Protein 3OSU (pdb70)

CATH classification: 3.40.50.720

Organism: Staphylococcus aureus (strain Mu50 / ATCC 700699) (NCBI:txid158878)

B-factor: mean 32.25, std 19.32, range [8.59, 154.88]

InterPro domains:
  IPR002347 Short-chain dehydrogenase/reductase SDR [PF13561] (11-244)
  IPR002347 Short-chain dehydrogenase/reductase SDR [PR00080] (81-92)
  IPR002347 Short-chain dehydrogenase/reductase SDR [PR00080] (134-142)
  IPR002347 Short-chain dehydrogenase/reductase SDR [PR00080] (154-173)
  IPR002347 Short-chain dehydrogenase/reductase SDR [PR00081] (6-23)
  IPR002347 Short-chain dehydrogenase/reductase SDR [PR00081] (81-92)
  IPR002347 Short-chain dehydrogenase/reductase SDR [PR00081] (128-144)
  IPR002347 Short-chain dehydrogenase/reductase SDR [PR00081] (154-173)
  IPR002347 Short-chain dehydrogenase/reductase SDR [PR00081] (175-192)
  IPR002347 Short-chain dehydrogenase/reductase SDR [PR00081] (208-228)
  IPR011284 3-oxoacyl-(acyl-carrier-protein) reductase [TIGR01830] (7-245)
  IPR020904 Short-chain dehydrogenase/reductase, conserved site [PS00061] (141-169)
  IPR036291 NAD(P)-binding domain superfamily [SSF51735] (5-246)
  IPR050259 Short-chain dehydrogenases/reductases [PTHR42879] (4-245)
  IPR057326 Ketoreductase domain [SM00822] (5-185)

Solvent-accessible surface area: 20230 Å² total

Secondary structure (DSSP, 8-state):
---EEEETT-SSHHHHHHHHHHHHTT-EEEEEESS-HHHHHHHHHHHHHTTS-EEEEE--TT-HHHHH--HHHHHHHS---EEEE------------HHHHHHHHIIIIIHHHHHHHHHS----SS-EEEEEE--HHHHH--TT-HHHHHHHHHHHHHHHHHHHHHGGGTEEEEEEEE-SBTT----S-HHHHH--TT-TT-S-B-HHHHHHHHHHHTSGGGTT--S-EEEES---/-EEEETT-SSHHHHHHHHHHHHTT-EEEEEESS-HHHHHHHHHHHHTTTS-EEEEE--TT-HHHHH--HHHHHHHS---EEEE------------HHHHHHHIIIIIIHHHHHHHHHS----SS-EEEEEE--HHHHH--TT-HHHHHHHHHHHHHHHHHHHHHGGGTEEEEEEEE-SBS----HHHHH--TT-TT-S-B-HHHHHHHHHHHTSGGGTT--S-EEEES---

Sequence (467 aa):
KTKSALVTGASRGIGRSIALQLAEEGYNVAVNYAGSKEKAEAVVEEEIKAKGVDSFAIQANVADADEVKAIKEVVSQFGSLDVLVNNAGITRDNLLRKEQEWDDVIDTNLKGVFNCIQKATPQLRQRSGAIINLSSVVGAVGNPGQANYVATKAGVIGLTKSAARELASRGITVNAVAPGFIVSDTDALSDELKEQLTQIPLARFGQDTDIANTVAFLASDKAKYITGQTIHVNGGYKSALVTGASRGIGRSIALQLAEEGYNVAVNYAGSKEKAEAVVEEIKAKGVDSFAIQANVADADEVKAIKEVVSQFGSLDVLVNNAGITRDNLLRKEQEWDDVIDTNLKGVFNCIQKATPQLRQRSGAIINLSSVVGAVGNPGQANYVATKAGVIGLTKSAARELASRGITVNAVAPGFIVSDLSDELKEQLTQIPLARFGQDTDIANTVAFLASDKAKYITGQTIHVNGGY

Radius of gyration: 23.06 Å; Cα contacts (8 Å, |Δi|>4): 1096; chains: 2; bounding box: 66×61×43 Å

Structure (mmCIF, N/CA/C/O backbone):
data_3OSU
#
_entry.id   3OSU
#
_cell.length_a   64.06
_cell.length_b   64.06
_cell.length_c   183.89
_cell.angle_alpha   90.0
_cell.angle_beta   90.0
_cell.angle_gamma   120.0
#
_symmetry.space_group_name_H-M   'P 31 2 1'
#
loop_
_entity.id
_entity.type
_entity.pdbx_description
1 polymer '3-oxoacyl-[acyl-carrier-protein] reductase'
2 non-polymer DI(HYDROXYETHYL)ETHER
3 non-polymer 'MAGNESIUM ION'
4 non-polymer 'PHOSPHATE ION'
5 water water
#
loop_
_atom_site.group_PDB
_atom_site.id
_atom_site.type_symbol
_atom_site.label_atom_id
_atom_site.label_alt_id
_atom_site.label_comp_id
_atom_site.label_asym_id
_atom_site.label_entity_id
_atom_site.label_seq_id
_atom_site.pdbx_PDB_ins_code
_atom_site.Cartn_x
_atom_site.Cartn_y
_atom_site.Cartn_z
_atom_site.occupancy
_atom_site.B_iso_or_equiv
_atom_site.auth_seq_id
_atom_site.auth_comp_id
_atom_site.auth_asym_id
_atom_site.auth_atom_id
_atom_site.pdbx_PDB_model_num
ATOM 9 N N . LYS A 1 2 ? -32.271 -27.515 24.941 1.00 62.49 2 LYS A N 1
ATOM 10 C CA . LYS A 1 2 ? -31.538 -26.439 24.287 1.00 62.58 2 LYS A CA 1
ATOM 11 C C . LYS A 1 2 ? -31.197 -25.369 25.315 1.00 56.73 2 LYS A C 1
ATOM 12 O O . LYS A 1 2 ? -32.087 -24.731 25.889 1.00 59.20 2 LYS A O 1
ATOM 26 N N . THR A 1 4 ? -29.605 -21.920 27.150 1.00 49.52 4 THR A N 1
ATOM 27 C CA . THR A 1 4 ? -29.716 -20.496 26.885 1.00 52.76 4 THR A CA 1
ATOM 28 C C . THR A 1 4 ? -28.420 -19.950 26.283 1.00 44.41 4 THR A C 1
ATOM 29 O O . THR A 1 4 ? -28.413 -18.861 25.706 1.00 45.60 4 THR A O 1
ATOM 33 N N . LYS A 1 5 ? -27.328 -20.703 26.420 1.00 38.51 5 LYS A N 1
ATOM 34 C CA . LYS A 1 5 ? -26.023 -20.247 25.916 1.00 36.14 5 LYS A CA 1
ATOM 35 C C . LYS A 1 5 ? -25.320 -21.248 24.995 1.00 30.70 5 LYS A C 1
ATOM 36 O O . LYS A 1 5 ? -25.465 -22.462 25.131 1.00 28.72 5 LYS A O 1
ATOM 42 N N . SER A 1 6 ? -24.557 -20.734 24.040 1.00 26.72 6 SER A N 1
ATOM 43 C CA . SER A 1 6 ? -24.015 -21.598 23.008 1.00 27.34 6 SER A CA 1
ATOM 44 C C . SER A 1 6 ? -22.566 -21.285 22.676 1.00 24.39 6 SER A C 1
ATOM 45 O O . SER A 1 6 ? -22.130 -20.140 22.763 1.00 21.00 6 SER A O 1
ATOM 48 N N . ALA A 1 7 ? -21.835 -22.323 22.287 1.00 20.02 7 ALA A N 1
ATOM 49 C CA . ALA A 1 7 ? -20.411 -22.214 21.992 1.00 18.21 7 ALA A CA 1
ATOM 50 C C . ALA A 1 7 ? -20.083 -22.809 20.629 1.00 22.49 7 ALA A C 1
ATOM 51 O O . ALA A 1 7 ? -20.752 -23.742 20.160 1.00 18.80 7 ALA A O 1
ATOM 53 N N . LEU A 1 8 ? -19.060 -22.248 19.995 1.00 19.39 8 LEU A N 1
ATOM 54 C CA . LEU A 1 8 ? -18.464 -22.828 18.797 1.00 17.66 8 LEU A CA 1
ATOM 55 C C . LEU A 1 8 ? -16.998 -23.148 19.118 1.00 21.90 8 LEU A C 1
ATOM 56 O O . LEU A 1 8 ? -16.281 -22.307 19.658 1.00 18.85 8 LEU A O 1
ATOM 61 N N . VAL A 1 9 ? -16.558 -24.363 18.803 1.00 18.64 9 VAL A N 1
ATOM 62 C CA . VAL A 1 9 ? -15.156 -24.727 18.979 1.00 16.64 9 VAL A CA 1
ATOM 63 C C . VAL A 1 9 ? -14.573 -25.120 17.628 1.00 18.62 9 VAL A C 1
ATOM 64 O O . VAL A 1 9 ? -15.120 -25.987 16.955 1.00 16.70 9 VAL A O 1
ATOM 68 N N . THR A 1 10 ? -13.468 -24.494 17.223 1.00 14.61 10 THR A N 1
ATOM 69 C CA . THR A 1 10 ? -12.861 -24.843 15.935 1.00 18.41 10 THR A CA 1
ATOM 70 C C . THR A 1 10 ? -11.874 -25.997 16.099 1.00 19.87 10 THR A C 1
ATOM 71 O O . THR A 1 10 ? -11.238 -26.122 17.142 1.00 19.77 10 THR A O 1
ATOM 75 N N . GLY A 1 11 ? -11.759 -26.846 15.078 1.00 22.28 11 GLY A N 1
ATOM 76 C CA . GLY A 1 11 ? -10.873 -27.999 15.148 1.00 22.65 11 GLY A CA 1
ATOM 77 C C . GLY A 1 11 ? -11.205 -28.932 16.304 1.00 19.79 11 GLY A C 1
ATOM 78 O O . GLY A 1 11 ? -10.319 -29.383 17.036 1.00 22.71 11 GLY A O 1
ATOM 79 N N . ALA A 1 12 ? -12.487 -29.252 16.448 1.00 22.71 12 ALA A N 1
ATOM 80 C CA . ALA A 1 12 ? -12.965 -29.949 17.640 1.00 25.97 12 ALA A CA 1
ATOM 81 C C . ALA A 1 12 ? -13.224 -31.442 17.444 1.00 23.94 12 ALA A C 1
ATOM 82 O O . ALA A 1 12 ? -13.911 -32.065 18.260 1.00 25.78 12 ALA A O 1
ATOM 84 N N . SER A 1 13 ? -12.684 -32.030 16.379 1.00 25.57 13 SER A N 1
ATOM 85 C CA . SER A 1 13 ? -12.985 -33.438 16.102 1.00 23.88 13 SER A CA 1
ATOM 86 C C . SER A 1 13 ? -12.129 -34.376 16.940 1.00 25.79 13 SER A C 1
ATOM 87 O O . SER A 1 13 ? -12.439 -35.557 17.064 1.00 25.30 13 SER A O 1
ATOM 90 N N . ARG A 1 14 ? -11.053 -33.860 17.524 1.00 22.90 14 ARG A N 1
ATOM 91 C CA . ARG A 1 14 ? -10.224 -34.703 18.377 1.00 25.98 14 ARG A CA 1
ATOM 92 C C . ARG A 1 14 ? -9.336 -33.925 19.338 1.00 26.87 14 ARG A C 1
ATOM 93 O O . ARG A 1 14 ? -9.295 -32.696 19.309 1.00 23.40 14 ARG A O 1
ATOM 101 N N . GLY A 1 15 ? -8.633 -34.671 20.185 1.00 29.84 15 GLY A N 1
ATOM 102 C CA . GLY A 1 15 ? -7.660 -34.118 21.105 1.00 27.72 15 GLY A CA 1
ATOM 103 C C . GLY A 1 15 ? -8.209 -32.992 21.953 1.00 28.52 15 GLY A C 1
ATOM 104 O O . GLY A 1 15 ? -9.304 -33.083 22.514 1.00 24.11 15 GLY A O 1
ATOM 105 N N . ILE A 1 16 ? -7.440 -31.917 22.037 1.00 24.11 16 ILE A N 1
ATOM 106 C CA . ILE A 1 16 ? -7.784 -30.802 22.906 1.00 24.92 16 ILE A CA 1
ATOM 107 C C . ILE A 1 16 ? -9.119 -30.161 22.522 1.00 20.84 16 ILE A C 1
ATOM 108 O O . ILE A 1 16 ? -9.940 -29.875 23.387 1.00 18.34 16 ILE A O 1
ATOM 113 N N . GLY A 1 17 ? -9.345 -29.964 21.225 1.00 17.76 17 GLY A N 1
ATOM 114 C CA . GLY A 1 17 ? -10.576 -29.344 20.764 1.00 19.18 17 GLY A CA 1
ATOM 115 C C . GLY A 1 17 ? -11.792 -30.157 21.180 1.00 18.15 17 GLY A C 1
ATOM 116 O O . GLY A 1 17 ? -12.808 -29.619 21.601 1.00 17.14 17 GLY A O 1
ATOM 117 N N . ARG A 1 18 ? -11.689 -31.470 21.050 1.00 17.93 18 ARG A N 1
ATOM 118 C CA . ARG A 1 18 ? -12.784 -32.342 21.458 1.00 19.47 18 ARG A CA 1
ATOM 119 C C . ARG A 1 18 ? -13.056 -32.267 22.967 1.00 19.30 18 ARG A C 1
ATOM 120 O O . ARG A 1 18 ? -14.210 -32.231 23.393 1.00 19.12 18 ARG A O 1
ATOM 128 N N . SER A 1 19 ? -12.004 -32.276 23.781 1.00 19.08 19 SER A N 1
ATOM 129 C CA . SER A 1 19 ? -12.205 -32.238 25.228 1.00 20.28 19 SER A CA 1
ATOM 130 C C . SER A 1 19 ? -12.819 -30.912 25.646 1.00 15.18 19 SER A C 1
ATOM 131 O O . SER A 1 19 ? -13.662 -30.867 26.537 1.00 19.30 19 SER A O 1
ATOM 134 N N . ILE A 1 20 ? -12.398 -29.830 24.996 1.00 17.99 20 ILE A N 1
ATOM 135 C CA . ILE A 1 20 ? -12.972 -28.510 25.265 1.00 17.72 20 ILE A CA 1
ATOM 136 C C . ILE A 1 20 ? -14.467 -28.490 24.962 1.00 24.49 20 ILE A C 1
ATOM 137 O O . ILE A 1 20 ? -15.268 -27.986 25.751 1.00 19.80 20 ILE A O 1
ATOM 142 N N . ALA A 1 21 ? -14.839 -29.022 23.803 1.00 19.14 21 ALA A N 1
ATOM 143 C CA . ALA A 1 21 ? -16.245 -29.092 23.432 1.00 18.10 21 ALA A CA 1
ATOM 144 C C . ALA A 1 21 ? -17.025 -29.886 24.481 1.00 17.02 21 ALA A C 1
ATOM 145 O O . ALA A 1 21 ? -18.095 -29.468 24.923 1.00 20.87 21 ALA A O 1
ATOM 147 N N . LEU A 1 22 ? -16.493 -31.038 24.874 1.00 18.58 22 LEU A N 1
ATOM 148 C CA . LEU A 1 22 ? -17.177 -31.878 25.859 1.00 20.58 22 LEU A CA 1
ATOM 149 C C . LEU A 1 22 ? -17.289 -31.184 27.215 1.00 28.66 22 LEU A C 1
ATOM 150 O O . LEU A 1 22 ? -18.301 -31.315 27.903 1.00 26.41 22 LEU A O 1
ATOM 155 N N . GLN A 1 23 ? -16.257 -30.435 27.594 1.00 22.46 23 GLN A N 1
ATOM 156 C CA . GLN A 1 23 ? -16.286 -29.724 28.866 1.00 22.59 23 GLN A CA 1
ATOM 157 C C . GLN A 1 23 ? -17.286 -28.560 28.849 1.00 20.83 23 GLN A C 1
ATOM 158 O O . GLN A 1 23 ? -17.978 -28.316 29.828 1.00 23.84 23 GLN A O 1
ATOM 164 N N . LEU A 1 24 ? -17.366 -27.847 27.738 1.00 19.61 24 LEU A N 1
ATOM 165 C CA . LEU A 1 24 ? -18.356 -26.784 27.610 1.00 20.40 24 LEU A CA 1
ATOM 166 C C . LEU A 1 24 ? -19.772 -27.349 27.666 1.00 23.57 24 LEU A C 1
ATOM 167 O O . LEU A 1 24 ? -20.674 -26.743 28.251 1.00 24.48 24 LEU A O 1
ATOM 172 N N . ALA A 1 25 ? -19.963 -28.513 27.050 1.00 21.33 25 ALA A N 1
ATOM 173 C CA . ALA A 1 25 ? -21.249 -29.198 27.110 1.00 22.99 25 ALA A CA 1
ATOM 174 C C . ALA A 1 25 ? -21.611 -29.510 28.563 1.00 26.81 25 ALA A C 1
ATOM 175 O O . ALA A 1 25 ? -22.740 -29.291 28.999 1.00 27.22 25 ALA A O 1
ATOM 177 N N . GLU A 1 26 ? -20.646 -30.027 29.311 1.00 24.02 26 GLU A N 1
ATOM 178 C CA . GLU A 1 26 ? -20.880 -30.338 30.716 1.00 28.61 26 GLU A CA 1
ATOM 179 C C . GLU A 1 26 ? -21.241 -29.091 31.522 1.00 31.09 26 GLU A C 1
ATOM 180 O O . GLU A 1 26 ? -22.016 -29.173 32.476 1.00 32.75 26 GLU A O 1
ATOM 186 N N . GLU A 1 27 ? -20.686 -27.944 31.130 1.00 28.09 27 GLU A N 1
ATOM 187 C CA . GLU A 1 27 ? -21.004 -26.663 31.770 1.00 30.15 27 GLU A CA 1
ATOM 188 C C . GLU A 1 27 ? -22.347 -26.084 31.316 1.00 38.49 27 GLU A C 1
ATOM 189 O O . GLU A 1 27 ? -22.754 -25.020 31.779 1.00 40.55 27 GLU A O 1
ATOM 195 N N . GLY A 1 28 ? -23.020 -26.769 30.395 1.00 35.34 28 GLY A N 1
ATOM 196 C CA . GLY A 1 28 ? -24.337 -26.346 29.948 1.00 35.94 28 GLY A CA 1
ATOM 197 C C . GLY A 1 28 ? -24.401 -25.485 28.694 1.00 33.98 28 GLY A C 1
ATOM 198 O O . GLY A 1 28 ? -25.374 -24.767 28.486 1.00 37.74 28 GLY A O 1
ATOM 199 N N . TYR A 1 29 ? -23.366 -25.566 27.845 1.00 21.47 29 TYR A N 1
ATOM 200 C CA . TYR A 1 29 ? -23.420 -24.880 26.566 1.00 22.01 29 TYR A CA 1
ATOM 201 C C . TYR A 1 29 ? -23.820 -25.793 25.423 1.00 26.15 29 TYR A C 1
ATOM 202 O O . TYR A 1 29 ? -23.292 -26.898 25.302 1.00 24.55 29 TYR A O 1
ATOM 211 N N . ASN A 1 30 ? -24.760 -25.393 24.603 1.00 22.90 30 ASN A N 1
ATOM 212 C CA . ASN A 1 30 ? -24.881 -26.002 23.296 1.00 23.80 30 ASN A CA 1
ATOM 213 C C . ASN A 1 30 ? -23.533 -25.810 22.615 1.00 25.08 30 ASN A C 1
ATOM 214 O O . ASN A 1 30 ? -22.923 -24.748 22.748 1.00 23.91 30 ASN A O 1
ATOM 219 N N . VAL A 1 31 ? -23.055 -26.826 21.914 1.00 24.83 31 VAL A N 1
ATOM 220 C CA . VAL A 1 31 ? -21.746 -26.730 21.273 1.00 19.56 31 VAL A CA 1
ATOM 221 C C . VAL A 1 31 ? -21.747 -27.108 19.794 1.00 21.56 31 VAL A C 1
ATOM 222 O O . VAL A 1 31 ? -22.139 -28.219 19.434 1.00 22.49 31 VAL A O 1
ATOM 226 N N . ALA A 1 32 ? -21.310 -26.179 18.943 1.00 19.50 32 ALA A N 1
ATOM 227 C CA . ALA A 1 32 ? -21.074 -26.476 17.533 1.00 20.32 32 ALA A CA 1
ATOM 228 C C . ALA A 1 32 ? -19.642 -26.968 17.358 1.00 22.58 32 ALA A C 1
ATOM 229 O O . ALA A 1 32 ? -18.698 -26.352 17.858 1.00 21.18 32 ALA A O 1
ATOM 231 N N . VAL A 1 33 ? -19.492 -28.075 16.643 1.00 20.92 33 VAL A N 1
ATOM 232 C CA . VAL A 1 33 ? -18.198 -28.733 16.452 1.00 19.97 33 VAL A CA 1
ATOM 233 C C . VAL A 1 33 ? -17.699 -28.464 15.036 1.00 18.53 33 VAL A C 1
ATOM 234 O O . VAL A 1 33 ? -18.231 -29.020 14.075 1.00 19.69 33 VAL A O 1
ATOM 238 N N . ASN A 1 34 ? -16.687 -27.614 14.899 1.00 18.60 34 ASN A N 1
ATOM 239 C CA . ASN A 1 34 ? -16.112 -27.350 13.582 1.00 20.31 34 ASN A CA 1
ATOM 240 C C . ASN A 1 34 ? -15.004 -28.339 13.250 1.00 23.34 34 ASN A C 1
ATOM 241 O O . ASN A 1 34 ? -14.235 -28.737 14.128 1.00 23.19 34 ASN A O 1
ATOM 246 N N . TYR A 1 35 ? -14.926 -28.722 11.980 1.00 21.20 35 TYR A N 1
ATOM 247 C CA . TYR A 1 35 ? -13.883 -29.620 11.497 1.00 27.28 35 TYR A CA 1
ATOM 248 C C . TYR A 1 35 ? -13.520 -29.220 10.069 1.00 30.49 35 TYR A C 1
ATOM 249 O O . TYR A 1 35 ? -14.272 -28.505 9.407 1.00 25.39 35 TYR A O 1
ATOM 258 N N . ALA A 1 36 ? -12.365 -29.669 9.598 1.00 31.72 36 ALA A N 1
ATOM 259 C CA . ALA A 1 36 ? -11.935 -29.330 8.246 1.00 38.03 36 ALA A CA 1
ATOM 260 C C . ALA A 1 36 ? -12.074 -30.539 7.327 1.00 45.22 36 ALA A C 1
ATOM 261 O O . ALA A 1 36 ? -12.684 -30.453 6.266 1.00 53.36 36 ALA A O 1
ATOM 263 N N . GLY A 1 37 ? -11.519 -31.668 7.754 1.00 46.84 37 GLY A N 1
ATOM 264 C CA . GLY A 1 37 ? -11.556 -32.880 6.962 1.00 52.25 37 GLY A CA 1
ATOM 265 C C . GLY A 1 37 ? -12.496 -33.946 7.498 1.00 59.90 37 GLY A C 1
ATOM 266 O O . GLY A 1 37 ? -13.576 -34.156 6.948 1.00 62.34 37 GLY A O 1
ATOM 267 N N . SER A 1 38 ? -12.096 -34.613 8.577 1.00 59.30 38 SER A N 1
ATOM 268 C CA . SER A 1 38 ? -12.805 -35.811 9.025 1.00 59.77 38 SER A CA 1
ATOM 269 C C . SER A 1 38 ? -14.189 -35.534 9.607 1.00 51.23 38 SER A C 1
ATOM 270 O O . SER A 1 38 ? -14.333 -35.171 10.779 1.00 50.60 38 SER A O 1
ATOM 273 N N . LYS A 1 39 ? -15.204 -35.730 8.775 1.00 47.13 39 LYS A N 1
ATOM 274 C CA . LYS A 1 39 ? -16.590 -35.523 9.173 1.00 43.58 39 LYS A CA 1
ATOM 275 C C . LYS A 1 39 ? -17.066 -36.594 10.139 1.00 43.74 39 LYS A C 1
ATOM 276 O O . LYS A 1 39 ? -17.848 -36.313 11.047 1.00 39.13 39 LYS A O 1
ATOM 282 N N . GLU A 1 40 ? -16.597 -37.822 9.935 1.00 45.96 40 GLU A N 1
ATOM 283 C CA . GLU A 1 40 ? -17.000 -38.947 10.774 1.00 44.68 40 GLU A CA 1
ATOM 284 C C . GLU A 1 40 ? -16.602 -38.732 12.229 1.00 36.50 40 GLU A C 1
ATOM 285 O O . GLU A 1 40 ? -17.395 -38.981 13.134 1.00 36.67 40 GLU A O 1
ATOM 291 N N . LYS A 1 41 ? -15.377 -38.262 12.452 1.00 30.68 41 LYS A N 1
ATOM 292 C CA . LYS A 1 41 ? -14.916 -37.965 13.807 1.00 35.05 41 LYS A CA 1
ATOM 293 C C . LYS A 1 41 ? -15.706 -36.808 14.421 1.00 33.21 41 LYS A C 1
ATOM 294 O O . LYS A 1 41 ? -16.052 -36.835 15.598 1.00 30.29 41 LYS A O 1
ATOM 300 N N . ALA A 1 42 ? -15.999 -35.790 13.623 1.00 36.07 42 ALA A N 1
ATOM 301 C CA . ALA A 1 42 ? -16.751 -34.654 14.139 1.00 34.15 42 ALA A CA 1
ATOM 302 C C . ALA A 1 42 ? -18.159 -35.074 14.553 1.00 25.53 42 ALA A C 1
ATOM 303 O O . ALA A 1 42 ? -18.680 -34.628 15.572 1.00 25.94 42 ALA A O 1
ATOM 305 N N . GLU A 1 43 ? -18.782 -35.923 13.749 1.00 25.12 43 GLU A N 1
ATOM 306 C CA . GLU A 1 43 ? -20.145 -36.352 14.038 1.00 33.96 43 GLU A CA 1
ATOM 307 C C . GLU A 1 43 ? -20.233 -37.267 15.259 1.00 31.03 43 GLU A C 1
ATOM 308 O O . GLU A 1 43 ? -21.249 -37.282 15.943 1.00 30.41 43 GLU A O 1
ATOM 314 N N . ALA A 1 44 ? -19.172 -38.027 15.528 1.00 28.10 44 ALA A N 1
ATOM 315 C CA . ALA A 1 44 ? -19.115 -38.854 16.732 1.00 30.32 44 ALA A CA 1
ATOM 316 C C . ALA A 1 44 ? -19.005 -37.969 17.977 1.00 26.55 44 ALA A C 1
ATOM 317 O O . ALA A 1 44 ? -19.616 -38.251 19.006 1.00 26.04 44 ALA A O 1
ATOM 319 N N . VAL A 1 45 ? -18.231 -36.891 17.879 1.00 25.02 45 VAL A N 1
ATOM 320 C CA . VAL A 1 45 ? -18.119 -35.952 18.987 1.00 24.81 45 VAL A CA 1
ATOM 321 C C . VAL A 1 45 ? -19.472 -35.278 19.253 1.00 21.00 45 VAL A C 1
ATOM 322 O O . VAL A 1 45 ? -19.870 -35.077 20.400 1.00 20.48 45 VAL A O 1
ATOM 326 N N . VAL A 1 46 ? -20.178 -34.931 18.180 1.00 23.33 46 VAL A N 1
ATOM 327 C CA . VAL A 1 46 ? -21.523 -34.377 18.306 1.00 19.81 46 VAL A CA 1
ATOM 328 C C . VAL A 1 46 ? -22.431 -35.296 19.115 1.00 23.48 46 VAL A C 1
ATOM 329 O O . VAL A 1 46 ? -23.209 -34.835 19.942 1.00 20.65 46 VAL A O 1
ATOM 333 N N . GLU A 1 47 ? -22.348 -36.598 18.869 1.00 22.30 47 GLU A N 1
ATOM 334 C CA . GLU A 1 47 ? -23.182 -37.525 19.618 1.00 23.98 47 GLU A CA 1
ATOM 335 C C . GLU A 1 47 ? -22.749 -37.600 21.092 1.00 26.41 47 GLU A C 1
ATOM 336 O O . GLU A 1 47 ? -23.595 -37.739 21.981 1.00 22.62 47 GLU A O 1
ATOM 342 N N . GLU A 1 48 ? -21.443 -37.513 21.357 1.00 22.47 48 GLU A N 1
ATOM 343 C CA A GLU A 1 48 ? -20.948 -37.479 22.734 0.50 26.71 48 GLU A CA 1
ATOM 344 C CA B GLU A 1 48 ? -20.962 -37.494 22.737 0.50 26.66 48 GLU A CA 1
ATOM 345 C C . GLU A 1 48 ? -21.502 -36.259 23.455 1.00 25.32 48 GLU A C 1
ATOM 346 O O . GLU A 1 48 ? -21.896 -36.330 24.615 1.00 26.92 48 GLU A O 1
ATOM 357 N N . ILE A 1 49 ? -21.517 -35.132 22.756 1.00 20.10 49 ILE A N 1
ATOM 358 C CA . ILE A 1 49 ? -22.021 -33.880 23.316 1.00 20.99 49 ILE A CA 1
ATOM 359 C C . ILE A 1 49 ? -23.526 -33.944 23.613 1.00 21.37 49 ILE A C 1
ATOM 360 O O . ILE A 1 49 ? -23.970 -33.562 24.695 1.00 25.32 49 ILE A O 1
ATOM 365 N N . LYS A 1 50 ? -24.316 -34.436 22.665 1.00 21.02 50 LYS A N 1
ATOM 366 C CA . LYS A 1 50 ? -25.749 -34.561 22.922 1.00 20.48 50 LYS A CA 1
ATOM 367 C C . LYS A 1 50 ? -26.036 -35.494 24.105 1.00 23.65 50 LYS A C 1
ATOM 368 O O . LYS A 1 50 ? -27.056 -35.350 24.794 1.00 26.96 50 LYS A O 1
ATOM 374 N N . ALA A 1 51 ? -25.162 -36.474 24.325 1.00 23.51 51 ALA A N 1
ATOM 375 C CA . ALA A 1 51 ? -25.332 -37.364 25.469 1.00 26.23 51 ALA A CA 1
ATOM 376 C C . ALA A 1 51 ? -25.237 -36.588 26.794 1.00 29.96 51 ALA A C 1
ATOM 377 O O . ALA A 1 51 ? -25.764 -37.029 27.816 1.00 29.11 51 ALA A O 1
ATOM 379 N N . LYS A 1 52 ? -24.566 -35.438 26.772 1.00 29.98 52 LYS A N 1
ATOM 380 C CA . LYS A 1 52 ? -24.493 -34.561 27.947 1.00 34.08 52 LYS A CA 1
ATOM 381 C C . LYS A 1 52 ? -25.808 -33.804 28.183 1.00 29.51 52 LYS A C 1
ATOM 382 O O . LYS A 1 52 ? -25.988 -33.173 29.221 1.00 35.61 52 LYS A O 1
ATOM 388 N N . GLY A 1 53 ? -26.716 -33.858 27.217 1.00 29.29 53 GLY A N 1
ATOM 389 C CA . GLY A 1 53 ? -28.026 -33.250 27.376 1.00 29.41 53 GLY A CA 1
ATOM 390 C C . GLY A 1 53 ? -28.190 -31.882 26.734 1.00 29.28 53 GLY A C 1
ATOM 391 O O . GLY A 1 53 ? -29.190 -31.201 26.963 1.00 31.37 53 GLY A O 1
ATOM 392 N N . VAL A 1 54 ? -27.223 -31.474 25.921 1.00 21.50 54 VAL A N 1
ATOM 393 C CA . VAL A 1 54 ? -27.321 -30.188 25.231 1.00 22.12 54 VAL A CA 1
ATOM 394 C C . VAL A 1 54 ? -27.450 -30.408 23.724 1.00 28.58 54 VAL A C 1
ATOM 395 O O . VAL A 1 54 ? -27.342 -31.529 23.249 1.00 29.96 54 VAL A O 1
ATOM 399 N N . ASP A 1 55 ? -27.679 -29.341 22.968 1.00 26.29 55 ASP A N 1
ATOM 400 C CA . ASP A 1 55 ? -27.721 -29.485 21.517 1.00 23.85 55 ASP A CA 1
ATOM 401 C C . ASP A 1 55 ? -26.322 -29.337 20.925 1.00 25.49 55 ASP A C 1
ATOM 402 O O . ASP A 1 55 ? -25.436 -28.742 21.539 1.00 24.46 55 ASP A O 1
ATOM 407 N N . SER A 1 56 ? -26.131 -29.906 19.743 1.00 21.17 56 SER A N 1
ATOM 408 C CA . SER A 1 56 ? -24.836 -29.894 19.082 1.00 20.28 56 SER A CA 1
ATOM 409 C C . SER A 1 56 ? -25.044 -30.222 17.618 1.00 25.86 56 SER A C 1
ATOM 410 O O . SER A 1 56 ? -26.026 -30.867 17.257 1.00 26.43 56 SER A O 1
ATOM 413 N N . PHE A 1 57 ? -24.132 -29.756 16.773 1.00 21.18 57 PHE A N 1
ATOM 414 C CA . PHE A 1 57 ? -24.080 -30.200 15.385 1.00 20.46 57 PHE A CA 1
ATOM 415 C C . PHE A 1 57 ? -22.662 -29.935 14.875 1.00 23.45 57 PHE A C 1
ATOM 416 O O . PHE A 1 57 ? -21.897 -29.197 15.501 1.00 19.27 57 PHE A O 1
ATOM 424 N N . ALA A 1 58 ? -22.304 -30.569 13.765 1.00 23.60 58 ALA A N 1
ATOM 425 C CA . ALA A 1 58 ? -20.973 -30.424 13.196 1.00 21.25 58 ALA A CA 1
ATOM 426 C C . ALA A 1 58 ? -21.018 -29.509 11.968 1.00 25.84 58 ALA A C 1
ATOM 427 O O . ALA A 1 58 ? -21.963 -29.546 11.176 1.00 22.58 58 ALA A O 1
ATOM 429 N N . ILE A 1 59 ? -20.022 -28.643 11.849 1.00 26.31 59 ILE A N 1
ATOM 430 C CA . ILE A 1 59 ? -19.956 -27.740 10.715 1.00 26.31 59 ILE A CA 1
ATOM 431 C C . ILE A 1 59 ? -18.584 -27.813 10.070 1.00 25.80 59 ILE A C 1
ATOM 432 O O . ILE A 1 59 ? -17.566 -27.689 10.750 1.00 24.41 59 ILE A O 1
ATOM 437 N N . GLN A 1 60 ? -18.550 -28.004 8.757 1.00 24.88 60 GLN A N 1
ATOM 438 C CA . GLN A 1 60 ? -17.276 -28.048 8.063 1.00 26.56 60 GLN A CA 1
ATOM 439 C C . GLN A 1 60 ? -16.912 -26.643 7.618 1.00 29.58 60 GLN A C 1
ATOM 440 O O . GLN A 1 60 ? -17.726 -25.936 7.011 1.00 32.21 60 GLN A O 1
ATOM 446 N N . ALA A 1 61 ? -15.692 -26.232 7.938 1.00 24.60 61 ALA A N 1
ATOM 447 C CA . ALA A 1 61 ? -15.161 -24.977 7.426 1.00 24.05 61 ALA A CA 1
ATOM 448 C C . ALA A 1 61 ? -13.654 -24.933 7.579 1.00 27.64 61 ALA A C 1
ATOM 449 O O . ALA A 1 61 ? -13.112 -25.357 8.594 1.00 26.22 61 ALA A O 1
ATOM 451 N N . ASN A 1 62 ? -12.985 -24.425 6.549 1.00 22.18 62 ASN A N 1
ATOM 452 C CA . ASN A 1 62 ? -11.570 -24.104 6.628 1.00 18.58 62 ASN A CA 1
ATOM 453 C C . ASN A 1 62 ? -11.458 -22.722 7.271 1.00 18.49 62 ASN A C 1
ATOM 454 O O . ASN A 1 62 ? -11.935 -21.734 6.708 1.00 23.30 62 ASN A O 1
ATOM 459 N N . VAL A 1 63 ? -10.852 -22.639 8.455 1.00 17.46 63 VAL A N 1
ATOM 460 C CA . VAL A 1 63 ? -10.831 -21.370 9.184 1.00 17.57 63 VAL A CA 1
ATOM 461 C C . VAL A 1 63 ? -10.007 -20.282 8.481 1.00 19.13 63 VAL A C 1
ATOM 462 O O . VAL A 1 63 ? -10.198 -19.094 8.735 1.00 21.46 63 VAL A O 1
ATOM 466 N N . ALA A 1 64 ? -9.104 -20.690 7.591 1.00 20.90 64 ALA A N 1
ATOM 467 C CA . ALA A 1 64 ? -8.315 -19.732 6.821 1.00 21.39 64 ALA A CA 1
ATOM 468 C C . ALA A 1 64 ? -9.177 -19.002 5.791 1.00 21.18 64 ALA A C 1
ATOM 469 O O . ALA A 1 64 ? -8.790 -17.957 5.282 1.00 24.52 64 ALA A O 1
ATOM 471 N N . ASP A 1 65 ? -10.340 -19.564 5.481 1.00 24.71 65 ASP A N 1
ATOM 472 C CA . ASP A 1 65 ? -11.215 -19.024 4.445 1.00 27.11 65 ASP A CA 1
ATOM 473 C C . ASP A 1 65 ? -12.288 -18.110 5.057 1.00 25.01 65 ASP A C 1
ATOM 474 O O . ASP A 1 65 ? -13.236 -18.582 5.679 1.00 21.91 65 ASP A O 1
ATOM 479 N N . ALA A 1 66 ? -12.126 -16.801 4.885 1.00 25.27 66 ALA A N 1
ATOM 480 C CA . ALA A 1 66 ? -13.036 -15.817 5.474 1.00 23.09 66 ALA A CA 1
ATOM 481 C C . ALA A 1 66 ? -14.515 -16.092 5.156 1.00 28.61 66 ALA A C 1
ATOM 482 O O . ALA A 1 66 ? -15.383 -15.944 6.020 1.00 23.73 66 ALA A O 1
ATOM 484 N N . ASP A 1 67 ? -14.799 -16.494 3.918 1.00 25.91 67 ASP A N 1
ATOM 485 C CA . ASP A 1 67 ? -16.178 -16.771 3.501 1.00 24.28 67 ASP A CA 1
ATOM 486 C C . ASP A 1 67 ? -16.782 -18.029 4.139 1.00 23.80 67 ASP A C 1
ATOM 487 O O . ASP A 1 67 ? -17.964 -18.053 4.487 1.00 22.12 67 ASP A O 1
ATOM 492 N N . GLU A 1 68 ? -15.981 -19.076 4.290 1.00 22.79 68 GLU A N 1
ATOM 493 C CA . GLU A 1 68 ? -16.467 -20.265 4.983 1.00 24.25 68 GLU A CA 1
ATOM 494 C C . GLU A 1 68 ? -16.705 -19.950 6.457 1.00 20.90 68 GLU A C 1
ATOM 495 O O . GLU A 1 68 ? -17.660 -20.438 7.065 1.00 23.85 68 GLU A O 1
ATOM 501 N N . VAL A 1 69 ? -15.828 -19.137 7.035 1.00 18.65 69 VAL A N 1
ATOM 502 C CA . VAL A 1 69 ? -15.986 -18.776 8.440 1.00 19.30 69 VAL A CA 1
ATOM 503 C C . VAL A 1 69 ? -17.249 -17.951 8.632 1.00 23.23 69 VAL A C 1
ATOM 504 O O . VAL A 1 69 ? -17.988 -18.139 9.602 1.00 22.34 69 VAL A O 1
ATOM 508 N N . LYS A 1 70 ? -17.511 -17.039 7.704 1.00 20.04 70 LYS A N 1
ATOM 509 C CA . LYS A 1 70 ? -18.707 -16.227 7.831 1.00 18.96 70 LYS A CA 1
ATOM 510 C C . LYS A 1 70 ? -19.949 -17.100 7.777 1.00 20.84 70 LYS A C 1
ATOM 511 O O . LYS A 1 70 ? -20.877 -16.910 8.558 1.00 21.65 70 LYS A O 1
ATOM 517 N N . ALA A 1 71 ? -19.965 -18.056 6.854 1.00 20.75 71 ALA A N 1
ATOM 518 C CA . ALA A 1 71 ? -21.103 -18.966 6.723 1.00 23.00 71 ALA A CA 1
ATOM 519 C C . ALA A 1 71 ? -21.243 -19.839 7.966 1.00 26.00 71 ALA A C 1
ATOM 520 O O . ALA A 1 71 ? -22.350 -20.169 8.396 1.00 22.86 71 ALA A O 1
ATOM 530 N N . ILE A 1 73 ? -20.336 -19.060 11.137 1.00 17.76 73 ILE A N 1
ATOM 531 C CA . ILE A 1 73 ? -20.886 -18.253 12.224 1.00 20.01 73 ILE A CA 1
ATOM 532 C C . ILE A 1 73 ? -22.391 -18.026 12.030 1.00 22.89 73 ILE A C 1
ATOM 533 O O . ILE A 1 73 ? -23.176 -18.109 12.979 1.00 23.79 73 ILE A O 1
ATOM 538 N N . LYS A 1 74 ? -22.792 -17.733 10.797 1.00 20.37 74 LYS A N 1
ATOM 539 C CA . LYS A 1 74 ? -24.202 -17.504 10.514 1.00 23.37 74 LYS A CA 1
ATOM 540 C C . LYS A 1 74 ? -25.013 -18.745 10.843 1.00 25.74 74 LYS A C 1
ATOM 541 O O . LYS A 1 74 ? -26.121 -18.655 11.372 1.00 23.46 74 LYS A O 1
ATOM 547 N N . GLU A 1 75 ? -24.456 -19.910 10.533 1.00 26.12 75 GLU A N 1
ATOM 548 C CA . GLU A 1 75 ? -25.162 -21.161 10.787 1.00 28.95 75 GLU A CA 1
ATOM 549 C C . GLU A 1 75 ? -25.269 -21.460 12.288 1.00 23.61 75 GLU A C 1
ATOM 550 O O . GLU A 1 75 ? -26.292 -21.954 12.761 1.00 23.15 75 GLU A O 1
ATOM 556 N N . VAL A 1 76 ? -24.218 -21.157 13.042 1.00 19.92 76 VAL A N 1
ATOM 557 C CA . VAL A 1 76 ? -24.273 -21.338 14.488 1.00 21.52 76 VAL A CA 1
ATOM 558 C C . VAL A 1 76 ? -25.314 -20.426 15.135 1.00 22.09 76 VAL A C 1
ATOM 559 O O . VAL A 1 76 ? -26.132 -20.872 15.940 1.00 20.38 76 VAL A O 1
ATOM 563 N N . VAL A 1 77 ? -25.276 -19.145 14.789 1.00 23.62 77 VAL A N 1
ATOM 564 C CA . VAL A 1 77 ? -26.237 -18.194 15.331 1.00 23.43 77 VAL A CA 1
ATOM 565 C C . VAL A 1 77 ? -27.650 -18.583 14.914 1.00 24.17 77 VAL A C 1
ATOM 566 O O . VAL A 1 77 ? -28.602 -18.462 15.688 1.00 27.98 77 VAL A O 1
ATOM 570 N N . SER A 1 78 ? -27.793 -19.071 13.688 1.00 20.25 78 SER A N 1
ATOM 571 C CA . SER A 1 78 ? -29.105 -19.495 13.225 1.00 23.18 78 SER A CA 1
ATOM 572 C C . SER A 1 78 ? -29.636 -20.678 14.040 1.00 26.42 78 SER A C 1
ATOM 573 O O . SER A 1 78 ? -30.771 -20.649 14.533 1.00 25.61 78 SER A O 1
ATOM 576 N N . GLN A 1 79 ? -28.812 -21.710 14.195 1.00 26.42 79 GLN A N 1
ATOM 577 C CA . GLN A 1 79 ? -29.238 -22.939 14.875 1.00 29.42 79 GLN A CA 1
ATOM 578 C C . GLN A 1 79 ? -29.477 -22.755 16.368 1.00 25.25 79 GLN A C 1
ATOM 579 O O . GLN A 1 79 ? -30.432 -23.300 16.928 1.00 26.82 79 GLN A O 1
ATOM 585 N N . PHE A 1 80 ? -28.599 -21.994 17.011 1.00 20.38 80 PHE A N 1
ATOM 586 C CA . PHE A 1 80 ? -28.606 -21.844 18.459 1.00 21.88 80 PHE A CA 1
ATOM 587 C C . PHE A 1 80 ? -29.247 -20.534 18.922 1.00 29.16 80 PHE A C 1
ATOM 588 O O . PHE A 1 80 ? -29.662 -20.415 20.070 1.00 31.19 80 PHE A O 1
ATOM 596 N N . GLY A 1 81 ? -29.291 -19.538 18.045 1.00 30.05 81 GLY A N 1
ATOM 597 C CA . GLY A 1 81 ? -29.875 -18.257 18.397 1.00 26.87 81 GLY A CA 1
ATOM 598 C C . GLY A 1 81 ? -28.886 -17.256 18.974 1.00 32.87 81 GLY A C 1
ATOM 599 O O . GLY A 1 81 ? -29.220 -16.088 19.179 1.00 32.37 81 GLY A O 1
ATOM 600 N N . SER A 1 82 ? -27.667 -17.706 19.247 1.00 27.95 82 SER A N 1
ATOM 601 C CA . SER A 1 82 ? -26.631 -16.808 19.747 1.00 25.14 82 SER A CA 1
ATOM 602 C C . SER A 1 82 ? -25.245 -17.433 19.611 1.00 21.12 82 SER A C 1
ATOM 603 O O . SER A 1 82 ? -25.110 -18.593 19.231 1.00 22.77 82 SER A O 1
ATOM 606 N N . LEU A 1 83 ? -24.215 -16.647 19.904 1.00 20.72 83 LEU A N 1
ATOM 607 C CA . LEU A 1 83 ? -22.849 -17.165 19.969 1.00 20.30 83 LEU A CA 1
ATOM 608 C C . LEU A 1 83 ? -22.170 -16.535 21.170 1.00 19.14 83 LEU A C 1
ATOM 609 O O . LEU A 1 83 ? -21.718 -15.396 21.128 1.00 19.42 83 LEU A O 1
ATOM 614 N N . ASP A 1 84 ? -22.132 -17.279 22.259 1.00 17.54 84 ASP A N 1
ATOM 615 C CA . ASP A 1 84 ? -21.719 -16.712 23.537 1.00 19.76 84 ASP A CA 1
ATOM 616 C C . ASP A 1 84 ? -20.258 -16.995 23.825 1.00 15.92 84 ASP A C 1
ATOM 617 O O . ASP A 1 84 ? -19.578 -16.218 24.503 1.00 20.53 84 ASP A O 1
ATOM 622 N N . VAL A 1 85 ? -19.778 -18.114 23.298 1.00 19.44 85 VAL A N 1
ATOM 623 C CA . VAL A 1 85 ? -18.392 -18.521 23.498 1.00 16.02 85 VAL A CA 1
ATOM 624 C C . VAL A 1 85 ? -17.800 -18.965 22.160 1.00 19.26 85 VAL A C 1
ATOM 625 O O . VAL A 1 85 ? -18.403 -19.745 21.436 1.00 20.25 85 VAL A O 1
ATOM 629 N N . LEU A 1 86 ? -16.626 -18.444 21.832 1.00 17.12 86 LEU A N 1
ATOM 630 C CA . LEU A 1 86 ? -15.913 -18.851 20.631 1.00 13.77 86 LEU A CA 1
ATOM 631 C C . LEU A 1 86 ? -14.555 -19.354 21.076 1.00 14.83 86 LEU A C 1
ATOM 632 O O . LEU A 1 86 ? -13.793 -18.609 21.686 1.00 15.37 86 LEU A O 1
ATOM 637 N N . VAL A 1 87 ? -14.257 -20.613 20.780 1.00 16.63 87 VAL A N 1
ATOM 638 C CA . VAL A 1 87 ? -12.949 -21.173 21.112 1.00 17.96 87 VAL A CA 1
ATOM 639 C C . VAL A 1 87 ? -12.180 -21.436 19.824 1.00 21.85 87 VAL A C 1
ATOM 640 O O . VAL A 1 87 ? -12.554 -22.295 19.021 1.00 15.66 87 VAL A O 1
ATOM 644 N N . ASN A 1 88 ? -11.117 -20.669 19.623 1.00 15.69 88 ASN A N 1
ATOM 645 C CA . ASN A 1 88 ? -10.298 -20.805 18.427 1.00 19.33 88 ASN A CA 1
ATOM 646 C C . ASN A 1 88 ? -9.183 -21.802 18.708 1.00 21.60 88 ASN A C 1
ATOM 647 O O . ASN A 1 88 ? -8.106 -21.429 19.143 1.00 18.50 88 ASN A O 1
ATOM 652 N N . ASN A 1 89 ? -9.465 -23.072 18.456 1.00 18.71 89 ASN A N 1
ATOM 653 C CA . ASN A 1 89 ? -8.530 -24.149 18.742 1.00 18.11 89 ASN A CA 1
ATOM 654 C C . ASN A 1 89 ? -7.830 -24.720 17.514 1.00 19.45 89 ASN A C 1
ATOM 655 O O . ASN A 1 89 ? -6.735 -25.301 17.620 1.00 21.19 89 ASN A O 1
ATOM 660 N N . ALA A 1 90 ? -8.450 -24.570 16.346 1.00 18.15 90 ALA A N 1
ATOM 661 C CA . ALA A 1 90 ? -7.903 -25.194 15.141 1.00 19.03 90 ALA A CA 1
ATOM 662 C C . ALA A 1 90 ? -6.486 -24.703 14.879 1.00 24.05 90 ALA A C 1
ATOM 663 O O . ALA A 1 90 ? -6.190 -23.518 15.030 1.00 23.61 90 ALA A O 1
ATOM 665 N N . GLY A 1 91 ? -5.606 -25.617 14.495 1.00 24.84 91 GLY A N 1
ATOM 666 C CA . GLY A 1 91 ? -4.238 -25.250 14.188 1.00 28.11 91 GLY A CA 1
ATOM 667 C C . GLY A 1 91 ? -3.480 -26.426 13.620 1.00 31.78 91 GLY A C 1
ATOM 668 O O . GLY A 1 91 ? -3.812 -27.573 13.909 1.00 28.50 91 GLY A O 1
ATOM 669 N N . ILE A 1 92 ? -2.454 -26.150 12.822 1.00 23.55 92 ILE A N 1
ATOM 670 C CA . ILE A 1 92 ? -1.656 -27.220 12.239 1.00 19.19 92 ILE A CA 1
ATOM 671 C C . ILE A 1 92 ? -0.182 -26.940 12.469 1.00 23.29 92 ILE A C 1
ATOM 672 O O . ILE A 1 92 ? 0.194 -25.823 12.843 1.00 18.64 92 ILE A O 1
ATOM 677 N N . THR A 1 93 ? 0.650 -27.952 12.255 1.00 22.32 93 THR A N 1
ATOM 678 C CA . THR A 1 93 ? 2.096 -27.762 12.245 1.00 18.58 93 THR A CA 1
ATOM 679 C C . THR A 1 93 ? 2.639 -28.234 10.907 1.00 19.30 93 THR A C 1
ATOM 680 O O . THR A 1 93 ? 2.078 -29.125 10.288 1.00 25.72 93 THR A O 1
ATOM 684 N N . ARG A 1 94 ? 3.719 -27.602 10.464 1.00 18.98 94 ARG A N 1
ATOM 685 C CA . ARG A 1 94 ? 4.491 -28.042 9.316 1.00 21.50 94 ARG A CA 1
ATOM 686 C C . ARG A 1 94 ? 5.942 -27.799 9.708 1.00 30.59 94 ARG A C 1
ATOM 687 O O . ARG A 1 94 ? 6.550 -26.801 9.310 1.00 21.84 94 ARG A O 1
ATOM 695 N N . ASP A 1 95 ? 6.470 -28.700 10.529 1.00 29.50 95 ASP A N 1
ATOM 696 C CA . ASP A 1 95 ? 7.788 -28.526 11.133 1.00 25.33 95 ASP A CA 1
ATOM 697 C C . ASP A 1 95 ? 8.918 -28.661 10.123 1.00 29.21 95 ASP A C 1
ATOM 698 O O . ASP A 1 95 ? 8.865 -29.487 9.206 1.00 26.36 95 ASP A O 1
ATOM 703 N N . ASN A 1 96 ? 9.951 -27.850 10.306 1.00 27.53 96 ASN A N 1
ATOM 704 C CA . ASN A 1 96 ? 11.147 -27.943 9.482 1.00 30.06 96 ASN A CA 1
ATOM 705 C C . ASN A 1 96 ? 12.213 -27.025 10.060 1.00 31.15 96 ASN A C 1
ATOM 706 O O . ASN A 1 96 ? 11.887 -26.019 10.680 1.00 26.24 96 ASN A O 1
ATOM 711 N N . LEU A 1 97 ? 13.476 -27.377 9.856 1.00 35.63 97 LEU A N 1
ATOM 712 C CA . LEU A 1 97 ? 14.580 -26.479 10.157 1.00 36.50 97 LEU A CA 1
ATOM 713 C C . LEU A 1 97 ? 14.413 -25.199 9.362 1.00 37.41 97 LEU A C 1
ATOM 714 O O . LEU A 1 97 ? 13.942 -25.216 8.219 1.00 30.73 97 LEU A O 1
ATOM 719 N N . LEU A 1 98 ? 14.825 -24.095 9.973 1.00 29.63 98 LEU A N 1
ATOM 720 C CA . LEU A 1 98 ? 14.734 -22.769 9.380 1.00 34.15 98 LEU A CA 1
ATOM 721 C C . LEU A 1 98 ? 15.250 -22.695 7.938 1.00 34.99 98 LEU A C 1
ATOM 722 O O . LEU A 1 98 ? 14.587 -22.148 7.067 1.00 41.60 98 LEU A O 1
ATOM 735 N N . ARG A 1 100 ? 15.514 -24.896 5.737 1.00 41.06 100 ARG A N 1
ATOM 736 C CA . ARG A 1 100 ? 14.874 -25.831 4.807 1.00 42.90 100 ARG A CA 1
ATOM 737 C C . ARG A 1 100 ? 13.365 -25.606 4.629 1.00 34.39 100 ARG A C 1
ATOM 738 O O . ARG A 1 100 ? 12.776 -26.039 3.643 1.00 43.91 100 ARG A O 1
ATOM 754 N N . LYS A 1 102 ? 9.808 -24.862 3.662 1.00 26.90 102 LYS A N 1
ATOM 755 C CA . LYS A 1 102 ? 9.268 -24.479 2.360 1.00 29.29 102 LYS A CA 1
ATOM 756 C C . LYS A 1 102 ? 8.325 -23.294 2.499 1.00 30.98 102 LYS A C 1
ATOM 757 O O . LYS A 1 102 ? 7.686 -23.116 3.537 1.00 29.45 102 LYS A O 1
ATOM 763 N N . GLU A 1 103 ? 8.223 -22.486 1.449 1.00 29.14 103 GLU A N 1
ATOM 764 C CA . GLU A 1 103 ? 7.302 -21.360 1.499 1.00 28.08 103 GLU A CA 1
ATOM 765 C C . GLU A 1 103 ? 5.882 -21.817 1.834 1.00 30.64 103 GLU A C 1
ATOM 766 O O . GLU A 1 103 ? 5.181 -21.152 2.592 1.00 30.17 103 GLU A O 1
ATOM 772 N N . GLN A 1 104 ? 5.462 -22.950 1.273 1.00 25.74 104 GLN A N 1
ATOM 773 C CA . GLN A 1 104 ? 4.115 -23.458 1.539 1.00 27.99 104 GLN A CA 1
ATOM 774 C C . GLN A 1 104 ? 3.949 -23.919 2.991 1.00 26.26 104 GLN A C 1
ATOM 775 O O . GLN A 1 104 ? 2.854 -23.866 3.545 1.00 23.67 104 GLN A O 1
ATOM 781 N N . GLU A 1 105 ? 5.040 -24.363 3.611 1.00 21.49 105 GLU A N 1
ATOM 782 C CA . GLU A 1 105 ? 4.988 -24.764 5.010 1.00 20.68 105 GLU A CA 1
ATOM 783 C C . GLU A 1 105 ? 4.796 -23.531 5.897 1.00 25.67 105 GLU A C 1
ATOM 784 O O . GLU A 1 105 ? 4.016 -23.537 6.857 1.00 22.13 105 GLU A O 1
ATOM 790 N N . TRP A 1 106 ? 5.488 -22.456 5.557 1.00 19.76 106 TRP A N 1
ATOM 791 C CA . TRP A 1 106 ? 5.232 -21.204 6.245 1.00 19.57 106 TRP A CA 1
ATOM 792 C C . TRP A 1 106 ? 3.783 -20.734 6.018 1.00 18.06 106 TRP A C 1
ATOM 793 O O . TRP A 1 106 ? 3.036 -20.537 6.976 1.00 20.99 106 TRP A O 1
ATOM 804 N N . ASP A 1 107 ? 3.389 -20.564 4.755 1.00 24.98 107 ASP A N 1
ATOM 805 C CA . ASP A 1 107 ? 2.070 -20.006 4.420 1.00 20.00 107 ASP A CA 1
ATOM 806 C C . ASP A 1 107 ? 0.881 -20.741 5.035 1.00 21.82 107 ASP A C 1
ATOM 807 O O . ASP A 1 107 ? -0.036 -20.112 5.575 1.00 22.89 107 ASP A O 1
ATOM 812 N N . ASP A 1 108 ? 0.864 -22.063 4.903 1.00 21.32 108 ASP A N 1
ATOM 813 C CA . ASP A 1 108 ? -0.253 -22.859 5.403 1.00 22.04 108 ASP A CA 1
ATOM 814 C C . ASP A 1 108 ? -0.428 -22.725 6.911 1.00 20.65 108 ASP A C 1
ATOM 815 O O . ASP A 1 108 ? -1.542 -22.610 7.405 1.00 19.21 108 ASP A O 1
ATOM 820 N N . VAL A 1 109 ? 0.677 -22.751 7.643 1.00 20.22 109 VAL A N 1
ATOM 821 C CA . VAL A 1 109 ? 0.615 -22.610 9.089 1.00 15.43 109 VAL A CA 1
ATOM 822 C C . VAL A 1 109 ? 0.157 -21.204 9.474 1.00 20.43 109 VAL A C 1
ATOM 823 O O . VAL A 1 109 ? -0.716 -21.049 10.321 1.00 16.05 109 VAL A O 1
ATOM 827 N N . ILE A 1 110 ? 0.710 -20.176 8.831 1.00 14.66 110 ILE A N 1
ATOM 828 C CA . ILE A 1 110 ? 0.270 -18.810 9.137 1.00 17.22 110 ILE A CA 1
ATOM 829 C C . ILE A 1 110 ? -1.223 -18.606 8.795 1.00 21.89 110 ILE A C 1
ATOM 830 O O . ILE A 1 110 ? -1.982 -18.024 9.572 1.00 17.53 110 ILE A O 1
ATOM 835 N N . ASP A 1 111 ? -1.658 -19.096 7.638 1.00 21.61 111 ASP A N 1
ATOM 836 C CA . ASP A 1 111 ? -3.059 -18.892 7.254 1.00 20.89 111 ASP A CA 1
ATOM 837 C C . ASP A 1 111 ? -4.059 -19.630 8.149 1.00 20.20 111 ASP A C 1
ATOM 838 O O . ASP A 1 111 ? -5.099 -19.080 8.510 1.00 19.21 111 ASP A O 1
ATOM 843 N N . THR A 1 112 ? -3.763 -20.876 8.494 1.00 17.66 112 THR A N 1
ATOM 844 C CA . THR A 1 112 ? -4.672 -21.631 9.356 1.00 15.63 112 THR A CA 1
ATOM 845 C C . THR A 1 112 ? -4.635 -21.129 10.805 1.00 19.76 112 THR A C 1
ATOM 846 O O . THR A 1 112 ? -5.681 -20.891 11.414 1.00 16.99 112 THR A O 1
ATOM 850 N N . ASN A 1 113 ? -3.427 -20.960 11.341 1.00 17.35 113 ASN A N 1
ATOM 851 C CA . ASN A 1 113 ? -3.245 -20.694 12.771 1.00 15.72 113 ASN A CA 1
ATOM 852 C C . ASN A 1 113 ? -3.455 -19.236 13.166 1.00 20.84 113 ASN A C 1
ATOM 853 O O . ASN A 1 113 ? -3.937 -18.948 14.259 1.00 21.78 113 ASN A O 1
ATOM 858 N N . LEU A 1 114 ? -3.028 -18.316 12.310 1.00 17.37 114 LEU A N 1
ATOM 859 C CA . LEU A 1 114 ? -3.035 -16.908 12.687 1.00 20.46 114 LEU A CA 1
ATOM 860 C C . LEU A 1 114 ? -4.177 -16.194 11.984 1.00 15.06 114 LEU A C 1
ATOM 861 O O . LEU A 1 114 ? -5.011 -15.571 12.636 1.00 16.53 114 LEU A O 1
ATOM 866 N N . LYS A 1 115 ? -4.241 -16.324 10.663 1.00 15.43 115 LYS A N 1
ATOM 867 C CA . LYS A 1 115 ? -5.342 -15.729 9.902 1.00 14.84 115 LYS A CA 1
ATOM 868 C C . LYS A 1 115 ? -6.675 -16.403 10.268 1.00 17.33 115 LYS A C 1
ATOM 869 O O . LYS A 1 115 ? -7.724 -15.762 10.293 1.00 15.37 115 LYS A O 1
ATOM 875 N N . GLY A 1 116 ? -6.627 -17.696 10.573 1.00 18.38 116 GLY A N 1
ATOM 876 C CA . GLY A 1 116 ? -7.825 -18.413 10.967 1.00 17.79 116 GLY A CA 1
ATOM 877 C C . GLY A 1 116 ? -8.420 -17.815 12.230 1.00 18.40 116 GLY A C 1
ATOM 878 O O . GLY A 1 116 ? -9.636 -17.644 12.347 1.00 17.92 116 GLY A O 1
ATOM 879 N N . VAL A 1 117 ? -7.559 -17.495 13.189 1.00 12.53 117 VAL A N 1
ATOM 880 C CA . VAL A 1 117 ? -8.028 -16.933 14.448 1.00 14.65 117 VAL A CA 1
ATOM 881 C C . VAL A 1 117 ? -8.597 -15.549 14.198 1.00 13.15 117 VAL A C 1
ATOM 882 O O . VAL A 1 117 ? -9.671 -15.219 14.694 1.00 16.03 117 VAL A O 1
ATOM 886 N N . PHE A 1 118 ? -7.878 -14.731 13.425 1.00 12.04 118 PHE A N 1
ATOM 887 C CA . PHE A 1 118 ? -8.428 -13.428 13.005 1.00 15.22 118 PHE A CA 1
ATOM 888 C C . PHE A 1 118 ? -9.803 -13.511 12.312 1.00 17.90 118 PHE A C 1
ATOM 889 O O . PHE A 1 118 ? -10.716 -12.732 12.619 1.00 14.75 118 PHE A O 1
ATOM 897 N N . ASN A 1 119 ? -9.947 -14.432 11.363 1.00 16.08 119 ASN A N 1
ATOM 898 C CA . ASN A 1 119 ? -11.214 -14.586 10.639 1.00 17.00 119 ASN A CA 1
ATOM 899 C C . ASN A 1 119 ? -12.362 -14.903 11.607 1.00 14.80 119 ASN A C 1
ATOM 900 O O . ASN A 1 119 ? -13.447 -14.327 11.521 1.00 16.31 119 ASN A O 1
ATOM 905 N N . CYS A 1 120 ? -12.127 -15.854 12.507 1.00 15.15 120 CYS A N 1
ATOM 906 C CA . CYS A 1 120 ? -13.184 -16.267 13.426 1.00 15.30 120 CYS A CA 1
ATOM 907 C C . CYS A 1 120 ? -13.576 -15.127 14.365 1.00 17.80 120 CYS A C 1
ATOM 908 O O . CYS A 1 120 ? -14.755 -14.882 14.587 1.00 17.53 120 CYS A O 1
ATOM 911 N N . ILE A 1 121 ? -12.584 -14.427 14.904 1.00 16.46 121 ILE A N 1
ATOM 912 C CA . ILE A 1 121 ? -12.859 -13.269 15.757 1.00 15.33 121 ILE A CA 1
ATOM 913 C C . ILE A 1 121 ? -13.612 -12.184 14.984 1.00 18.87 121 ILE A C 1
ATOM 914 O O . ILE A 1 121 ? -14.627 -11.644 15.449 1.00 17.04 121 ILE A O 1
ATOM 919 N N . GLN A 1 122 ? -13.130 -11.865 13.790 1.00 14.66 122 GLN A N 1
ATOM 920 C CA . GLN A 1 122 ? -13.774 -10.823 13.010 1.00 17.35 122 GLN A CA 1
ATOM 921 C C . GLN A 1 122 ? -15.227 -11.160 12.716 1.00 19.77 122 GLN A C 1
ATOM 922 O O . GLN A 1 122 ? -16.097 -10.292 12.820 1.00 16.34 122 GLN A O 1
ATOM 928 N N . LYS A 1 123 ? -15.499 -12.405 12.325 1.00 16.89 123 LYS A N 1
ATOM 929 C CA . LYS A 1 123 ? -16.858 -12.758 11.916 1.00 16.29 123 LYS A CA 1
ATOM 930 C C . LYS A 1 123 ? -17.792 -12.944 13.110 1.00 19.46 123 LYS A C 1
ATOM 931 O O . LYS A 1 123 ? -19.007 -12.823 12.970 1.00 21.19 123 LYS A O 1
ATOM 937 N N . ALA A 1 124 ? -17.228 -13.264 14.272 1.00 14.70 124 ALA A N 1
ATOM 938 C CA . ALA A 1 124 ? -18.033 -13.417 15.490 1.00 18.62 124 ALA A CA 1
ATOM 939 C C . ALA A 1 124 ? -18.357 -12.062 16.121 1.00 20.43 124 ALA A C 1
ATOM 940 O O . ALA A 1 124 ? -19.360 -11.913 16.814 1.00 19.21 124 ALA A O 1
ATOM 942 N N . THR A 1 125 ? -17.505 -11.078 15.869 1.00 17.43 125 THR A N 1
ATOM 943 C CA . THR A 1 125 ? -17.624 -9.764 16.506 1.00 23.82 125 THR A CA 1
ATOM 944 C C . THR A 1 125 ? -19.006 -9.091 16.406 1.00 21.83 125 THR A C 1
ATOM 945 O O . THR A 1 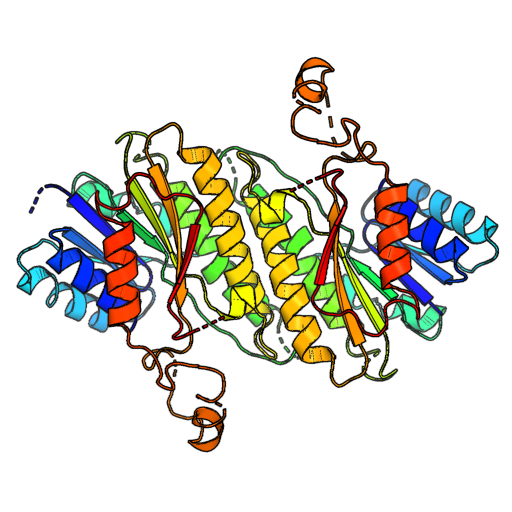125 ? -19.551 -8.640 17.418 1.00 21.38 125 THR A O 1
ATOM 949 N N . PRO A 1 126 ? -19.576 -9.019 15.200 1.00 20.53 126 PRO A N 1
ATOM 950 C CA . PRO A 1 126 ? -20.899 -8.378 15.082 1.00 22.31 126 PRO A CA 1
ATOM 951 C C . PRO A 1 126 ? -21.967 -8.999 15.993 1.00 23.31 126 PRO A C 1
ATOM 952 O O . PRO A 1 126 ? -22.743 -8.262 16.607 1.00 23.19 126 PRO A O 1
ATOM 956 N N . GLN A 1 127 ? -22.019 -10.327 16.070 1.00 20.64 127 GLN A N 1
ATOM 957 C CA . GLN A 1 127 ? -22.996 -10.999 16.926 1.00 19.09 127 GLN A CA 1
ATOM 958 C C . GLN A 1 127 ? -22.744 -10.694 18.406 1.00 19.31 127 GLN A C 1
ATOM 959 O O . GLN A 1 127 ? -23.675 -10.430 19.175 1.00 19.80 127 GLN A O 1
ATOM 973 N N . LEU A 1 129 ? -21.170 -8.100 19.725 1.00 22.31 129 LEU A N 1
ATOM 974 C CA . LEU A 1 129 ? -21.470 -6.688 19.998 1.00 24.32 129 LEU A CA 1
ATOM 975 C C . LEU A 1 129 ? -22.971 -6.527 20.160 1.00 26.12 129 LEU A C 1
ATOM 976 O O . LEU A 1 129 ? -23.458 -5.773 21.008 1.00 26.46 129 LEU A O 1
ATOM 981 N N . ARG A 1 130 ? -23.708 -7.249 19.328 1.00 24.81 130 ARG A N 1
ATOM 982 C CA . ARG A 1 130 ? -25.157 -7.246 19.409 1.00 27.33 130 ARG A CA 1
ATOM 983 C C . ARG A 1 130 ? -25.636 -7.779 20.767 1.00 26.38 130 ARG A C 1
ATOM 984 O O . ARG A 1 130 ? -26.602 -7.267 21.347 1.00 28.27 130 ARG A O 1
ATOM 992 N N . GLN A 1 131 ? -24.944 -8.797 21.276 1.00 20.20 131 GLN A N 1
ATOM 993 C CA . GLN A 1 131 ? -25.271 -9.407 22.571 1.00 25.04 131 GLN A CA 1
ATOM 994 C C . GLN A 1 131 ? -24.790 -8.567 23.753 1.00 24.08 131 GLN A C 1
ATOM 995 O O . GLN A 1 131 ? -25.315 -8.681 24.863 1.00 26.38 131 GLN A O 1
ATOM 1001 N N . ARG A 1 132 ? -23.787 -7.728 23.500 1.00 22.22 132 ARG A N 1
ATOM 1002 C CA . ARG A 1 132 ? -23.113 -6.972 24.546 1.00 27.00 132 ARG A CA 1
ATOM 1003 C C . ARG A 1 132 ? -22.556 -7.952 25.561 1.00 26.91 132 ARG A C 1
ATOM 1004 O O . ARG A 1 132 ? -22.573 -7.708 26.763 1.00 26.52 132 ARG A O 1
ATOM 1012 N N . SER A 1 133 ? -22.081 -9.084 25.057 1.00 27.20 133 SER A N 1
ATOM 1013 C CA . SER A 1 133 ? -21.427 -10.078 25.894 1.00 23.15 133 SER A CA 1
ATOM 1014 C C . SER A 1 133 ? -20.867 -11.212 25.056 1.00 25.56 133 SER A C 1
ATOM 1015 O O . SER A 1 133 ? -21.325 -11.473 23.941 1.00 26.64 133 SER A O 1
ATOM 1018 N N . GLY A 1 134 ? -19.882 -11.901 25.611 1.00 20.91 134 GLY A N 1
ATOM 1019 C CA . GLY A 1 134 ? -19.291 -13.032 24.932 1.00 19.06 134 GLY A CA 1
ATOM 1020 C C . GLY A 1 134 ? -17.900 -13.268 25.458 1.00 17.90 134 GLY A C 1
ATOM 1021 O O . GLY A 1 134 ? -17.295 -12.378 26.072 1.00 19.42 134 GLY A O 1
ATOM 1022 N N . ALA A 1 135 ? -17.399 -14.471 25.221 1.00 19.35 135 ALA A N 1
ATOM 1023 C CA . ALA A 1 135 ? -16.041 -14.826 25.593 1.00 16.13 135 ALA A CA 1
ATOM 1024 C C . ALA A 1 135 ? -15.369 -15.498 24.408 1.00 17.93 135 ALA A C 1
ATOM 1025 O O . ALA A 1 135 ? -15.880 -16.478 23.843 1.00 19.20 135 ALA A O 1
ATOM 1027 N N . ILE A 1 136 ? -14.221 -14.956 24.032 1.00 13.38 136 ILE A N 1
ATOM 1028 C CA . ILE A 1 136 ? -13.402 -15.560 22.994 1.00 15.56 136 ILE A CA 1
ATOM 1029 C C . ILE A 1 136 ? -12.170 -16.120 23.689 1.00 16.42 136 ILE A C 1
ATOM 1030 O O . ILE A 1 136 ? -11.516 -15.416 24.449 1.00 18.55 136 ILE A O 1
ATOM 1035 N N . ILE A 1 137 ? -11.892 -17.400 23.471 1.00 15.26 137 ILE A N 1
ATOM 1036 C CA . ILE A 1 137 ? -10.694 -18.019 24.023 1.00 13.63 137 ILE A CA 1
ATOM 1037 C C . ILE A 1 137 ? -9.860 -18.588 22.880 1.00 17.66 137 ILE A C 1
ATOM 1038 O O . ILE A 1 137 ? -10.316 -19.449 22.117 1.00 15.11 137 ILE A O 1
ATOM 1043 N N . ASN A 1 138 ? -8.632 -18.110 22.773 1.00 14.02 138 ASN A N 1
ATOM 1044 C CA . ASN A 1 138 ? -7.739 -18.528 21.700 1.00 14.40 138 ASN A CA 1
ATOM 1045 C C . ASN A 1 138 ? -6.705 -19.510 22.228 1.00 18.81 138 ASN A C 1
ATOM 1046 O O . ASN A 1 138 ? -6.179 -19.319 23.319 1.00 19.69 138 ASN A O 1
ATOM 1051 N N . LEU A 1 139 ? -6.418 -20.562 21.467 1.00 13.98 139 LEU A N 1
ATOM 1052 C CA . LEU A 1 139 ? -5.373 -21.493 21.865 1.00 17.47 139 LEU A CA 1
ATOM 1053 C C . LEU A 1 139 ? -4.004 -21.031 21.367 1.00 19.24 139 LEU A C 1
ATOM 1054 O O . LEU A 1 139 ? -3.774 -20.879 20.169 1.00 17.52 139 LEU A O 1
ATOM 1059 N N . SER A 1 140 ? -3.088 -20.825 22.299 1.00 19.38 140 SER A N 1
ATOM 1060 C CA . SER A 1 140 ? -1.700 -20.553 21.944 1.00 14.83 140 SER A CA 1
ATOM 1061 C C . SER A 1 140 ? -0.892 -21.817 22.275 1.00 16.43 140 SER A C 1
ATOM 1062 O O . SER A 1 140 ? -1.387 -22.927 22.110 1.00 17.99 140 SER A O 1
ATOM 1065 N N . SER A 1 141 ? 0.337 -21.658 22.747 1.00 16.70 141 SER A N 1
ATOM 1066 C CA . SER A 1 141 ? 1.166 -22.803 23.120 1.00 18.16 141 SER A CA 1
ATOM 1067 C C . SER A 1 141 ? 2.358 -22.299 23.893 1.00 16.56 141 SER A C 1
ATOM 1068 O O . SER A 1 141 ? 2.790 -21.165 23.691 1.00 16.02 141 SER A O 1
ATOM 1071 N N . VAL A 1 142 ? 2.908 -23.141 24.763 1.00 19.69 142 VAL A N 1
ATOM 1072 C CA . VAL A 1 142 ? 4.119 -22.770 25.475 1.00 16.44 142 VAL A CA 1
ATOM 1073 C C . VAL A 1 142 ? 5.203 -22.318 24.493 1.00 18.52 142 VAL A C 1
ATOM 1074 O O . VAL A 1 142 ? 5.947 -21.390 24.781 1.00 18.44 142 VAL A O 1
ATOM 1078 N N . VAL A 1 143 ? 5.272 -22.942 23.317 1.00 17.23 143 VAL A N 1
ATOM 1079 C CA . VAL A 1 143 ? 6.354 -22.604 22.393 1.00 13.11 143 VAL A CA 1
ATOM 1080 C C . VAL A 1 143 ? 6.163 -21.203 21.795 1.00 15.77 143 VAL A C 1
ATOM 1081 O O . VAL A 1 143 ? 7.113 -20.592 21.313 1.00 17.53 143 VAL A O 1
ATOM 1085 N N . GLY A 1 144 ? 4.940 -20.697 21.851 1.00 16.70 144 GLY A N 1
ATOM 1086 C CA . GLY A 1 144 ? 4.683 -19.312 21.506 1.00 17.69 144 GLY A CA 1
ATOM 1087 C C . GLY A 1 144 ? 5.405 -18.331 22.419 1.00 22.59 144 GLY A C 1
ATOM 1088 O O . GLY A 1 144 ? 5.761 -17.225 22.000 1.00 24.24 144 GLY A O 1
ATOM 1089 N N . ALA A 1 145 ? 5.623 -18.738 23.670 1.00 17.83 145 ALA A N 1
ATOM 1090 C CA . ALA A 1 145 ? 6.299 -17.900 24.661 1.00 19.64 145 ALA A CA 1
ATOM 1091 C C . ALA A 1 145 ? 7.803 -18.150 24.772 1.00 23.59 145 ALA A C 1
ATOM 1092 O O . ALA A 1 145 ? 8.542 -17.255 25.179 1.00 21.44 145 ALA A O 1
ATOM 1094 N N . VAL A 1 146 ? 8.255 -19.359 24.445 1.00 15.79 146 VAL A N 1
ATOM 1095 C CA . VAL A 1 146 ? 9.677 -19.686 24.611 1.00 21.27 146 VAL A CA 1
ATOM 1096 C C . VAL A 1 146 ? 10.446 -20.038 23.326 1.00 18.60 146 VAL A C 1
ATOM 1097 O O . VAL A 1 146 ? 11.662 -20.183 23.365 1.00 22.70 146 VAL A O 1
ATOM 1101 N N . GLY A 1 147 ? 9.745 -20.188 22.205 1.00 20.13 147 GLY A N 1
ATOM 1102 C CA . GLY A 1 147 ? 10.392 -20.581 20.963 1.00 15.75 147 GLY A CA 1
ATOM 1103 C C . GLY A 1 147 ? 10.683 -22.070 20.939 1.00 24.38 147 GLY A C 1
ATOM 1104 O O . GLY A 1 147 ? 10.667 -22.729 21.977 1.00 22.37 147 GLY A O 1
ATOM 1105 N N . ASN A 1 148 ? 10.962 -22.607 19.756 1.00 21.05 148 ASN A N 1
ATOM 1106 C CA . ASN A 1 148 ? 11.300 -24.017 19.635 1.00 19.53 148 ASN A CA 1
ATOM 1107 C C . ASN A 1 148 ? 11.969 -24.227 18.288 1.00 24.24 148 ASN A C 1
ATOM 1108 O O . ASN A 1 148 ? 11.368 -23.926 17.265 1.00 24.07 148 ASN A O 1
ATOM 1113 N N . PRO A 1 149 ? 13.203 -24.765 18.283 1.00 21.48 149 PRO A N 1
ATOM 1114 C CA . PRO A 1 149 ? 13.864 -25.066 17.001 1.00 21.60 149 PRO A CA 1
ATOM 1115 C C . PRO A 1 149 ? 12.986 -25.985 16.156 1.00 28.55 149 PRO A C 1
ATOM 1116 O O . PRO A 1 149 ? 12.366 -26.899 16.702 1.00 28.42 149 PRO A O 1
ATOM 1120 N N . GLY A 1 150 ? 12.940 -25.753 14.847 1.00 23.95 150 GLY A N 1
ATOM 1121 C CA . GLY A 1 150 ? 12.173 -26.604 13.950 1.00 23.75 150 GLY A CA 1
ATOM 1122 C C . GLY A 1 150 ? 10.705 -26.223 13.824 1.00 27.51 150 GLY A C 1
ATOM 1123 O O . GLY A 1 150 ? 9.962 -26.841 13.060 1.00 26.60 150 GLY A O 1
ATOM 1124 N N . GLN A 1 151 ? 10.281 -25.201 14.566 1.00 22.19 151 GLN A N 1
ATOM 1125 C CA . GLN A 1 151 ? 8.884 -24.765 14.530 1.00 24.53 151 GLN A CA 1
ATOM 1126 C C . GLN A 1 151 ? 8.747 -23.259 14.381 1.00 20.26 151 GLN A C 1
ATOM 1127 O O . GLN A 1 151 ? 7.816 -22.674 14.915 1.00 22.16 151 GLN A O 1
ATOM 1133 N N . ALA A 1 152 ? 9.662 -22.625 13.659 1.00 19.82 152 ALA A N 1
ATOM 1134 C CA . ALA A 1 152 ? 9.613 -21.169 13.538 1.00 18.96 152 ALA A CA 1
ATOM 1135 C C . ALA A 1 152 ? 8.247 -20.668 13.036 1.00 19.32 152 ALA A C 1
ATOM 1136 O O . ALA A 1 152 ? 7.745 -19.646 13.522 1.00 18.77 152 ALA A O 1
ATOM 1138 N N . ASN A 1 153 ? 7.646 -21.380 12.079 1.00 19.67 153 ASN A N 1
ATOM 1139 C CA . ASN A 1 153 ? 6.298 -21.014 11.616 1.00 18.77 153 ASN A CA 1
ATOM 1140 C C . ASN A 1 153 ? 5.240 -21.133 12.718 1.00 18.69 153 ASN A C 1
ATOM 1141 O O . ASN A 1 153 ? 4.496 -20.199 12.978 1.00 15.47 153 ASN A O 1
ATOM 1146 N N . TYR A 1 154 ? 5.195 -22.278 13.384 1.00 17.66 154 TYR A N 1
ATOM 1147 C CA . TYR A 1 154 ? 4.189 -22.502 14.419 1.00 15.21 154 TYR A CA 1
ATOM 1148 C C . TYR A 1 154 ? 4.372 -21.519 15.569 1.00 16.25 154 TYR A C 1
ATOM 1149 O O . TYR A 1 154 ? 3.400 -20.980 16.114 1.00 14.01 154 TYR A O 1
ATOM 1158 N N . VAL A 1 155 ? 5.624 -21.284 15.940 1.00 15.93 155 VAL A N 1
ATOM 1159 C CA . VAL A 1 155 ? 5.923 -20.345 17.024 1.00 18.15 155 VAL A CA 1
ATOM 1160 C C . VAL A 1 155 ? 5.457 -18.926 16.680 1.00 18.24 155 VAL A C 1
ATOM 1161 O O . VAL A 1 155 ? 4.855 -18.241 17.507 1.00 18.86 155 VAL A O 1
ATOM 1165 N N . ALA A 1 156 ? 5.745 -18.489 15.455 1.00 16.98 156 ALA A N 1
ATOM 1166 C CA . ALA A 1 156 ? 5.309 -17.180 15.004 1.00 17.38 156 ALA A CA 1
ATOM 1167 C C . ALA A 1 156 ? 3.801 -17.047 15.132 1.00 18.19 156 ALA A C 1
ATOM 1168 O O . ALA A 1 156 ? 3.302 -16.000 15.548 1.00 16.89 156 ALA A O 1
ATOM 1170 N N . THR A 1 157 ? 3.062 -18.096 14.781 1.00 15.43 157 THR A N 1
ATOM 1171 C CA . THR A 1 157 ? 1.597 -17.994 14.857 1.00 14.03 157 THR A CA 1
ATOM 1172 C C . THR A 1 157 ? 1.083 -17.987 16.288 1.00 17.40 157 THR A C 1
ATOM 1173 O O . THR A 1 157 ? 0.146 -17.256 16.614 1.00 16.95 157 THR A O 1
ATOM 1177 N N . LYS A 1 158 ? 1.683 -18.802 17.149 1.00 15.00 158 LYS A N 1
ATOM 1178 C CA . LYS A 1 158 ? 1.209 -18.851 18.528 1.00 19.14 158 LYS A CA 1
ATOM 1179 C C . LYS A 1 158 ? 1.557 -17.598 19.341 1.00 19.19 158 LYS A C 1
ATOM 1180 O O . LYS A 1 158 ? 0.782 -17.201 20.196 1.00 15.45 158 LYS A O 1
ATOM 1186 N N . ALA A 1 159 ? 2.703 -16.975 19.064 1.00 13.27 159 ALA A N 1
ATOM 1187 C CA . ALA A 1 159 ? 3.007 -15.647 19.611 1.00 17.86 159 ALA A CA 1
ATOM 1188 C C . ALA A 1 159 ? 2.079 -14.596 18.999 1.00 16.20 159 ALA A C 1
ATOM 1189 O O . ALA A 1 159 ? 1.613 -13.682 19.689 1.00 14.46 159 ALA A O 1
ATOM 1191 N N . GLY A 1 160 ? 1.844 -14.704 17.694 1.00 13.88 160 GLY A N 1
ATOM 1192 C CA . GLY A 1 160 ? 0.958 -13.765 17.015 1.00 16.16 160 GLY A CA 1
ATOM 1193 C C . GLY A 1 160 ? -0.453 -13.826 17.593 1.00 17.46 160 GLY A C 1
ATOM 1194 O O . GLY A 1 160 ? -1.147 -12.815 17.679 1.00 14.10 160 GLY A O 1
ATOM 1195 N N . VAL A 1 161 ? -0.881 -15.030 17.968 1.00 14.23 161 VAL A N 1
ATOM 1196 C CA . VAL A 1 161 ? -2.212 -15.228 18.545 1.00 14.83 161 VAL A CA 1
ATOM 1197 C C . VAL A 1 161 ? -2.338 -14.520 19.902 1.00 12.87 161 VAL A C 1
ATOM 1198 O O . VAL A 1 161 ? -3.397 -13.983 20.253 1.00 15.06 161 VAL A O 1
ATOM 1202 N N . ILE A 1 162 ? -1.257 -14.519 20.677 1.00 14.77 162 ILE A N 1
ATOM 1203 C CA . ILE A 1 162 ? -1.270 -13.792 21.945 1.00 11.67 162 ILE A CA 1
ATOM 1204 C C . ILE A 1 162 ? -1.406 -12.295 21.674 1.00 16.98 162 ILE A C 1
ATOM 1205 O O . ILE A 1 162 ? -2.161 -11.604 22.356 1.00 17.42 162 ILE A O 1
ATOM 1210 N N . GLY A 1 163 ? -0.687 -11.791 20.671 1.00 15.19 163 GLY A N 1
ATOM 1211 C CA . GLY A 1 163 ? -0.838 -10.390 20.305 1.00 17.75 163 GLY A CA 1
ATOM 1212 C C . GLY A 1 163 ? -2.269 -10.075 19.884 1.00 18.78 163 GLY A C 1
ATOM 1213 O O . GLY A 1 163 ? -2.877 -9.090 20.314 1.00 14.12 163 GLY A O 1
ATOM 1214 N N . LEU A 1 164 ? -2.816 -10.921 19.027 1.00 11.87 164 LEU A N 1
ATOM 1215 C CA . LEU A 1 164 ? -4.166 -10.726 18.524 1.00 17.23 164 LEU A CA 1
ATOM 1216 C C . LEU A 1 164 ? -5.183 -10.740 19.673 1.00 15.36 164 LEU A C 1
ATOM 1217 O O . LEU A 1 164 ? -6.136 -9.966 19.680 1.00 15.61 164 LEU A O 1
ATOM 1222 N N . THR A 1 165 ? -4.970 -11.647 20.622 1.00 12.19 165 THR A N 1
ATOM 1223 C CA . THR A 1 165 ? -5.749 -11.725 21.858 1.00 14.15 165 THR A CA 1
ATOM 1224 C C . THR A 1 165 ? -5.789 -10.382 22.597 1.00 18.52 165 THR A C 1
ATOM 1225 O O . THR A 1 165 ? -6.849 -9.909 22.999 1.00 14.83 165 THR A O 1
ATOM 1229 N N . LYS A 1 166 ? -4.632 -9.759 22.766 1.00 16.07 166 LYS A N 1
ATOM 1230 C CA . LYS A 1 166 ? -4.568 -8.497 23.511 1.00 16.75 166 LYS A CA 1
ATOM 1231 C C . LYS A 1 166 ? -5.231 -7.373 22.727 1.00 15.68 166 LYS A C 1
ATOM 1232 O O . LYS A 1 166 ? -5.934 -6.517 23.290 1.00 14.40 166 LYS A O 1
ATOM 1238 N N . SER A 1 167 ? -5.029 -7.376 21.417 1.00 14.88 167 SER A N 1
ATOM 1239 C CA . SER A 1 167 ? -5.613 -6.324 20.591 1.00 10.20 167 SER A CA 1
ATOM 1240 C C . SER A 1 167 ? -7.138 -6.424 20.520 1.00 12.99 167 SER A C 1
ATOM 1241 O O . SER A 1 167 ? -7.834 -5.419 20.629 1.00 16.68 167 SER A O 1
ATOM 1244 N N . ALA A 1 168 ? -7.656 -7.633 20.333 1.00 14.12 168 ALA A N 1
ATOM 1245 C CA .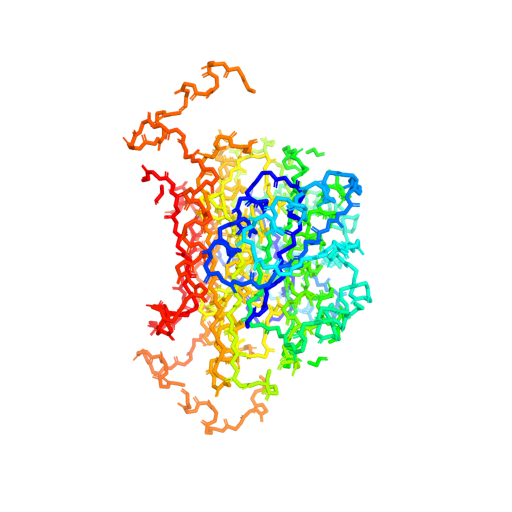 ALA A 1 168 ? -9.098 -7.831 20.286 1.00 16.94 168 ALA A CA 1
ATOM 1246 C C . ALA A 1 168 ? -9.686 -7.540 21.661 1.00 16.06 168 ALA A C 1
ATOM 1247 O O . ALA A 1 168 ? -10.790 -7.000 21.766 1.00 15.26 168 ALA A O 1
ATOM 1249 N N . ALA A 1 169 ? -8.949 -7.903 22.714 1.00 13.85 169 ALA A N 1
ATOM 1250 C CA . ALA A 1 169 ? -9.418 -7.649 24.075 1.00 14.21 169 ALA A CA 1
ATOM 1251 C C . ALA A 1 169 ? -9.630 -6.168 24.302 1.00 15.02 169 ALA A C 1
ATOM 1252 O O . ALA A 1 169 ? -10.652 -5.756 24.838 1.00 15.43 169 ALA A O 1
ATOM 1254 N N . ARG A 1 170 ? -8.659 -5.359 23.893 1.00 15.54 170 ARG A N 1
ATOM 1255 C CA . ARG A 1 170 ? -8.769 -3.915 24.075 1.00 19.49 170 ARG A CA 1
ATOM 1256 C C . ARG A 1 170 ? -9.873 -3.310 23.223 1.00 19.22 170 ARG A C 1
ATOM 1257 O O . ARG A 1 170 ? -10.515 -2.333 23.614 1.00 17.44 170 ARG A O 1
ATOM 1265 N N . GLU A 1 171 ? -10.108 -3.891 22.055 1.00 13.86 171 GLU A N 1
ATOM 1266 C CA . GLU A 1 171 ? -11.070 -3.307 21.130 1.00 16.31 171 GLU A CA 1
ATOM 1267 C C . GLU A 1 171 ? -12.501 -3.643 21.538 1.00 19.71 171 GLU A C 1
ATOM 1268 O O . GLU A 1 171 ? -13.398 -2.820 21.381 1.00 20.45 171 GLU A O 1
ATOM 1274 N N . LEU A 1 172 ? -12.703 -4.840 22.084 1.00 14.14 172 LEU A N 1
ATOM 1275 C CA . LEU A 1 172 ? -14.042 -5.333 22.396 1.00 14.47 172 LEU A CA 1
ATOM 1276 C C . LEU A 1 172 ? -14.462 -5.180 23.859 1.00 17.31 172 LEU A C 1
ATOM 1277 O O . LEU A 1 172 ? -15.631 -5.353 24.180 1.00 17.29 172 LEU A O 1
ATOM 1282 N N . ALA A 1 173 ? -13.512 -4.854 24.735 1.00 15.76 173 ALA A N 1
ATOM 1283 C CA . ALA A 1 173 ? -13.793 -4.759 26.179 1.00 20.24 173 ALA A CA 1
ATOM 1284 C C . ALA A 1 173 ? -14.987 -3.870 26.535 1.00 21.64 173 ALA A C 1
ATOM 1285 O O . ALA A 1 173 ? -15.804 -4.219 27.380 1.00 23.29 173 ALA A O 1
ATOM 1287 N N . SER A 1 174 ? -15.071 -2.709 25.907 1.00 26.11 174 SER A N 1
ATOM 1288 C CA . SER A 1 174 ? -16.044 -1.705 26.315 1.00 31.80 174 SER A CA 1
ATOM 1289 C C . SER A 1 174 ? -17.470 -2.158 26.017 1.00 34.90 174 SER A C 1
ATOM 1290 O O . SER A 1 174 ? -18.431 -1.568 26.506 1.00 38.54 174 SER A O 1
ATOM 1293 N N . ARG A 1 175 ? -17.604 -3.213 25.223 1.00 25.69 175 ARG A N 1
ATOM 1294 C CA . ARG A 1 175 ? -18.924 -3.703 24.865 1.00 25.30 175 ARG A CA 1
ATOM 1295 C C . ARG A 1 175 ? -19.225 -5.083 25.465 1.00 31.42 175 ARG A C 1
ATOM 1296 O O . ARG A 1 175 ? -20.104 -5.804 24.995 1.00 39.78 175 ARG A O 1
ATOM 1304 N N . GLY A 1 176 ? -18.483 -5.433 26.515 1.00 27.18 176 GLY A N 1
ATOM 1305 C CA . GLY A 1 176 ? -18.814 -6.570 27.354 1.00 31.83 176 GLY A CA 1
ATOM 1306 C C . GLY A 1 176 ? -18.240 -7.919 26.950 1.00 29.29 176 GLY A C 1
ATOM 1307 O O . GLY A 1 176 ? -18.713 -8.961 27.398 1.00 38.14 176 GLY A O 1
ATOM 1308 N N . ILE A 1 177 ? -17.213 -7.906 26.110 1.00 19.46 177 ILE A N 1
ATOM 1309 C CA . ILE A 1 177 ? -16.665 -9.143 25.588 1.00 14.81 177 ILE A CA 1
ATOM 1310 C C . ILE A 1 177 ? -15.261 -9.336 26.122 1.00 17.93 177 ILE A C 1
ATOM 1311 O O . ILE A 1 177 ? -14.460 -8.404 26.093 1.00 19.94 177 ILE A O 1
ATOM 1316 N N . THR A 1 178 ? -14.958 -10.536 26.607 1.00 18.21 178 THR A N 1
ATOM 1317 C CA . THR A 1 178 ? -13.591 -10.833 27.038 1.00 17.91 178 THR A CA 1
ATOM 1318 C C . THR A 1 178 ? -12.875 -11.661 25.983 1.00 14.09 178 THR A C 1
ATOM 1319 O O . THR A 1 178 ? -13.499 -12.441 25.263 1.00 15.92 178 THR A O 1
ATOM 1323 N N . VAL A 1 179 ? -11.564 -11.467 25.882 1.00 14.13 179 VAL A N 1
ATOM 1324 C CA . VAL A 1 179 ? -10.763 -12.222 24.935 1.00 11.75 179 VAL A CA 1
ATOM 1325 C C . VAL A 1 179 ? -9.489 -12.657 25.638 1.00 12.78 179 VAL A C 1
ATOM 1326 O O . VAL A 1 179 ? -8.721 -11.823 26.108 1.00 15.26 179 VAL A O 1
ATOM 1330 N N . ASN A 1 180 ? -9.275 -13.964 25.719 1.00 12.97 180 ASN A N 1
ATOM 1331 C CA . ASN A 1 180 ? -8.135 -14.495 26.449 1.00 11.24 180 ASN A CA 1
ATOM 1332 C C . ASN A 1 180 ? -7.527 -15.639 25.651 1.00 13.22 180 ASN A C 1
ATOM 1333 O O . ASN A 1 180 ? -8.127 -16.117 24.691 1.00 14.59 180 ASN A O 1
ATOM 1338 N N . ALA A 1 181 ? -6.341 -16.080 26.056 1.00 15.73 181 ALA A N 1
ATOM 1339 C CA . ALA A 1 181 ? -5.713 -17.229 25.426 1.00 15.84 181 ALA A CA 1
ATOM 1340 C C . ALA A 1 181 ? -5.320 -18.254 26.480 1.00 18.27 181 ALA A C 1
ATOM 1341 O O . ALA A 1 181 ? -5.122 -17.912 27.651 1.00 17.48 181 ALA A O 1
ATOM 1343 N N . VAL A 1 182 ? -5.223 -19.511 26.058 1.00 14.52 182 VAL A N 1
ATOM 1344 C CA . VAL A 1 182 ? -4.675 -20.581 26.897 1.00 16.11 182 VAL A CA 1
ATOM 1345 C C . VAL A 1 182 ? -3.474 -21.172 26.155 1.00 18.66 182 VAL A C 1
ATOM 1346 O O . VAL A 1 182 ? -3.548 -21.441 24.945 1.00 16.51 182 VAL A O 1
ATOM 1350 N N . ALA A 1 183 ? -2.369 -21.342 26.870 1.00 15.58 183 ALA A N 1
ATOM 1351 C CA . ALA A 1 183 ? -1.142 -21.868 26.281 1.00 17.34 183 ALA A CA 1
ATOM 1352 C C . ALA A 1 183 ? -0.780 -23.221 26.901 1.00 13.49 183 ALA A C 1
ATOM 1353 O O . ALA A 1 183 ? -0.212 -23.295 27.990 1.00 15.75 183 ALA A O 1
ATOM 1355 N N . PRO A 1 184 ? -1.148 -24.314 26.224 1.00 16.85 184 PRO A N 1
ATOM 1356 C CA . PRO A 1 184 ? -0.779 -25.624 26.766 1.00 16.14 184 PRO A CA 1
ATOM 1357 C C . PRO A 1 184 ? 0.733 -25.861 26.695 1.00 19.55 184 PRO A C 1
ATOM 1358 O O . PRO A 1 184 ? 1.413 -25.313 25.816 1.00 17.21 184 PRO A O 1
ATOM 1362 N N . GLY A 1 185 ? 1.244 -26.657 27.626 1.00 15.25 185 GLY A N 1
ATOM 1363 C CA . GLY A 1 185 ? 2.611 -27.137 27.566 1.00 18.79 185 GLY A CA 1
ATOM 1364 C C . GLY A 1 185 ? 2.628 -28.408 26.734 1.00 21.89 185 GLY A C 1
ATOM 1365 O O . GLY A 1 185 ? 1.987 -28.481 25.684 1.00 24.22 185 GLY A O 1
ATOM 1366 N N . PHE A 1 186 ? 3.325 -29.423 27.223 1.00 23.60 186 PHE A N 1
ATOM 1367 C CA . PHE A 1 186 ? 3.369 -30.707 26.540 1.00 23.07 186 PHE A CA 1
ATOM 1368 C C . PHE A 1 186 ? 2.192 -31.573 26.989 1.00 25.66 186 PHE A C 1
ATOM 1369 O O . PHE A 1 186 ? 2.146 -32.015 28.132 1.00 25.06 186 PHE A O 1
ATOM 1377 N N . ILE A 1 187 ? 1.249 -31.805 26.080 1.00 22.36 187 ILE A N 1
ATOM 1378 C CA . ILE A 1 187 ? 0.030 -32.551 26.375 1.00 27.92 187 ILE A CA 1
ATOM 1379 C C . ILE A 1 187 ? 0.034 -33.874 25.604 1.00 30.14 187 ILE A C 1
ATOM 1380 O O . ILE A 1 187 ? 0.329 -33.903 24.413 1.00 34.97 187 ILE A O 1
ATOM 1385 N N . VAL A 1 188 ? -0.287 -34.962 26.293 1.00 35.13 188 VAL A N 1
ATOM 1386 C CA . VAL A 1 188 ? -0.192 -36.300 25.709 1.00 42.67 188 VAL A CA 1
ATOM 1387 C C . VAL A 1 188 ? -0.870 -36.423 24.337 1.00 46.05 188 VAL A C 1
ATOM 1388 O O . VAL A 1 188 ? -0.335 -37.070 23.437 1.00 50.52 188 VAL A O 1
ATOM 1392 N N . SER A 1 189 ? -2.028 -35.790 24.164 1.00 39.81 189 SER A N 1
ATOM 1393 C CA . SER A 1 189 ? -2.771 -35.926 22.907 1.00 54.50 189 SER A CA 1
ATOM 1394 C C . SER A 1 189 ? -2.135 -35.197 21.716 1.00 59.94 189 SER A C 1
ATOM 1395 O O . SER A 1 189 ? -2.522 -35.429 20.569 1.00 58.77 189 SER A O 1
ATOM 1398 N N . ASP A 1 190 ? -1.176 -34.312 21.985 1.00 60.24 190 ASP A N 1
ATOM 1399 C CA . ASP A 1 190 ? -0.471 -33.591 20.923 1.00 59.55 190 ASP A CA 1
ATOM 1400 C C . ASP A 1 190 ? 0.774 -34.342 20.455 1.00 66.46 190 ASP A C 1
ATOM 1401 O O . ASP A 1 190 ? 1.561 -33.818 19.665 1.00 67.56 190 ASP A O 1
ATOM 1414 N N . THR A 1 192 ? 2.577 -37.789 18.744 1.00 111.71 192 THR A N 1
ATOM 1415 C CA . THR A 1 192 ? 2.404 -38.950 17.884 1.00 126.99 192 THR A CA 1
ATOM 1416 C C . THR A 1 192 ? 2.856 -40.221 18.590 1.00 139.51 192 THR A C 1
ATOM 1417 O O . THR A 1 192 ? 2.447 -41.323 18.224 1.00 143.39 192 THR A O 1
ATOM 1421 N N . ASP A 1 193 ? 3.703 -40.055 19.602 1.00 146.33 193 ASP A N 1
ATOM 1422 C CA . ASP A 1 193 ? 4.297 -41.181 20.318 1.00 151.50 193 ASP A CA 1
ATOM 1423 C C . ASP A 1 193 ? 5.291 -41.924 19.431 1.00 151.41 193 ASP A C 1
ATOM 1424 O O . ASP A 1 193 ? 5.892 -42.913 19.851 1.00 154.06 193 ASP A O 1
ATOM 1426 N N . ALA A 1 194 ? 5.458 -41.442 18.203 1.00 146.42 194 ALA A N 1
ATOM 1427 C CA . ALA A 1 194 ? 6.450 -41.996 17.291 1.00 140.16 194 ALA A CA 1
ATOM 1428 C C . ALA A 1 194 ? 7.826 -41.663 17.845 1.00 130.13 194 ALA A C 1
ATOM 1429 O O . ALA A 1 194 ? 8.804 -42.362 17.582 1.00 133.95 194 ALA A O 1
ATOM 1431 N N . LEU A 1 195 ? 7.883 -40.585 18.621 1.00 114.64 195 LEU A N 1
ATOM 1432 C CA . LEU A 1 195 ? 9.118 -40.145 19.257 1.00 99.00 195 LEU A CA 1
ATOM 1433 C C . LEU A 1 195 ? 9.560 -41.109 20.357 1.00 91.58 195 LEU A C 1
ATOM 1434 O O . LEU A 1 195 ? 8.731 -41.688 21.062 1.00 83.97 195 LEU A O 1
ATOM 1439 N N . SER A 1 196 ? 10.871 -41.276 20.495 1.00 93.46 196 SER A N 1
ATOM 1440 C CA . SER A 1 196 ? 11.434 -42.250 21.425 1.00 96.61 196 SER A CA 1
ATOM 1441 C C . SER A 1 196 ? 11.206 -41.864 22.880 1.00 95.63 196 SER A C 1
ATOM 1442 O O . SER A 1 196 ? 10.919 -40.708 23.190 1.00 94.76 196 SER A O 1
ATOM 1445 N N . ASP A 1 197 ? 11.342 -42.841 23.771 1.00 93.92 197 ASP A N 1
ATOM 1446 C CA . ASP A 1 197 ? 11.204 -42.590 25.199 1.00 94.89 197 ASP A CA 1
ATOM 1447 C C . ASP A 1 197 ? 12.283 -41.630 25.686 1.00 91.12 197 ASP A C 1
ATOM 1448 O O . ASP A 1 197 ? 12.069 -40.875 26.632 1.00 91.06 197 ASP A O 1
ATOM 1453 N N . GLU A 1 198 ? 13.442 -41.661 25.036 1.00 84.81 198 GLU A N 1
ATOM 1454 C CA . GLU A 1 198 ? 14.535 -40.773 25.410 1.00 81.04 198 GLU A CA 1
ATOM 1455 C C . GLU A 1 198 ? 14.185 -39.324 25.086 1.00 69.43 198 GLU A C 1
ATOM 1456 O O . GLU A 1 198 ? 14.581 -38.404 25.802 1.00 60.54 198 GLU A O 1
ATOM 1462 N N . LEU A 1 199 ? 13.442 -39.123 24.003 1.00 65.80 199 LEU A N 1
ATOM 1463 C CA . LEU A 1 199 ? 12.959 -37.791 23.669 1.00 62.46 199 LEU A CA 1
ATOM 1464 C C . LEU A 1 199 ? 11.891 -37.367 24.668 1.00 54.03 199 LEU A C 1
ATOM 1465 O O . LEU A 1 199 ? 11.837 -36.207 25.076 1.00 48.72 199 LEU A O 1
ATOM 1470 N N . LYS A 1 200 ? 11.044 -38.315 25.060 1.00 53.17 200 LYS A N 1
ATOM 1471 C CA . LYS A 1 200 ? 10.059 -38.070 26.106 1.00 52.02 200 LYS A CA 1
ATOM 1472 C C . LYS A 1 200 ? 10.766 -37.729 27.411 1.00 45.45 200 LYS A C 1
ATOM 1473 O O . LYS A 1 200 ? 10.387 -36.791 28.105 1.00 38.65 200 LYS A O 1
ATOM 1479 N N . GLU A 1 201 ? 11.793 -38.506 27.739 1.00 47.72 201 GLU A N 1
ATOM 1480 C CA . GLU A 1 201 ? 12.555 -38.297 28.963 1.00 50.60 201 GLU A CA 1
ATOM 1481 C C . GLU A 1 201 ? 13.095 -36.876 29.017 1.00 45.60 201 GLU A C 1
ATOM 1482 O O . GLU A 1 201 ? 12.995 -36.207 30.042 1.00 47.20 201 GLU A O 1
ATOM 1488 N N . GLN A 1 202 ? 13.656 -36.419 27.903 1.00 41.44 202 GLN A N 1
ATOM 1489 C CA . GLN A 1 202 ? 14.230 -35.082 27.828 1.00 44.70 202 GLN A CA 1
ATOM 1490 C C . GLN A 1 202 ? 13.173 -34.001 28.032 1.00 38.68 202 GLN A C 1
ATOM 1491 O O . GLN A 1 202 ? 13.404 -33.028 28.747 1.00 37.07 202 GLN A O 1
ATOM 1505 N N . LEU A 1 204 ? 10.357 -34.348 29.631 1.00 34.59 204 LEU A N 1
ATOM 1506 C CA . LEU A 1 204 ? 9.898 -34.431 31.018 1.00 37.15 204 LEU A CA 1
ATOM 1507 C C . LEU A 1 204 ? 10.791 -33.644 31.965 1.00 33.84 204 LEU A C 1
ATOM 1508 O O . LEU A 1 204 ? 10.330 -33.132 32.982 1.00 28.64 204 LEU A O 1
ATOM 1513 N N . THR A 1 205 ? 12.073 -33.551 31.633 1.00 32.91 205 THR A N 1
ATOM 1514 C CA . THR A 1 205 ? 13.014 -32.838 32.485 1.00 31.05 205 THR A CA 1
ATOM 1515 C C . THR A 1 205 ? 12.751 -31.335 32.484 1.00 28.83 205 THR A C 1
ATOM 1516 O O . THR A 1 205 ? 13.223 -30.614 33.361 1.00 31.21 205 THR A O 1
ATOM 1520 N N . GLN A 1 206 ? 11.976 -30.862 31.514 1.00 25.38 206 GLN A N 1
ATOM 1521 C CA . GLN A 1 206 ? 11.645 -29.445 31.457 1.00 24.81 206 GLN A CA 1
ATOM 1522 C C . GLN A 1 206 ? 10.453 -29.102 32.350 1.00 26.85 206 GLN A C 1
ATOM 1523 O O . GLN A 1 206 ? 10.143 -27.931 32.540 1.00 26.24 206 GLN A O 1
ATOM 1529 N N . ILE A 1 207 ? 9.795 -30.123 32.901 1.00 22.00 207 ILE A N 1
ATOM 1530 C CA . ILE A 1 207 ? 8.515 -29.929 33.588 1.00 17.88 207 ILE A CA 1
ATOM 1531 C C . ILE A 1 207 ? 8.618 -30.220 35.084 1.00 20.43 207 ILE A C 1
ATOM 1532 O O . ILE A 1 207 ? 8.833 -31.365 35.486 1.00 22.62 207 ILE A O 1
ATOM 1537 N N . PRO A 1 208 ? 8.460 -29.186 35.916 1.00 20.81 208 PRO A N 1
ATOM 1538 C CA . PRO A 1 208 ? 8.558 -29.407 37.367 1.00 25.17 208 PRO A CA 1
ATOM 1539 C C . PRO A 1 208 ? 7.591 -30.482 37.889 1.00 19.73 208 PRO A C 1
ATOM 1540 O O . PRO A 1 208 ? 7.999 -31.308 38.707 1.00 23.33 208 PRO A O 1
ATOM 1544 N N . LEU A 1 209 ? 6.341 -30.486 37.432 1.00 18.23 209 LEU A N 1
ATOM 1545 C CA . LEU A 1 209 ? 5.405 -31.523 37.883 1.00 26.56 209 LEU A CA 1
ATOM 1546 C C . LEU A 1 209 ? 5.772 -32.925 37.357 1.00 31.38 209 LEU A C 1
ATOM 1547 O O . LEU A 1 209 ? 5.159 -33.919 37.745 1.00 25.53 209 LEU A O 1
ATOM 1552 N N . ALA A 1 210 ? 6.768 -32.984 36.474 1.00 27.60 210 ALA A N 1
ATOM 1553 C CA . ALA A 1 210 ? 7.359 -34.246 35.998 1.00 24.39 210 ALA A CA 1
ATOM 1554 C C . ALA A 1 210 ? 6.354 -35.214 35.368 1.00 28.32 210 ALA A C 1
ATOM 1555 O O . ALA A 1 210 ? 6.515 -36.437 35.436 1.00 33.60 210 ALA A O 1
ATOM 1557 N N . ARG A 1 211 ? 5.328 -34.657 34.744 1.00 27.45 211 ARG A N 1
ATOM 1558 C CA . ARG A 1 211 ? 4.395 -35.450 33.958 1.00 32.28 211 ARG A CA 1
ATOM 1559 C C . ARG A 1 211 ? 3.899 -34.580 32.827 1.00 28.60 211 ARG A C 1
ATOM 1560 O O . ARG A 1 211 ? 3.913 -33.350 32.926 1.00 21.94 211 ARG A O 1
ATOM 1568 N N . PHE A 1 212 ? 3.479 -35.217 31.741 1.00 23.32 212 PHE A N 1
ATOM 1569 C CA . PHE A 1 212 ? 2.789 -34.506 30.679 1.00 25.07 212 PHE A CA 1
ATOM 1570 C C . PHE A 1 212 ? 1.366 -34.217 31.133 1.00 28.29 212 PHE A C 1
ATOM 1571 O O . PHE A 1 212 ? 0.840 -34.900 32.012 1.00 31.96 212 PHE A O 1
ATOM 1579 N N . GLY A 1 213 ? 0.759 -33.199 30.540 1.00 27.63 213 GLY A N 1
ATOM 1580 C CA . GLY A 1 213 ? -0.595 -32.818 30.892 1.00 30.25 213 GLY A CA 1
ATOM 1581 C C . GLY A 1 213 ? -1.588 -33.588 30.047 1.00 29.47 213 GLY A C 1
ATOM 1582 O O . GLY A 1 213 ? -1.200 -34.320 29.133 1.00 28.09 213 GLY A O 1
ATOM 1583 N N . GLN A 1 214 ? -2.869 -33.422 30.357 1.00 26.67 214 GLN A N 1
ATOM 1584 C CA . GLN A 1 214 ? -3.934 -34.112 29.635 1.00 29.21 214 GLN A CA 1
ATOM 1585 C C . GLN A 1 214 ? -4.836 -33.097 28.952 1.00 26.19 214 GLN A C 1
ATOM 1586 O O . GLN A 1 214 ? -4.864 -31.921 29.331 1.00 20.37 214 GLN A O 1
ATOM 1592 N N . ASP A 1 215 ? -5.574 -33.552 27.944 1.00 25.33 215 ASP A N 1
ATOM 1593 C CA . ASP A 1 215 ? -6.546 -32.693 27.268 1.00 27.62 215 ASP A CA 1
ATOM 1594 C C . ASP A 1 215 ? -7.473 -32.008 28.261 1.00 21.82 215 ASP A C 1
ATOM 1595 O O . ASP A 1 215 ? -7.804 -30.838 28.101 1.00 21.45 215 ASP A O 1
ATOM 1600 N N . THR A 1 216 ? -7.895 -32.745 29.287 1.00 21.04 216 THR A N 1
ATOM 1601 C CA . THR A 1 216 ? -8.833 -32.206 30.271 1.00 24.43 216 THR A CA 1
ATOM 1602 C C . THR A 1 216 ? -8.279 -31.007 31.034 1.00 19.56 216 THR A C 1
ATOM 1603 O O . THR A 1 216 ? -9.041 -30.133 31.445 1.00 21.55 216 THR A O 1
ATOM 1607 N N . ASP A 1 217 ? -6.959 -30.962 31.227 1.00 21.29 217 ASP A N 1
ATOM 1608 C CA . ASP A 1 217 ? -6.331 -29.828 31.913 1.00 18.57 217 ASP A CA 1
ATOM 1609 C C . ASP A 1 217 ? -6.567 -28.551 31.101 1.00 18.47 217 ASP A C 1
ATOM 1610 O O . ASP A 1 217 ? -6.792 -27.470 31.636 1.00 16.79 217 ASP A O 1
ATOM 1615 N N . ILE A 1 218 ? -6.490 -28.684 29.790 1.00 16.98 218 ILE A N 1
ATOM 1616 C CA . ILE A 1 218 ? -6.684 -27.538 28.920 1.00 16.57 218 ILE A CA 1
ATOM 1617 C C . ILE A 1 218 ? -8.162 -27.189 28.878 1.00 16.47 218 ILE A C 1
ATOM 1618 O O . ILE A 1 218 ? -8.535 -26.034 29.018 1.00 20.34 218 ILE A O 1
ATOM 1623 N N . ALA A 1 219 ? -8.998 -28.211 28.688 1.00 19.68 219 ALA A N 1
ATOM 1624 C CA . ALA A 1 219 ? -10.446 -28.037 28.642 1.00 18.51 219 ALA A CA 1
ATOM 1625 C C . ALA A 1 219 ? -10.984 -27.339 29.889 1.00 21.51 219 ALA A C 1
ATOM 1626 O O . ALA A 1 219 ? -11.848 -26.477 29.805 1.00 18.47 219 ALA A O 1
ATOM 1628 N N . ASN A 1 220 ? -10.494 -27.734 31.056 1.00 20.24 220 ASN A N 1
ATOM 1629 C CA . ASN A 1 220 ? -10.982 -27.139 32.299 1.00 19.23 220 ASN A CA 1
ATOM 1630 C C . ASN A 1 220 ? -10.651 -25.653 32.393 1.00 19.93 220 ASN A C 1
ATOM 1631 O O . ASN A 1 220 ? -11.441 -24.850 32.887 1.00 16.09 220 ASN A O 1
ATOM 1636 N N . THR A 1 221 ? -9.477 -25.277 31.906 1.00 15.56 221 THR A N 1
ATOM 1637 C CA . THR A 1 221 ? -9.090 -23.876 31.942 1.00 17.85 221 THR A CA 1
ATOM 1638 C C . THR A 1 221 ? -9.918 -23.061 30.945 1.00 17.83 221 THR A C 1
ATOM 1639 O O . THR A 1 221 ? -10.365 -21.964 31.263 1.00 18.76 221 THR A O 1
ATOM 1643 N N . VAL A 1 222 ? -10.122 -23.600 29.743 1.00 17.28 222 VAL A N 1
ATOM 1644 C CA . VAL A 1 222 ? -10.995 -22.949 28.768 1.00 14.13 222 VAL A CA 1
ATOM 1645 C C . VAL A 1 222 ? -12.396 -22.762 29.362 1.00 16.67 222 VAL A C 1
ATOM 1646 O O . VAL A 1 222 ? -12.974 -21.680 29.282 1.00 19.91 222 VAL A O 1
ATOM 1650 N N . ALA A 1 223 ? -12.940 -23.811 29.973 1.00 19.83 223 ALA A N 1
ATOM 1651 C CA . ALA A 1 223 ? -14.276 -23.714 30.552 1.00 18.22 223 ALA A CA 1
ATOM 1652 C C . ALA A 1 223 ? -14.337 -22.645 31.646 1.00 24.51 223 ALA A C 1
ATOM 1653 O O . ALA A 1 223 ? -15.335 -21.932 31.779 1.00 19.04 223 ALA A O 1
ATOM 1655 N N . PHE A 1 224 ? -13.273 -22.539 32.436 1.00 20.40 224 PHE A N 1
ATOM 1656 C CA . PHE A 1 224 ? -13.194 -21.486 33.440 1.00 17.01 224 PHE A CA 1
ATOM 1657 C C . PHE A 1 224 ? -13.268 -20.101 32.787 1.00 21.45 224 PHE A C 1
ATOM 1658 O O . PHE A 1 224 ? -14.083 -19.274 33.186 1.00 18.65 224 PHE A O 1
ATOM 1666 N N . LEU A 1 225 ? -12.442 -19.858 31.769 1.00 15.74 225 LEU A N 1
ATOM 1667 C CA . LEU A 1 225 ? -12.461 -18.566 31.083 1.00 20.58 225 LEU A CA 1
ATOM 1668 C C . LEU A 1 225 ? -13.807 -18.262 30.420 1.00 21.44 225 LEU A C 1
ATOM 1669 O O . LEU A 1 225 ? -14.206 -17.103 30.304 1.00 22.61 225 LEU A O 1
ATOM 1674 N N . ALA A 1 226 ? -14.499 -19.306 29.985 1.00 18.87 226 ALA A N 1
ATOM 1675 C CA . ALA A 1 226 ? -15.792 -19.146 29.328 1.00 19.68 226 ALA A CA 1
ATOM 1676 C C . ALA A 1 226 ? -16.953 -18.932 30.308 1.00 30.94 226 ALA A C 1
ATOM 1677 O O . ALA A 1 226 ? -18.087 -18.732 29.888 1.00 33.74 226 ALA A O 1
ATOM 1679 N N . SER A 1 227 ? -16.671 -18.969 31.607 1.00 19.95 227 SER A N 1
ATOM 1680 C CA . SER A 1 227 ? -17.729 -18.900 32.616 1.00 21.39 227 SER A CA 1
ATOM 1681 C C . SER A 1 227 ? -17.882 -17.485 33.192 1.00 28.82 227 SER A C 1
ATOM 1682 O O . SER A 1 227 ? -17.045 -16.619 32.957 1.00 21.42 227 SER A O 1
ATOM 1685 N N . ASP A 1 228 ? -18.943 -17.255 33.959 1.00 30.92 228 ASP A N 1
ATOM 1686 C CA . ASP A 1 228 ? -19.127 -15.962 34.620 1.00 38.72 228 ASP A CA 1
ATOM 1687 C C . ASP A 1 228 ? -18.104 -15.750 35.728 1.00 34.55 228 ASP A C 1
ATOM 1688 O O . ASP A 1 228 ? -17.916 -14.634 36.218 1.00 44.39 228 ASP A O 1
ATOM 1693 N N . LYS A 1 229 ? -17.437 -16.827 36.118 1.00 27.35 229 LYS A N 1
ATOM 1694 C CA . LYS A 1 229 ? -16.362 -16.749 37.098 1.00 26.07 229 LYS A CA 1
ATOM 1695 C C . LYS A 1 229 ? -15.178 -15.922 36.598 1.00 26.90 229 LYS A C 1
ATOM 1696 O O . LYS A 1 229 ? -14.339 -15.502 37.393 1.00 24.42 229 LYS A O 1
ATOM 1702 N N . ALA A 1 230 ? -15.101 -15.700 35.285 1.00 20.03 230 ALA A N 1
ATOM 1703 C CA . ALA A 1 230 ? -13.924 -15.062 34.690 1.00 19.90 230 ALA A CA 1
ATOM 1704 C C . ALA A 1 230 ? -14.272 -13.774 33.947 1.00 21.30 230 ALA A C 1
ATOM 1705 O O . ALA A 1 230 ? -13.539 -13.342 33.070 1.00 20.14 230 ALA A O 1
ATOM 1707 N N . LYS A 1 231 ? -15.384 -13.156 34.315 1.00 17.41 231 LYS A N 1
ATOM 1708 C CA . LYS A 1 231 ? -15.865 -11.984 33.601 1.00 20.82 231 LYS A CA 1
ATOM 1709 C C . LYS A 1 231 ? -14.963 -10.742 33.695 1.00 21.67 231 LYS A C 1
ATOM 1710 O O . LYS A 1 231 ? -15.101 -9.815 32.883 1.00 21.41 231 LYS A O 1
ATOM 1716 N N . TYR A 1 232 ? -14.046 -10.720 34.665 1.00 14.44 232 TYR A N 1
ATOM 1717 C CA . TYR A 1 232 ? -13.134 -9.587 34.817 1.00 15.66 232 TYR A CA 1
ATOM 1718 C C . TYR A 1 232 ? -11.722 -9.924 34.320 1.00 20.13 232 TYR A C 1
ATOM 1719 O O . TYR A 1 232 ? -10.779 -9.164 34.520 1.00 18.47 232 TYR A O 1
ATOM 1728 N N . ILE A 1 233 ? -11.578 -11.080 33.692 1.00 14.80 233 ILE A N 1
ATOM 1729 C CA . ILE A 1 233 ? -10.302 -11.469 33.124 1.00 15.49 233 ILE A CA 1
ATOM 1730 C C . ILE A 1 233 ? -10.357 -11.212 31.631 1.00 16.65 233 ILE A C 1
ATOM 1731 O O . ILE A 1 233 ? -11.181 -11.783 30.934 1.00 12.97 233 ILE A O 1
ATOM 1736 N N . THR A 1 234 ? -9.483 -10.350 31.130 1.00 13.33 234 THR A N 1
ATOM 1737 C CA . THR A 1 234 ? -9.400 -10.193 29.686 1.00 14.24 234 THR A CA 1
ATOM 1738 C C . THR A 1 234 ? -7.997 -9.801 29.248 1.00 17.94 234 THR A C 1
ATOM 1739 O O . THR A 1 234 ? -7.253 -9.157 29.993 1.00 15.26 234 THR A O 1
ATOM 1743 N N . GLY A 1 235 ? -7.641 -10.233 28.043 1.00 13.32 235 GLY A N 1
ATOM 1744 C CA . GLY A 1 235 ? -6.332 -9.952 27.470 1.00 12.08 235 GLY A CA 1
ATOM 1745 C C . GLY A 1 235 ? -5.223 -10.841 28.013 1.00 15.72 235 GLY A C 1
ATOM 1746 O O . GLY A 1 235 ? -4.049 -10.594 27.743 1.00 15.43 235 GLY A O 1
ATOM 1747 N N . GLN A 1 236 ? -5.591 -11.875 28.766 1.00 15.87 236 GLN A N 1
ATOM 1748 C CA . GLN A 1 236 ? -4.610 -12.705 29.478 1.00 14.79 236 GLN A CA 1
ATOM 1749 C C . GLN A 1 236 ? -4.245 -13.977 28.711 1.00 20.30 236 GLN A C 1
ATOM 1750 O O . GLN A 1 236 ? -5.044 -14.478 27.933 1.00 16.81 236 GLN A O 1
ATOM 1756 N N . THR A 1 237 ? -3.037 -14.493 28.940 1.00 15.55 237 THR A N 1
ATOM 1757 C CA . THR A 1 237 ? -2.686 -15.831 28.470 1.00 18.10 237 THR A CA 1
ATOM 1758 C C . THR A 1 237 ? -2.440 -16.717 29.682 1.00 17.29 237 THR A C 1
ATOM 1759 O O . THR A 1 237 ? -1.564 -16.425 30.492 1.00 17.10 237 THR A O 1
ATOM 1763 N N . ILE A 1 238 ? -3.241 -17.772 29.825 1.00 14.99 238 ILE A N 1
ATOM 1764 C CA . ILE A 1 238 ? -3.110 -18.691 30.946 1.00 14.47 238 ILE A CA 1
ATOM 1765 C C . ILE A 1 238 ? -2.274 -19.884 30.484 1.00 16.74 238 ILE A C 1
ATOM 1766 O O . ILE A 1 238 ? -2.664 -20.611 29.574 1.00 16.24 238 ILE A O 1
ATOM 1771 N N . HIS A 1 239 ? -1.120 -20.058 31.109 1.00 12.79 239 HIS A N 1
ATOM 1772 C CA . HIS A 1 239 ? -0.230 -21.154 30.798 1.00 17.79 239 HIS A CA 1
ATOM 1773 C C . HIS A 1 239 ? -0.558 -22.380 31.655 1.00 14.85 239 HIS A C 1
ATOM 1774 O O . HIS A 1 239 ? -0.580 -22.302 32.879 1.00 15.57 239 HIS A O 1
ATOM 1781 N N . VAL A 1 240 ? -0.820 -23.499 30.991 1.00 17.41 240 VAL A N 1
ATOM 1782 C CA . VAL A 1 240 ? -1.214 -24.739 31.647 1.00 13.77 240 VAL A CA 1
ATOM 1783 C C . VAL A 1 240 ? -0.168 -25.763 31.223 1.00 14.34 240 VAL A C 1
ATOM 1784 O O . VAL A 1 240 ? -0.320 -26.439 30.197 1.00 18.61 240 VAL A O 1
ATOM 1788 N N . ASN A 1 241 ? 0.917 -25.854 31.989 1.00 14.44 241 ASN A N 1
ATOM 1789 C CA . ASN A 1 241 ? 2.118 -26.503 31.467 1.00 16.06 241 ASN A CA 1
ATOM 1790 C C . ASN A 1 241 ? 2.978 -27.196 32.519 1.00 16.82 241 ASN A C 1
ATOM 1791 O O . ASN A 1 241 ? 4.128 -27.559 32.256 1.00 20.22 241 ASN A O 1
ATOM 1796 N N . GLY A 1 242 ? 2.428 -27.375 33.716 1.00 17.56 242 GLY A N 1
ATOM 1797 C CA . GLY A 1 242 ? 3.129 -28.130 34.740 1.00 16.01 242 GLY A CA 1
ATOM 1798 C C . GLY A 1 242 ? 4.349 -27.405 35.279 1.00 18.97 242 GLY A C 1
ATOM 1799 O O . GLY A 1 242 ? 5.187 -27.999 35.960 1.00 19.26 242 GLY A O 1
ATOM 1800 N N . GLY A 1 243 ? 4.442 -26.113 34.983 1.00 16.63 243 GLY A N 1
ATOM 1801 C CA . GLY A 1 243 ? 5.525 -25.285 35.479 1.00 17.05 243 GLY A CA 1
ATOM 1802 C C . GLY A 1 243 ? 6.692 -25.131 34.517 1.00 22.88 243 GLY A C 1
ATOM 1803 O O . GLY A 1 243 ? 7.701 -24.518 34.851 1.00 19.27 243 GLY A O 1
ATOM 1812 N N . TYR A 1 245 ? 7.047 -23.334 32.036 1.00 18.16 245 TYR A N 1
ATOM 1813 C CA . TYR A 1 245 ? 7.268 -21.915 31.772 1.00 21.56 245 TYR A CA 1
ATOM 1814 C C . TYR A 1 245 ? 6.442 -21.072 32.727 1.00 22.28 245 TYR A C 1
ATOM 1815 O O . TYR A 1 245 ? 5.218 -21.221 32.821 1.00 18.87 245 TYR A O 1
ATOM 1833 N N . LYS B 1 5 ? 33.373 -6.078 8.270 1.00 62.31 5 LYS B N 1
ATOM 1834 C CA . LYS B 1 5 ? 32.033 -6.361 8.778 1.00 60.18 5 LYS B CA 1
ATOM 1835 C C . LYS B 1 5 ? 30.954 -5.660 7.954 1.00 50.32 5 LYS B C 1
ATOM 1836 O O . LYS B 1 5 ? 31.060 -4.472 7.645 1.00 43.37 5 LYS B O 1
ATOM 1842 N N . SER B 1 6 ? 29.914 -6.410 7.605 1.00 38.00 6 SER B N 1
ATOM 1843 C CA . SER B 1 6 ? 28.887 -5.916 6.700 1.00 30.87 6 SER B CA 1
ATOM 1844 C C . SER B 1 6 ? 27.497 -6.071 7.296 1.00 25.56 6 SER B C 1
ATOM 1845 O O . SER B 1 6 ? 27.201 -7.067 7.961 1.00 28.43 6 SER B O 1
ATOM 1848 N N . ALA B 1 7 ? 26.653 -5.079 7.052 1.00 27.60 7 ALA B N 1
ATOM 1849 C CA . ALA B 1 7 ? 25.298 -5.072 7.584 1.00 26.34 7 ALA B CA 1
ATOM 1850 C C . ALA B 1 7 ? 24.296 -4.818 6.464 1.00 30.05 7 ALA B C 1
ATOM 1851 O O . ALA B 1 7 ? 24.617 -4.172 5.473 1.00 26.26 7 ALA B O 1
ATOM 1853 N N . LEU B 1 8 ? 23.088 -5.343 6.634 1.00 23.51 8 LEU B N 1
ATOM 1854 C CA . LEU B 1 8 ? 21.980 -5.060 5.741 1.00 22.71 8 LEU B CA 1
ATOM 1855 C C . LEU B 1 8 ? 20.831 -4.576 6.608 1.00 23.68 8 LEU B C 1
ATOM 1856 O O . LEU B 1 8 ? 20.516 -5.196 7.628 1.00 22.99 8 LEU B O 1
ATOM 1861 N N . VAL B 1 9 ? 20.230 -3.453 6.221 1.00 17.78 9 VAL B N 1
ATOM 1862 C CA . VAL B 1 9 ? 19.061 -2.920 6.930 1.00 19.98 9 VAL B CA 1
ATOM 1863 C C . VAL B 1 9 ? 17.871 -2.832 5.971 1.00 28.37 9 VAL B C 1
ATOM 1864 O O . VAL B 1 9 ? 17.964 -2.184 4.929 1.00 22.96 9 VAL B O 1
ATOM 1868 N N . THR B 1 10 ? 16.759 -3.485 6.305 1.00 22.67 10 THR B N 1
ATOM 1869 C CA . THR B 1 10 ? 15.589 -3.427 5.427 1.00 27.33 10 THR B CA 1
ATOM 1870 C C . THR B 1 10 ? 14.740 -2.188 5.716 1.00 25.43 10 THR B C 1
ATOM 1871 O O . THR B 1 10 ? 14.682 -1.723 6.851 1.00 24.09 10 THR B O 1
ATOM 1875 N N . GLY B 1 11 ? 14.096 -1.654 4.682 1.00 25.30 11 GLY B N 1
ATOM 1876 C CA . GLY B 1 11 ? 13.310 -0.435 4.810 1.00 26.36 11 GLY B CA 1
ATOM 1877 C C . GLY B 1 11 ? 14.133 0.701 5.395 1.00 28.99 11 GLY B C 1
ATOM 1878 O O . GLY B 1 11 ? 13.712 1.367 6.343 1.00 26.86 11 GLY B O 1
ATOM 1879 N N . ALA B 1 12 ? 15.308 0.936 4.823 1.00 23.34 12 ALA B N 1
ATOM 1880 C CA . ALA B 1 12 ? 16.249 1.878 5.414 1.00 22.19 12 ALA B CA 1
ATOM 1881 C C . ALA B 1 12 ? 16.287 3.244 4.730 1.00 31.03 12 ALA B C 1
ATOM 1882 O O . ALA B 1 12 ? 17.225 4.011 4.944 1.00 28.32 12 ALA B O 1
ATOM 1884 N N . SER B 1 13 ? 15.283 3.560 3.917 1.00 31.63 13 SER B N 1
ATOM 1885 C CA . SER B 1 13 ? 15.339 4.805 3.141 1.00 37.73 13 SER B CA 1
ATOM 1886 C C . SER B 1 13 ? 14.965 6.017 3.993 1.00 34.63 13 SER B C 1
ATOM 1887 O O . SER B 1 13 ? 15.310 7.148 3.659 1.00 36.36 13 SER B O 1
ATOM 1890 N N . ARG B 1 14 ? 14.258 5.782 5.091 1.00 29.74 14 ARG B N 1
ATOM 1891 C CA . ARG B 1 14 ? 13.887 6.880 5.977 1.00 33.37 14 ARG B CA 1
ATOM 1892 C C . ARG B 1 14 ? 13.594 6.421 7.397 1.00 30.11 14 ARG B C 1
ATOM 1893 O O . ARG B 1 14 ? 13.660 5.229 7.706 1.00 29.74 14 ARG B O 1
ATOM 1901 N N . GLY B 1 15 ? 13.275 7.384 8.259 1.00 27.75 15 GLY B N 1
ATOM 1902 C CA . GLY B 1 15 ? 12.848 7.101 9.619 1.00 27.35 15 GLY B CA 1
ATOM 1903 C C . GLY B 1 15 ? 13.817 6.230 10.397 1.00 29.42 15 GLY B C 1
ATOM 1904 O O . GLY B 1 15 ? 15.035 6.383 10.306 1.00 26.98 15 GLY B O 1
ATOM 1905 N N . ILE B 1 16 ? 13.272 5.309 11.176 1.00 22.28 16 ILE B N 1
ATOM 1906 C CA . ILE B 1 16 ? 14.102 4.475 12.044 1.00 22.29 16 ILE B CA 1
ATOM 1907 C C . ILE B 1 16 ? 15.134 3.679 11.238 1.00 19.46 16 ILE B C 1
ATOM 1908 O O . ILE B 1 16 ? 16.288 3.568 11.642 1.00 21.47 16 ILE B O 1
ATOM 1913 N N . GLY B 1 17 ? 14.731 3.149 10.084 1.00 18.57 17 GLY B N 1
ATOM 1914 C CA . GLY B 1 17 ? 15.649 2.356 9.265 1.00 17.71 17 GLY B CA 1
ATOM 1915 C C . GLY B 1 17 ? 16.893 3.121 8.846 1.00 22.87 17 GLY B C 1
ATOM 1916 O O . GLY B 1 17 ? 18.021 2.627 8.921 1.00 23.83 17 GLY B O 1
ATOM 1917 N N . ARG B 1 18 ? 16.683 4.346 8.394 1.00 21.66 18 ARG B N 1
ATOM 1918 C CA . ARG B 1 18 ? 17.780 5.201 7.985 1.00 23.14 18 ARG B CA 1
ATOM 1919 C C . ARG B 1 18 ? 18.697 5.486 9.167 1.00 25.19 18 ARG B C 1
ATOM 1920 O O . ARG B 1 18 ? 19.929 5.400 9.064 1.00 25.69 18 ARG B O 1
ATOM 1928 N N . SER B 1 19 ? 18.098 5.820 10.304 1.00 24.45 19 SER B N 1
ATOM 1929 C CA . SER B 1 19 ? 18.891 6.162 11.485 1.00 25.68 19 SER B CA 1
ATOM 1930 C C . SER B 1 19 ? 19.728 4.965 11.925 1.00 21.26 19 SER B C 1
ATOM 1931 O O . SER B 1 19 ? 20.891 5.111 12.297 1.00 25.30 19 SER B O 1
ATOM 1934 N N . ILE B 1 20 ? 19.132 3.778 11.860 1.00 24.28 20 ILE B N 1
ATOM 1935 C CA . ILE B 1 20 ? 19.852 2.541 12.141 1.00 24.31 20 ILE B CA 1
ATOM 1936 C C . ILE B 1 20 ? 21.059 2.366 11.206 1.00 23.67 20 ILE B C 1
ATOM 1937 O O . ILE B 1 20 ? 22.172 2.127 11.662 1.00 24.06 20 ILE B O 1
ATOM 1942 N N . ALA B 1 21 ? 20.834 2.490 9.901 1.00 21.55 21 ALA B N 1
ATOM 1943 C CA . ALA B 1 21 ? 21.922 2.381 8.928 1.00 22.85 21 ALA B CA 1
ATOM 1944 C C . ALA B 1 21 ? 23.053 3.365 9.230 1.00 30.03 21 ALA B C 1
ATOM 1945 O O . ALA B 1 21 ? 24.231 3.011 9.179 1.00 31.15 21 ALA B O 1
ATOM 1947 N N . LEU B 1 22 ? 22.689 4.609 9.518 1.00 30.63 22 LEU B N 1
ATOM 1948 C CA . LEU B 1 22 ? 23.677 5.647 9.774 1.00 32.66 22 LEU B CA 1
ATOM 1949 C C . LEU B 1 22 ? 24.504 5.340 11.016 1.00 36.34 22 LEU B C 1
ATOM 1950 O O . LEU B 1 22 ? 25.703 5.613 11.051 1.00 37.07 22 LEU B O 1
ATOM 1955 N N . GLN B 1 23 ? 23.860 4.764 12.027 1.00 30.23 23 GLN B N 1
ATOM 1956 C CA . GLN B 1 23 ? 24.538 4.435 13.271 1.00 31.50 23 GLN B CA 1
ATOM 1957 C C . GLN B 1 23 ? 25.495 3.271 13.063 1.00 31.44 23 GLN B C 1
ATOM 1958 O O . GLN B 1 23 ? 26.627 3.300 13.538 1.00 38.74 23 GLN B O 1
ATOM 1964 N N . LEU B 1 24 ? 25.038 2.250 12.344 1.00 33.53 24 LEU B N 1
ATOM 1965 C CA . LEU B 1 24 ? 25.885 1.104 12.034 1.00 30.33 24 LEU B CA 1
ATOM 1966 C C . LEU B 1 24 ? 27.117 1.564 11.266 1.00 33.60 24 LEU B C 1
ATOM 1967 O O . LEU B 1 24 ? 28.235 1.111 11.529 1.00 34.28 24 LEU B O 1
ATOM 1972 N N . ALA B 1 25 ? 26.912 2.482 10.327 1.00 31.02 25 ALA B N 1
ATOM 1973 C CA . ALA B 1 25 ? 28.027 3.045 9.562 1.00 35.59 25 ALA B CA 1
ATOM 1974 C C . ALA B 1 25 ? 29.004 3.773 10.479 1.00 39.20 25 ALA B C 1
ATOM 1975 O O . ALA B 1 25 ? 30.221 3.749 10.264 1.00 44.19 25 ALA B O 1
ATOM 1977 N N . GLU B 1 26 ? 28.463 4.424 11.500 1.00 44.62 26 GLU B N 1
ATOM 1978 C CA . GLU B 1 26 ? 29.271 5.146 12.473 1.00 52.71 26 GLU B CA 1
ATOM 1979 C C . GLU B 1 26 ? 30.137 4.172 13.266 1.00 50.36 26 GLU B C 1
ATOM 1980 O O . GLU B 1 26 ? 31.168 4.552 13.819 1.00 50.59 26 GLU B O 1
ATOM 1986 N N . GLU B 1 27 ? 29.705 2.915 13.326 1.00 48.32 27 GLU B N 1
ATOM 1987 C CA . GLU B 1 27 ? 30.401 1.902 14.110 1.00 51.71 27 GLU B CA 1
ATOM 1988 C C . GLU B 1 27 ? 31.469 1.178 13.294 1.00 50.80 27 GLU B C 1
ATOM 1989 O O . GLU B 1 27 ? 32.206 0.350 13.830 1.00 52.64 27 GLU B O 1
ATOM 1995 N N . GLY B 1 28 ? 31.538 1.477 11.999 1.00 45.65 28 GLY B N 1
ATOM 1996 C CA . GLY B 1 28 ? 32.537 0.884 11.126 1.00 43.87 28 GLY B CA 1
ATOM 1997 C C . GLY B 1 28 ? 32.001 -0.176 10.177 1.00 47.93 28 GLY B C 1
ATOM 1998 O O . GLY B 1 28 ? 32.771 -0.823 9.462 1.00 51.98 28 GLY B O 1
ATOM 1999 N N . TYR B 1 29 ? 30.682 -0.354 10.161 1.00 34.01 29 TYR B N 1
ATOM 2000 C CA . TYR B 1 29 ? 30.048 -1.338 9.290 1.00 37.45 29 TYR B CA 1
ATOM 2001 C C . TYR B 1 29 ? 29.911 -0.798 7.878 1.00 37.39 29 TYR B C 1
ATOM 2002 O O . TYR B 1 29 ? 29.573 0.371 7.689 1.00 41.45 29 TYR B O 1
ATOM 2011 N N . ASN B 1 30 ? 30.151 -1.679 6.892 1.00 35.06 30 ASN B N 1
ATOM 2012 C CA . ASN B 1 30 ? 29.665 -1.418 5.546 1.00 31.75 30 ASN B CA 1
ATOM 2013 C C . ASN B 1 30 ? 28.171 -1.694 5.615 1.00 31.76 30 ASN B C 1
ATOM 2014 O O . ASN B 1 30 ? 27.738 -2.640 6.281 1.00 31.67 30 ASN B O 1
ATOM 2019 N N . VAL B 1 31 ? 27.374 -0.870 4.953 1.00 32.61 31 VAL B N 1
ATOM 2020 C CA . VAL B 1 31 ? 25.927 -0.999 5.092 1.00 32.86 31 VAL B CA 1
ATOM 2021 C C . VAL B 1 31 ? 25.188 -0.982 3.764 1.00 33.88 31 VAL B C 1
ATOM 2022 O O . VAL B 1 31 ? 25.281 -0.022 3.008 1.00 33.93 31 VAL B O 1
ATOM 2026 N N . ALA B 1 32 ? 24.439 -2.048 3.499 1.00 30.47 32 ALA B N 1
ATOM 2027 C CA . ALA B 1 32 ? 23.539 -2.099 2.360 1.00 29.77 32 ALA B CA 1
ATOM 2028 C C . ALA B 1 32 ? 22.160 -1.570 2.769 1.00 32.92 32 ALA B C 1
ATOM 2029 O O . ALA B 1 32 ? 21.613 -1.956 3.804 1.00 30.01 32 ALA B O 1
ATOM 2031 N N . VAL B 1 33 ? 21.608 -0.692 1.941 1.00 30.73 33 VAL B N 1
ATOM 2032 C CA . VAL B 1 33 ? 20.355 -0.013 2.221 1.00 27.35 33 VAL B CA 1
ATOM 2033 C C . VAL B 1 33 ? 19.252 -0.617 1.368 1.00 28.58 33 VAL B C 1
ATOM 2034 O O . VAL B 1 33 ? 19.192 -0.367 0.167 1.00 29.73 33 VAL B O 1
ATOM 2038 N N . ASN B 1 34 ? 18.398 -1.429 1.975 1.00 27.75 34 ASN B N 1
ATOM 2039 C CA . ASN B 1 34 ? 17.254 -1.979 1.259 1.00 30.69 34 ASN B CA 1
ATOM 2040 C C . ASN B 1 34 ? 16.076 -1.021 1.286 1.00 29.78 34 ASN B C 1
ATOM 2041 O O . ASN B 1 34 ? 15.798 -0.386 2.308 1.00 27.54 34 ASN B O 1
ATOM 2046 N N . TYR B 1 35 ? 15.374 -0.933 0.162 1.00 30.57 35 TYR B N 1
ATOM 2047 C CA . TYR B 1 35 ? 14.230 -0.047 0.057 1.00 34.59 35 TYR B CA 1
ATOM 2048 C C . TYR B 1 35 ? 13.177 -0.673 -0.842 1.00 37.39 35 TYR B C 1
ATOM 2049 O O . TYR B 1 35 ? 13.473 -1.578 -1.621 1.00 40.70 35 TYR B O 1
ATOM 2058 N N . ALA B 1 36 ? 11.949 -0.189 -0.723 1.00 37.29 36 ALA B N 1
ATOM 2059 C CA . ALA B 1 36 ? 10.857 -0.667 -1.559 1.00 49.08 36 ALA B CA 1
ATOM 2060 C C . ALA B 1 36 ? 10.366 0.449 -2.471 1.00 55.98 36 ALA B C 1
ATOM 2061 O O . ALA B 1 36 ? 10.007 0.210 -3.623 1.00 65.62 36 ALA B O 1
ATOM 2063 N N . GLY B 1 37 ? 10.363 1.671 -1.947 1.00 59.30 37 GLY B N 1
ATOM 2064 C CA . GLY B 1 37 ? 9.787 2.803 -2.650 1.00 63.40 37 GLY B CA 1
ATOM 2065 C C . GLY B 1 37 ? 10.764 3.650 -3.443 1.00 65.75 37 GLY B C 1
ATOM 2066 O O . GLY B 1 37 ? 11.243 3.240 -4.501 1.00 68.21 37 GLY B O 1
ATOM 2067 N N . SER B 1 38 ? 11.055 4.842 -2.930 1.00 62.34 38 SER B N 1
ATOM 2068 C CA . SER B 1 38 ? 11.837 5.823 -3.676 1.00 64.04 38 SER B CA 1
ATOM 2069 C C . SER B 1 38 ? 13.326 5.488 -3.737 1.00 59.02 38 SER B C 1
ATOM 2070 O O . SER B 1 38 ? 13.993 5.348 -2.711 1.00 53.16 38 SER B O 1
ATOM 2073 N N . LYS B 1 39 ? 13.836 5.365 -4.955 1.00 56.63 39 LYS B N 1
ATOM 2074 C CA . LYS B 1 39 ? 15.248 5.105 -5.173 1.00 58.30 39 LYS B CA 1
ATOM 2075 C C . LYS B 1 39 ? 16.104 6.290 -4.734 1.00 59.05 39 LYS B C 1
ATOM 2076 O O . LYS B 1 39 ? 17.141 6.116 -4.094 1.00 52.04 39 LYS B O 1
ATOM 2082 N N . GLU B 1 40 ? 15.670 7.496 -5.080 1.00 60.00 40 GLU B N 1
ATOM 2083 C CA . GLU B 1 40 ? 16.472 8.678 -4.797 1.00 66.41 40 GLU B CA 1
ATOM 2084 C C . GLU B 1 40 ? 16.632 8.933 -3.297 1.00 52.78 40 GLU B C 1
ATOM 2085 O O . GLU B 1 40 ? 17.673 9.413 -2.850 1.00 51.75 40 GLU B O 1
ATOM 2091 N N . LYS B 1 41 ? 15.614 8.595 -2.515 1.00 44.53 41 LYS B N 1
ATOM 2092 C CA . LYS B 1 41 ? 15.722 8.725 -1.070 1.00 46.64 41 LYS B CA 1
ATOM 2093 C C . LYS B 1 41 ? 16.743 7.718 -0.536 1.00 47.80 41 LYS B C 1
ATOM 2094 O O . LYS B 1 41 ? 17.580 8.050 0.307 1.00 48.26 41 LYS B O 1
ATOM 2100 N N . ALA B 1 42 ? 16.686 6.490 -1.044 1.00 41.19 42 ALA B N 1
ATOM 2101 C CA . ALA B 1 42 ? 17.650 5.471 -0.644 1.00 44.72 42 ALA B CA 1
ATOM 2102 C C . ALA B 1 42 ? 19.077 5.866 -1.045 1.00 42.65 42 ALA B C 1
ATOM 2103 O O . ALA B 1 42 ? 20.015 5.726 -0.256 1.00 41.86 42 ALA B O 1
ATOM 2105 N N . GLU B 1 43 ? 19.236 6.373 -2.263 1.00 37.02 43 GLU B N 1
ATOM 2106 C CA . GLU B 1 43 ? 20.551 6.785 -2.757 1.00 44.56 43 GLU B CA 1
ATOM 2107 C C . GLU B 1 43 ? 21.165 7.905 -1.915 1.00 44.40 43 GLU B C 1
ATOM 2108 O O . GLU B 1 43 ? 22.379 7.946 -1.712 1.00 43.44 43 GLU B O 1
ATOM 2114 N N . ALA B 1 44 ? 20.317 8.809 -1.431 1.00 49.01 44 ALA B N 1
ATOM 2115 C CA . ALA B 1 44 ? 20.740 9.863 -0.511 1.00 47.53 44 ALA B CA 1
ATOM 2116 C C . ALA B 1 44 ? 21.262 9.279 0.806 1.00 39.27 44 ALA B C 1
ATOM 2117 O O . ALA B 1 44 ? 22.244 9.763 1.361 1.00 42.86 44 ALA B O 1
ATOM 2119 N N . VAL B 1 45 ? 20.598 8.245 1.307 1.00 33.53 45 VAL B N 1
ATOM 2120 C CA . VAL B 1 45 ? 21.044 7.589 2.534 1.00 33.48 45 VAL B CA 1
ATOM 2121 C C . VAL B 1 45 ? 22.398 6.919 2.286 1.00 36.10 45 VAL B C 1
ATOM 2122 O O . VAL B 1 45 ? 23.308 7.022 3.107 1.00 38.47 45 VAL B O 1
ATOM 2126 N N . VAL B 1 46 ? 22.531 6.253 1.143 1.00 35.98 46 VAL B N 1
ATOM 2127 C CA . VAL B 1 46 ? 23.805 5.646 0.751 1.00 38.27 46 VAL B CA 1
ATOM 2128 C C . VAL B 1 46 ? 24.951 6.664 0.719 1.00 38.11 46 VAL B C 1
ATOM 2129 O O . VAL B 1 46 ? 26.074 6.351 1.097 1.00 42.00 46 VAL B O 1
ATOM 2133 N N . GLU B 1 47 ? 24.665 7.881 0.269 1.00 34.52 47 GLU B N 1
ATOM 2134 C CA . GLU B 1 47 ? 25.682 8.926 0.238 1.00 43.83 47 GLU B CA 1
ATOM 2135 C C . GLU B 1 47 ? 26.033 9.404 1.648 1.00 43.37 47 GLU B C 1
ATOM 2136 O O . GLU B 1 47 ? 27.197 9.665 1.955 1.00 42.78 47 GLU B O 1
ATOM 2142 N N . GLU B 1 48 ? 25.020 9.522 2.501 1.00 41.91 48 GLU B N 1
ATOM 2143 C CA . GLU B 1 48 ? 25.234 9.891 3.895 1.00 45.09 48 GLU B CA 1
ATOM 2144 C C . GLU B 1 48 ? 26.102 8.847 4.592 1.00 45.21 48 GLU B C 1
ATOM 2145 O O . GLU B 1 48 ? 26.966 9.188 5.401 1.00 46.52 48 GLU B O 1
ATOM 2151 N N . ILE B 1 49 ? 25.858 7.577 4.279 1.00 37.89 49 ILE B N 1
ATOM 2152 C CA . ILE B 1 49 ? 26.640 6.481 4.844 1.00 36.48 49 ILE B CA 1
ATOM 2153 C C . ILE B 1 49 ? 28.089 6.513 4.352 1.00 40.86 49 ILE B C 1
ATOM 2154 O O . ILE B 1 49 ? 29.023 6.305 5.131 1.00 41.00 49 ILE B O 1
ATOM 2159 N N . LYS B 1 50 ? 28.280 6.785 3.064 1.00 39.59 50 LYS B N 1
ATOM 2160 C CA . LYS B 1 50 ? 29.628 6.861 2.505 1.00 41.06 50 LYS B CA 1
ATOM 2161 C C . LYS B 1 50 ? 30.436 7.990 3.146 1.00 48.35 50 LYS B C 1
ATOM 2162 O O . LYS B 1 50 ? 31.668 7.921 3.239 1.00 48.33 50 LYS B O 1
ATOM 2168 N N . ALA B 1 51 ? 29.736 9.032 3.583 1.00 48.42 51 ALA B N 1
ATOM 2169 C CA . ALA B 1 51 ? 30.379 10.172 4.223 1.00 54.20 51 ALA B CA 1
ATOM 2170 C C . ALA B 1 51 ? 30.987 9.784 5.564 1.00 54.42 51 ALA B C 1
ATOM 2171 O O . ALA B 1 51 ? 31.805 10.518 6.116 1.00 59.07 51 ALA B O 1
ATOM 2173 N N . LYS B 1 52 ? 30.579 8.632 6.086 1.00 50.79 52 LYS B N 1
ATOM 2174 C CA . LYS B 1 52 ? 31.111 8.130 7.344 1.00 53.71 52 LYS B CA 1
ATOM 2175 C C . LYS B 1 52 ? 32.407 7.361 7.104 1.00 53.91 52 LYS B C 1
ATOM 2176 O O . LYS B 1 52 ? 33.074 6.945 8.051 1.00 57.17 52 LYS B O 1
ATOM 2182 N N . GLY B 1 53 ? 32.750 7.166 5.835 1.00 51.81 53 GLY B N 1
ATOM 2183 C CA . GLY B 1 53 ? 33.968 6.462 5.465 1.00 47.11 53 GLY B CA 1
ATOM 2184 C C . GLY B 1 53 ? 33.822 4.951 5.348 1.00 53.12 53 GLY B C 1
ATOM 2185 O O . GLY B 1 53 ? 34.812 4.224 5.458 1.00 57.56 53 GLY B O 1
ATOM 2186 N N . VAL B 1 54 ? 32.594 4.473 5.142 1.00 43.40 54 VAL B N 1
ATOM 2187 C CA . VAL B 1 54 ? 32.356 3.051 4.885 1.00 41.70 54 VAL B CA 1
ATOM 2188 C C . VAL B 1 54 ? 31.748 2.846 3.499 1.00 44.58 54 VAL B C 1
ATOM 2189 O O . VAL B 1 54 ? 31.379 3.808 2.826 1.00 44.31 54 VAL B O 1
ATOM 2193 N N . ASP B 1 55 ? 31.657 1.591 3.071 1.00 42.28 55 ASP B N 1
ATOM 2194 C CA . ASP B 1 55 ? 31.031 1.272 1.795 1.00 41.53 55 ASP B CA 1
ATOM 2195 C C . ASP B 1 55 ? 29.519 1.129 1.971 1.00 40.17 55 ASP B C 1
ATOM 2196 O O . ASP B 1 55 ? 29.040 0.806 3.058 1.00 40.81 55 ASP B O 1
ATOM 2201 N N . SER B 1 56 ? 28.774 1.371 0.899 1.00 38.89 56 SER B N 1
ATOM 2202 C CA . SER B 1 56 ? 27.321 1.321 0.959 1.00 39.26 56 SER B CA 1
ATOM 2203 C C . SER B 1 56 ? 26.740 1.251 -0.448 1.00 42.38 56 SER B C 1
ATOM 2204 O O . SER B 1 56 ? 27.344 1.730 -1.413 1.00 39.05 56 SER B O 1
ATOM 2207 N N . PHE B 1 57 ? 25.575 0.627 -0.561 1.00 36.02 57 PHE B N 1
ATOM 2208 C CA . PHE B 1 57 ? 24.813 0.640 -1.799 1.00 32.59 57 PHE B CA 1
ATOM 2209 C C . PHE B 1 57 ? 23.368 0.326 -1.475 1.00 34.24 57 PHE B C 1
ATOM 2210 O O . PHE B 1 57 ? 23.064 -0.192 -0.399 1.00 35.73 57 PHE B O 1
ATOM 2218 N N . ALA B 1 58 ? 22.476 0.659 -2.400 1.00 36.07 58 ALA B N 1
ATOM 2219 C CA . ALA B 1 58 ? 21.049 0.460 -2.196 1.00 36.05 58 ALA B CA 1
ATOM 2220 C C . ALA B 1 58 ? 20.594 -0.772 -2.967 1.00 40.35 58 ALA B C 1
ATOM 2221 O O . ALA B 1 58 ? 21.097 -1.040 -4.059 1.00 37.44 58 ALA B O 1
ATOM 2223 N N . ILE B 1 59 ? 19.648 -1.518 -2.405 1.00 34.40 59 ILE B N 1
ATOM 2224 C CA . ILE B 1 59 ? 19.061 -2.656 -3.105 1.00 38.69 59 ILE B CA 1
ATOM 2225 C C . ILE B 1 59 ? 17.552 -2.592 -3.016 1.00 39.03 59 ILE B C 1
ATOM 2226 O O . ILE B 1 59 ? 16.999 -2.492 -1.922 1.00 32.87 59 ILE B O 1
ATOM 2231 N N . GLN B 1 60 ? 16.887 -2.672 -4.162 1.00 40.90 60 GLN B N 1
ATOM 2232 C CA . GLN B 1 60 ? 15.430 -2.708 -4.200 1.00 46.78 60 GLN B CA 1
ATOM 2233 C C . GLN B 1 60 ? 14.922 -4.128 -4.003 1.00 41.34 60 GLN B C 1
ATOM 2234 O O . GLN B 1 60 ? 15.306 -5.036 -4.741 1.00 40.07 60 GLN B O 1
ATOM 2240 N N . ALA B 1 61 ? 14.053 -4.326 -3.017 1.00 30.36 61 ALA B N 1
ATOM 2241 C CA . ALA B 1 61 ? 13.462 -5.641 -2.827 1.00 29.98 61 ALA B CA 1
ATOM 2242 C C . ALA B 1 61 ? 12.235 -5.588 -1.934 1.00 28.82 61 ALA B C 1
ATOM 2243 O O . ALA B 1 61 ? 12.221 -4.888 -0.928 1.00 31.66 61 ALA B O 1
ATOM 2245 N N . ASN B 1 62 ? 11.204 -6.329 -2.323 1.00 24.58 62 ASN B N 1
ATOM 2246 C CA . ASN B 1 62 ? 10.015 -6.513 -1.498 1.00 22.70 62 ASN B CA 1
ATOM 2247 C C . ASN B 1 62 ? 10.294 -7.667 -0.549 1.00 23.70 62 ASN B C 1
ATOM 2248 O O . ASN B 1 62 ? 10.460 -8.803 -0.993 1.00 26.10 62 ASN B O 1
ATOM 2253 N N . VAL B 1 63 ? 10.373 -7.389 0.756 1.00 21.97 63 VAL B N 1
ATOM 2254 C CA . VAL B 1 63 ? 10.754 -8.432 1.714 1.00 22.27 63 VAL B CA 1
ATOM 2255 C C . VAL B 1 63 ? 9.725 -9.559 1.802 1.00 23.61 63 VAL B C 1
ATOM 2256 O O . VAL B 1 63 ? 10.015 -10.648 2.305 1.00 21.56 63 VAL B O 1
ATOM 2260 N N . ALA B 1 64 ? 8.516 -9.290 1.325 1.00 22.38 64 ALA B N 1
ATOM 2261 C CA . ALA B 1 64 ? 7.472 -10.301 1.321 1.00 23.04 64 ALA B CA 1
ATOM 2262 C C . ALA B 1 64 ? 7.740 -11.371 0.259 1.00 27.48 64 ALA B C 1
ATOM 2263 O O . ALA B 1 64 ? 7.125 -12.435 0.273 1.00 25.63 64 ALA B O 1
ATOM 2265 N N . ASP B 1 65 ? 8.658 -11.088 -0.660 1.00 22.60 65 ASP B N 1
ATOM 2266 C CA . ASP B 1 65 ? 8.929 -12.021 -1.754 1.00 25.67 65 ASP B CA 1
ATOM 2267 C C . ASP B 1 65 ? 10.250 -12.783 -1.571 1.00 27.78 65 ASP B C 1
ATOM 2268 O O . ASP B 1 65 ? 11.332 -12.206 -1.665 1.00 30.52 65 ASP B O 1
ATOM 2273 N N . ALA B 1 66 ? 10.151 -14.086 -1.322 1.00 23.60 66 ALA B N 1
ATOM 2274 C CA . ALA B 1 66 ? 11.314 -14.891 -0.973 1.00 25.53 66 ALA B CA 1
ATOM 2275 C C . ALA B 1 66 ? 12.405 -14.892 -2.051 1.00 34.04 66 ALA B C 1
ATOM 2276 O O . ALA B 1 66 ? 13.595 -14.947 -1.731 1.00 32.50 66 ALA B O 1
ATOM 2278 N N . ASP B 1 67 ? 12.004 -14.836 -3.321 1.00 29.09 67 ASP B N 1
ATOM 2279 C CA . ASP B 1 67 ? 12.967 -14.802 -4.425 1.00 29.84 67 ASP B CA 1
ATOM 2280 C C . ASP B 1 67 ? 13.764 -13.511 -4.413 1.00 30.56 67 ASP B C 1
ATOM 2281 O O . ASP B 1 67 ? 14.982 -13.521 -4.563 1.00 30.97 67 ASP B O 1
ATOM 2286 N N . GLU B 1 68 ? 13.064 -12.394 -4.252 1.00 28.34 68 GLU B N 1
ATOM 2287 C CA . GLU B 1 68 ? 13.724 -11.096 -4.209 1.00 30.88 68 GLU B CA 1
ATOM 2288 C C . GLU B 1 68 ? 14.658 -10.983 -3.004 1.00 29.05 68 GLU B C 1
ATOM 2289 O O . GLU B 1 68 ? 15.740 -10.404 -3.113 1.00 29.12 68 GLU B O 1
ATOM 2295 N N . VAL B 1 69 ? 14.241 -11.533 -1.863 1.00 26.01 69 VAL B N 1
ATOM 2296 C CA . VAL B 1 69 ? 15.080 -11.507 -0.665 1.00 20.59 69 VAL B CA 1
ATOM 2297 C C . VAL B 1 69 ? 16.329 -12.356 -0.891 1.00 25.90 69 VAL B C 1
ATOM 2298 O O . VAL B 1 69 ? 17.431 -11.975 -0.507 1.00 30.97 69 VAL B O 1
ATOM 2302 N N . LYS B 1 70 ? 16.162 -13.509 -1.531 1.00 29.86 70 LYS B N 1
ATOM 2303 C CA . LYS B 1 70 ? 17.309 -14.375 -1.791 1.00 34.34 70 LYS B CA 1
ATOM 2304 C C . LYS B 1 70 ? 18.334 -13.645 -2.652 1.00 33.90 70 LYS B C 1
ATOM 2305 O O . LYS B 1 70 ? 19.542 -13.697 -2.393 1.00 31.43 70 LYS B O 1
ATOM 2311 N N . ALA B 1 71 ? 17.845 -12.959 -3.676 1.00 32.78 71 ALA B N 1
ATOM 2312 C CA . ALA B 1 71 ? 18.727 -12.232 -4.583 1.00 34.82 71 ALA B CA 1
ATOM 2313 C C . ALA B 1 71 ? 19.403 -11.083 -3.833 1.00 32.31 71 ALA B C 1
ATOM 2314 O O . ALA B 1 71 ? 20.573 -10.766 -4.071 1.00 33.71 71 ALA B O 1
ATOM 2324 N N . ILE B 1 73 ? 20.157 -10.884 -0.441 1.00 31.42 73 ILE B N 1
ATOM 2325 C CA . ILE B 1 73 ? 21.243 -11.427 0.375 1.00 31.25 73 ILE B CA 1
ATOM 2326 C C . ILE B 1 73 ? 22.455 -11.803 -0.482 1.00 31.65 73 ILE B C 1
ATOM 2327 O O . ILE B 1 73 ? 23.594 -11.469 -0.152 1.00 30.90 73 ILE B O 1
ATOM 2332 N N . LYS B 1 74 ? 22.205 -12.508 -1.580 1.00 32.95 74 LYS B N 1
ATOM 2333 C CA . LYS B 1 74 ? 23.293 -12.928 -2.461 1.00 33.17 74 LYS B CA 1
ATOM 2334 C C . LYS B 1 74 ? 24.117 -11.727 -2.926 1.00 37.18 74 LYS B C 1
ATOM 2335 O O . LYS B 1 74 ? 25.352 -11.790 -2.979 1.00 33.66 74 LYS B O 1
ATOM 2341 N N . GLU B 1 75 ? 23.437 -10.626 -3.241 1.00 38.74 75 GLU B N 1
ATOM 2342 C CA . GLU B 1 75 ? 24.118 -9.415 -3.703 1.00 38.77 75 GLU B CA 1
ATOM 2343 C C . GLU B 1 75 ? 24.964 -8.805 -2.582 1.00 32.76 75 GLU B C 1
ATOM 2344 O O . GLU B 1 75 ? 26.106 -8.414 -2.789 1.00 30.63 75 GLU B O 1
ATOM 2350 N N . VAL B 1 76 ? 24.410 -8.747 -1.379 1.00 32.09 76 VAL B N 1
ATOM 2351 C CA . VAL B 1 76 ? 25.149 -8.208 -0.246 1.00 30.54 76 VAL B CA 1
ATOM 2352 C C . VAL B 1 76 ? 26.415 -9.019 0.009 1.00 35.15 76 VAL B C 1
ATOM 2353 O O . VAL B 1 76 ? 27.506 -8.462 0.165 1.00 35.27 76 VAL B O 1
ATOM 2357 N N . VAL B 1 77 ? 26.278 -10.339 0.032 1.00 35.39 77 VAL B N 1
ATOM 2358 C CA . VAL B 1 77 ? 27.434 -11.199 0.269 1.00 35.45 77 VAL B CA 1
ATOM 2359 C C . VAL B 1 77 ? 28.428 -11.077 -0.873 1.00 38.74 77 VAL B C 1
ATOM 2360 O O . VAL B 1 77 ? 29.644 -11.037 -0.661 1.00 38.04 77 VAL B O 1
ATOM 2364 N N . SER B 1 78 ? 27.909 -11.020 -2.094 1.00 39.44 78 SER B N 1
ATOM 2365 C CA . SER B 1 78 ? 28.773 -10.887 -3.267 1.00 41.56 78 SER B CA 1
ATOM 2366 C C . SER B 1 78 ? 29.606 -9.615 -3.173 1.00 39.51 78 SER B C 1
ATOM 2367 O O . SER B 1 78 ? 30.798 -9.609 -3.482 1.00 45.30 78 SER B O 1
ATOM 2370 N N . GLN B 1 79 ? 28.963 -8.545 -2.726 1.00 40.53 79 GLN B N 1
ATOM 2371 C CA . GLN B 1 79 ? 29.539 -7.209 -2.732 1.00 48.57 79 GLN B CA 1
ATOM 2372 C C . GLN B 1 79 ? 30.444 -6.949 -1.530 1.00 46.27 79 GLN B C 1
ATOM 2373 O O . GLN B 1 79 ? 31.478 -6.296 -1.646 1.00 42.08 79 GLN B O 1
ATOM 2379 N N . PHE B 1 80 ? 30.052 -7.464 -0.372 1.00 34.73 80 PHE B N 1
ATOM 2380 C CA . PHE B 1 80 ? 30.753 -7.161 0.874 1.00 35.40 80 PHE B CA 1
ATOM 2381 C C . PHE B 1 80 ? 31.652 -8.307 1.324 1.00 38.20 80 PHE B C 1
ATOM 2382 O O . PHE B 1 80 ? 32.586 -8.102 2.094 1.00 42.66 80 PHE B O 1
ATOM 2390 N N . GLY B 1 81 ? 31.355 -9.514 0.854 1.00 41.70 81 GLY B N 1
ATOM 2391 C CA . GLY 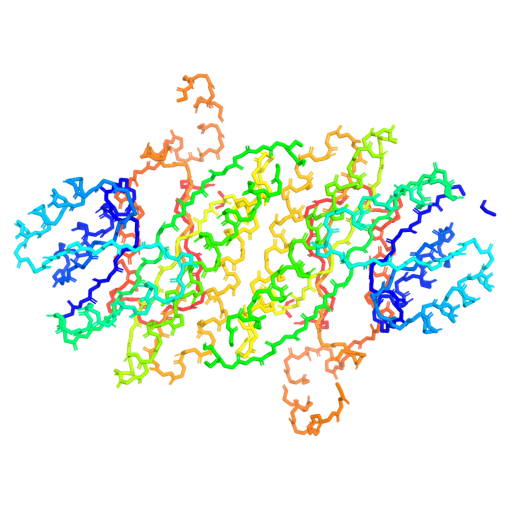B 1 81 ? 32.133 -10.685 1.222 1.00 39.34 81 GLY B CA 1
ATOM 2392 C C . GLY B 1 81 ? 31.568 -11.438 2.412 1.00 37.49 81 GLY B C 1
ATOM 2393 O O . GLY B 1 81 ? 32.008 -12.544 2.717 1.00 38.57 81 GLY B O 1
ATOM 2394 N N . SER B 1 82 ? 30.590 -10.843 3.089 1.00 34.21 82 SER B N 1
ATOM 2395 C CA . SER B 1 82 ? 29.973 -11.485 4.245 1.00 35.96 82 SER B CA 1
ATOM 2396 C C . SER B 1 82 ? 28.646 -10.828 4.575 1.00 32.86 82 SER B C 1
ATOM 2397 O O . SER B 1 82 ? 28.241 -9.872 3.910 1.00 31.49 82 SER B O 1
ATOM 2400 N N . LEU B 1 83 ? 27.962 -11.360 5.587 1.00 26.82 83 LEU B N 1
ATOM 2401 C CA . LEU B 1 83 ? 26.771 -10.721 6.139 1.00 24.13 83 LEU B CA 1
ATOM 2402 C C . LEU B 1 83 ? 26.786 -10.947 7.639 1.00 28.92 83 LEU B C 1
ATOM 2403 O O . LEU B 1 83 ? 26.417 -12.018 8.112 1.00 25.37 83 LEU B O 1
ATOM 2408 N N . ASP B 1 84 ? 27.222 -9.933 8.376 1.00 23.06 84 ASP B N 1
ATOM 2409 C CA . ASP B 1 84 ? 27.461 -10.068 9.799 1.00 23.32 84 ASP B CA 1
ATOM 2410 C C . ASP B 1 84 ? 26.296 -9.582 10.652 1.00 25.65 84 ASP B C 1
ATOM 2411 O O . ASP B 1 84 ? 26.051 -10.115 11.730 1.00 25.72 84 ASP B O 1
ATOM 2416 N N . VAL B 1 85 ? 25.590 -8.567 10.164 1.00 19.87 85 VAL B N 1
ATOM 2417 C CA . VAL B 1 85 ? 24.445 -8.016 10.873 1.00 17.55 85 VAL B CA 1
ATOM 2418 C C . VAL B 1 85 ? 23.269 -7.872 9.918 1.00 19.35 85 VAL B C 1
ATOM 2419 O O . VAL B 1 85 ? 23.399 -7.295 8.839 1.00 23.21 85 VAL B O 1
ATOM 2423 N N . LEU B 1 86 ? 22.125 -8.420 10.309 1.00 19.02 86 LEU B N 1
ATOM 2424 C CA . LEU B 1 86 ? 20.891 -8.227 9.561 1.00 24.00 86 LEU B CA 1
ATOM 2425 C C . LEU B 1 86 ? 19.883 -7.531 10.453 1.00 22.72 86 LEU B C 1
ATOM 2426 O O . LEU B 1 86 ? 19.558 -8.033 11.528 1.00 19.66 86 LEU B O 1
ATOM 2431 N N . VAL B 1 87 ? 19.392 -6.380 10.004 1.00 19.37 87 VAL B N 1
ATOM 2432 C CA . VAL B 1 87 ? 18.352 -5.664 10.730 1.00 17.35 87 VAL B CA 1
ATOM 2433 C C . VAL B 1 87 ? 17.040 -5.667 9.942 1.00 21.67 87 VAL B C 1
ATOM 2434 O O . VAL B 1 87 ? 16.936 -5.049 8.882 1.00 18.28 87 VAL B O 1
ATOM 2438 N N . ASN B 1 88 ? 16.052 -6.386 10.460 1.00 18.60 88 ASN B N 1
ATOM 2439 C CA . ASN B 1 88 ? 14.750 -6.495 9.822 1.00 18.55 88 ASN B CA 1
ATOM 2440 C C . ASN B 1 88 ? 13.832 -5.395 10.317 1.00 18.38 88 ASN B C 1
ATOM 2441 O O . ASN B 1 88 ? 13.126 -5.578 11.296 1.00 16.70 88 ASN B O 1
ATOM 2446 N N . ASN B 1 89 ? 13.864 -4.255 9.640 1.00 20.77 89 ASN B N 1
ATOM 2447 C CA . ASN B 1 89 ? 13.154 -3.061 10.094 1.00 20.85 89 ASN B CA 1
ATOM 2448 C C . ASN B 1 89 ? 11.933 -2.747 9.237 1.00 21.09 89 ASN B C 1
ATOM 2449 O O . ASN B 1 89 ? 11.029 -2.036 9.682 1.00 22.36 89 ASN B O 1
ATOM 2454 N N . ALA B 1 90 ? 11.899 -3.286 8.019 1.00 20.24 90 ALA B N 1
ATOM 2455 C CA . ALA B 1 90 ? 10.791 -3.012 7.100 1.00 20.85 90 ALA B CA 1
ATOM 2456 C C . ALA B 1 90 ? 9.460 -3.442 7.705 1.00 23.69 90 ALA B C 1
ATOM 2457 O O . ALA B 1 90 ? 9.347 -4.520 8.274 1.00 17.51 90 ALA B O 1
ATOM 2459 N N . GLY B 1 91 ? 8.451 -2.596 7.567 1.00 21.62 91 GLY B N 1
ATOM 2460 C CA . GLY B 1 91 ? 7.148 -2.872 8.142 1.00 20.96 91 GLY B CA 1
ATOM 2461 C C . GLY B 1 91 ? 6.150 -1.821 7.703 1.00 22.15 91 GLY B C 1
ATOM 2462 O O . GLY B 1 91 ? 6.520 -0.683 7.410 1.00 24.78 91 GLY B O 1
ATOM 2463 N N . ILE B 1 92 ? 4.882 -2.208 7.643 1.00 17.55 92 ILE B N 1
ATOM 2464 C CA . ILE B 1 92 ? 3.817 -1.287 7.255 1.00 16.93 92 ILE B CA 1
ATOM 2465 C C . ILE B 1 92 ? 2.656 -1.434 8.217 1.00 17.61 92 ILE B C 1
ATOM 2466 O O . ILE B 1 92 ? 2.587 -2.409 8.968 1.00 16.63 92 ILE B O 1
ATOM 2471 N N . THR B 1 93 ? 1.759 -0.450 8.206 1.00 18.51 93 THR B N 1
ATOM 2472 C CA . THR B 1 93 ? 0.496 -0.568 8.911 1.00 17.53 93 THR B CA 1
ATOM 2473 C C . THR B 1 93 ? -0.627 -0.370 7.912 1.00 20.33 93 THR B C 1
ATOM 2474 O O . THR B 1 93 ? -0.463 0.339 6.919 1.00 20.60 93 THR B O 1
ATOM 2478 N N . ARG B 1 94 ? -1.756 -1.019 8.167 1.00 19.29 94 ARG B N 1
ATOM 2479 C CA . ARG B 1 94 ? -2.990 -0.761 7.433 1.00 15.54 94 ARG B CA 1
ATOM 2480 C C . ARG B 1 94 ? -4.079 -0.880 8.468 1.00 16.81 94 ARG B C 1
ATOM 2481 O O . ARG B 1 94 ? -4.661 -1.952 8.660 1.00 16.58 94 ARG B O 1
ATOM 2489 N N . ASP B 1 95 ? -4.319 0.224 9.162 1.00 20.42 95 ASP B N 1
ATOM 2490 C CA . ASP B 1 95 ? -5.158 0.198 10.355 1.00 21.06 95 ASP B CA 1
ATOM 2491 C C . ASP B 1 95 ? -6.632 0.141 10.018 1.00 17.86 95 ASP B C 1
ATOM 2492 O O . ASP B 1 95 ? -7.068 0.657 8.994 1.00 18.77 95 ASP B O 1
ATOM 2497 N N . ASN B 1 96 ? -7.404 -0.486 10.898 1.00 16.17 96 ASN B N 1
ATOM 2498 C CA . ASN B 1 96 ? -8.855 -0.478 10.774 1.00 14.67 96 ASN B CA 1
ATOM 2499 C C . ASN B 1 96 ? -9.428 -1.185 11.979 1.00 19.70 96 ASN B C 1
ATOM 2500 O O . ASN B 1 96 ? -8.772 -2.030 12.575 1.00 15.99 96 ASN B O 1
ATOM 2505 N N . LEU B 1 97 ? -10.649 -0.839 12.354 1.00 18.31 97 LEU B N 1
ATOM 2506 C CA . LEU B 1 97 ? -11.301 -1.598 13.401 1.00 20.62 97 LEU B CA 1
ATOM 2507 C C . LEU B 1 97 ? -11.559 -3.020 12.882 1.00 23.95 97 LEU B C 1
ATOM 2508 O O . LEU B 1 97 ? -11.676 -3.244 11.669 1.00 20.08 97 LEU B O 1
ATOM 2513 N N . LEU B 1 98 ? -11.611 -3.976 13.808 1.00 20.70 98 LEU B N 1
ATOM 2514 C CA . LEU B 1 98 ? -11.808 -5.387 13.482 1.00 30.08 98 LEU B CA 1
ATOM 2515 C C . LEU B 1 98 ? -12.891 -5.628 12.456 1.00 33.05 98 LEU B C 1
ATOM 2516 O O . LEU B 1 98 ? -12.683 -6.341 11.474 1.00 40.61 98 LEU B O 1
ATOM 2529 N N . ARG B 1 100 ? -14.208 -3.685 10.334 1.00 32.27 100 ARG B N 1
ATOM 2530 C CA . ARG B 1 100 ? -14.020 -2.990 9.075 1.00 25.69 100 ARG B CA 1
ATOM 2531 C C . ARG B 1 100 ? -12.806 -3.473 8.275 1.00 27.02 100 ARG B C 1
ATOM 2532 O O . ARG B 1 100 ? -12.659 -3.125 7.106 1.00 29.67 100 ARG B O 1
ATOM 2548 N N . LYS B 1 102 ? -10.271 -5.092 5.926 1.00 19.04 102 LYS B N 1
ATOM 2549 C CA . LYS B 1 102 ? -10.389 -5.851 4.680 1.00 17.27 102 LYS B CA 1
ATOM 2550 C C . LYS B 1 102 ? -9.372 -6.979 4.626 1.00 21.28 102 LYS B C 1
ATOM 2551 O O . LYS B 1 102 ? -8.324 -6.920 5.263 1.00 16.11 102 LYS B O 1
ATOM 2557 N N . GLU B 1 103 ? -9.672 -8.011 3.848 1.00 20.28 103 GLU B N 1
ATOM 2558 C CA . GLU B 1 103 ? -8.770 -9.145 3.790 1.00 19.83 103 GLU B CA 1
ATOM 2559 C C . GLU B 1 103 ? -7.372 -8.722 3.331 1.00 18.87 103 GLU B C 1
ATOM 2560 O O . GLU B 1 103 ? -6.382 -9.198 3.868 1.00 18.97 103 GLU B O 1
ATOM 2566 N N . GLN B 1 104 ? -7.294 -7.822 2.353 1.00 16.05 104 GLN B N 1
ATOM 2567 C CA . GLN B 1 104 ? -5.994 -7.360 1.869 1.00 19.15 104 GLN B CA 1
ATOM 2568 C C . GLN B 1 104 ? -5.256 -6.528 2.910 1.00 16.92 104 GLN B C 1
ATOM 2569 O O . GLN B 1 104 ? -4.021 -6.473 2.919 1.00 22.37 104 GLN B O 1
ATOM 2575 N N . GLU B 1 105 ? -6.002 -5.873 3.791 1.00 15.42 105 GLU B N 1
ATOM 2576 C CA . GLU B 1 105 ? -5.354 -5.129 4.866 1.00 20.41 105 GLU B CA 1
ATOM 2577 C C . GLU B 1 105 ? -4.660 -6.084 5.833 1.00 22.02 105 GLU B C 1
ATOM 2578 O O . GLU B 1 105 ? -3.551 -5.822 6.309 1.00 15.75 105 GLU B O 1
ATOM 2584 N N . TRP B 1 106 ? -5.309 -7.207 6.111 1.00 17.17 106 TRP B N 1
ATOM 2585 C CA . TRP B 1 106 ? -4.666 -8.245 6.902 1.00 18.67 106 TRP B CA 1
ATOM 2586 C C . TRP B 1 106 ? -3.469 -8.840 6.145 1.00 16.46 106 TRP B C 1
ATOM 2587 O O . TRP B 1 106 ? -2.347 -8.870 6.655 1.00 15.13 106 TRP B O 1
ATOM 2598 N N . ASP B 1 107 ? -3.713 -9.310 4.921 1.00 14.07 107 ASP B N 1
ATOM 2599 C CA . ASP B 1 107 ? -2.704 -10.084 4.181 1.00 16.15 107 ASP B CA 1
ATOM 2600 C C . ASP B 1 107 ? -1.423 -9.292 3.940 1.00 19.18 107 ASP B C 1
ATOM 2601 O O . ASP B 1 107 ? -0.312 -9.812 4.063 1.00 14.64 107 ASP B O 1
ATOM 2606 N N . ASP B 1 108 ? -1.591 -8.032 3.560 1.00 17.11 108 ASP B N 1
ATOM 2607 C CA . ASP B 1 108 ? -0.463 -7.175 3.215 1.00 18.15 108 ASP B CA 1
ATOM 2608 C C . ASP B 1 108 ? 0.449 -6.993 4.415 1.00 17.91 108 ASP B C 1
ATOM 2609 O O . ASP B 1 108 ? 1.674 -7.075 4.315 1.00 16.13 108 ASP B O 1
ATOM 2614 N N . VAL B 1 109 ? -0.159 -6.728 5.563 1.00 12.60 109 VAL B N 1
ATOM 2615 C CA . VAL B 1 109 ? 0.612 -6.491 6.785 1.00 12.43 109 VAL B CA 1
ATOM 2616 C C . VAL B 1 109 ? 1.286 -7.766 7.277 1.00 14.62 109 VAL B C 1
ATOM 2617 O O . VAL B 1 109 ? 2.452 -7.754 7.669 1.00 15.21 109 VAL B O 1
ATOM 2621 N N . ILE B 1 110 ? 0.568 -8.882 7.227 1.00 14.71 110 ILE B N 1
ATOM 2622 C CA . ILE B 1 110 ? 1.174 -10.144 7.645 1.00 11.84 110 ILE B CA 1
ATOM 2623 C C . ILE B 1 110 ? 2.331 -10.546 6.699 1.00 16.20 110 ILE B C 1
ATOM 2624 O O . ILE B 1 110 ? 3.398 -10.955 7.151 1.00 15.17 110 ILE B O 1
ATOM 2629 N N . ASP B 1 111 ? 2.143 -10.402 5.390 1.00 15.29 111 ASP B N 1
ATOM 2630 C CA . ASP B 1 111 ? 3.203 -10.824 4.471 1.00 16.33 111 ASP B CA 1
ATOM 2631 C C . ASP B 1 111 ? 4.419 -9.905 4.555 1.00 19.88 111 ASP B C 1
ATOM 2632 O O . ASP B 1 111 ? 5.555 -10.370 4.539 1.00 18.03 111 ASP B O 1
ATOM 2637 N N . THR B 1 112 ? 4.195 -8.603 4.666 1.00 15.87 112 THR B N 1
ATOM 2638 C CA . THR B 1 112 ? 5.333 -7.692 4.772 1.00 19.25 112 THR B CA 1
ATOM 2639 C C . THR B 1 112 ? 6.050 -7.785 6.123 1.00 22.98 112 THR B C 1
ATOM 2640 O O . THR B 1 112 ? 7.282 -7.890 6.188 1.00 16.78 112 THR B O 1
ATOM 2644 N N . ASN B 1 113 ? 5.282 -7.731 7.207 1.00 18.01 113 ASN B N 1
ATOM 2645 C CA . ASN B 1 113 ? 5.879 -7.589 8.533 1.00 16.55 113 ASN B CA 1
ATOM 2646 C C . ASN B 1 113 ? 6.351 -8.908 9.114 1.00 22.36 113 ASN B C 1
ATOM 2647 O O . ASN B 1 113 ? 7.397 -8.966 9.755 1.00 24.56 113 ASN B O 1
ATOM 2652 N N . LEU B 1 114 ? 5.563 -9.965 8.932 1.00 15.82 114 LEU B N 1
ATOM 2653 C CA . LEU B 1 114 ? 5.894 -11.248 9.561 1.00 16.07 114 LEU B CA 1
ATOM 2654 C C . LEU B 1 114 ? 6.602 -12.200 8.587 1.00 17.39 114 LEU B C 1
ATOM 2655 O O . LEU B 1 114 ? 7.702 -12.698 8.874 1.00 16.87 114 LEU B O 1
ATOM 2660 N N . LYS B 1 115 ? 5.999 -12.438 7.427 1.00 17.36 115 LYS B N 1
ATOM 2661 C CA . LYS B 1 115 ? 6.669 -13.280 6.430 1.00 17.18 115 LYS B CA 1
ATOM 2662 C C . LYS B 1 115 ? 7.972 -12.650 5.966 1.00 15.39 115 LYS B C 1
ATOM 2663 O O . LYS B 1 115 ? 8.922 -13.359 5.624 1.00 16.73 115 LYS B O 1
ATOM 2669 N N . GLY B 1 116 ? 8.022 -11.322 5.947 1.00 18.12 116 GLY B N 1
ATOM 2670 C CA . GLY B 1 116 ? 9.211 -10.630 5.465 1.00 18.57 116 GLY B CA 1
ATOM 2671 C C . GLY B 1 116 ? 10.403 -10.868 6.376 1.00 18.10 116 GLY B C 1
ATOM 2672 O O . GLY B 1 116 ? 11.531 -11.091 5.925 1.00 16.99 116 GLY B O 1
ATOM 2673 N N . VAL B 1 117 ? 10.156 -10.826 7.679 1.00 18.04 117 VAL B N 1
ATOM 2674 C CA . VAL B 1 117 ? 11.202 -11.117 8.653 1.00 20.44 117 VAL B CA 1
ATOM 2675 C C . VAL B 1 117 ? 11.639 -12.573 8.523 1.00 18.28 117 VAL B C 1
ATOM 2676 O O . VAL B 1 117 ? 12.827 -12.885 8.530 1.00 19.00 117 VAL B O 1
ATOM 2680 N N . PHE B 1 118 ? 10.673 -13.474 8.392 1.00 14.78 118 PHE B N 1
ATOM 2681 C CA . PHE B 1 118 ? 11.005 -14.879 8.163 1.00 19.54 118 PHE B CA 1
ATOM 2682 C C . PHE B 1 118 ? 11.881 -15.072 6.912 1.00 22.39 118 PHE B C 1
ATOM 2683 O O . PHE B 1 118 ? 12.896 -15.787 6.934 1.00 21.94 118 PHE B O 1
ATOM 2691 N N . ASN B 1 119 ? 11.480 -14.442 5.818 1.00 20.29 119 ASN B N 1
ATOM 2692 C CA . ASN B 1 119 ? 12.218 -14.565 4.566 1.00 19.51 119 ASN B CA 1
ATOM 2693 C C . ASN B 1 119 ? 13.664 -14.128 4.753 1.00 18.73 119 ASN B C 1
ATOM 2694 O O . ASN B 1 119 ? 14.591 -14.820 4.332 1.00 23.79 119 ASN B O 1
ATOM 2699 N N . CYS B 1 120 ? 13.844 -12.967 5.375 1.00 20.02 120 CYS B N 1
ATOM 2700 C CA . CYS B 1 120 ? 15.176 -12.392 5.520 1.00 23.59 120 CYS B CA 1
ATOM 2701 C C . CYS B 1 120 ? 16.043 -13.260 6.417 1.00 20.42 120 CYS B C 1
ATOM 2702 O O . CYS B 1 120 ? 17.201 -13.538 6.090 1.00 21.43 120 CYS B O 1
ATOM 2705 N N . ILE B 1 121 ? 15.485 -13.681 7.547 1.00 18.49 121 ILE B N 1
ATOM 2706 C CA . ILE B 1 121 ? 16.190 -14.607 8.430 1.00 17.87 121 ILE B CA 1
ATOM 2707 C C . ILE B 1 121 ? 16.547 -15.885 7.676 1.00 19.33 121 ILE B C 1
ATOM 2708 O O . ILE B 1 121 ? 17.695 -16.327 7.693 1.00 23.34 121 ILE B O 1
ATOM 2713 N N . GLN B 1 122 ? 15.570 -16.471 6.990 1.00 20.08 122 GLN B N 1
ATOM 2714 C CA . GLN B 1 122 ? 15.827 -17.719 6.270 1.00 24.93 122 GLN B CA 1
ATOM 2715 C C . GLN B 1 122 ? 16.929 -17.601 5.213 1.00 27.20 122 GLN B C 1
ATOM 2716 O O . GLN B 1 122 ? 17.821 -18.457 5.131 1.00 28.05 122 GLN B O 1
ATOM 2722 N N . LYS B 1 123 ? 16.865 -16.555 4.394 1.00 23.04 123 LYS B N 1
ATOM 2723 C CA . LYS B 1 123 ? 17.836 -16.406 3.315 1.00 25.73 123 LYS B CA 1
ATOM 2724 C C . LYS B 1 123 ? 19.218 -15.994 3.822 1.00 25.61 123 LYS B C 1
ATOM 2725 O O . LYS B 1 123 ? 20.215 -16.244 3.157 1.00 26.15 123 LYS B O 1
ATOM 2731 N N . ALA B 1 124 ? 19.273 -15.362 4.991 1.00 22.78 124 ALA B N 1
ATOM 2732 C CA . ALA B 1 124 ? 20.553 -14.960 5.600 1.00 24.03 124 ALA B CA 1
ATOM 2733 C C . ALA B 1 124 ? 21.247 -16.106 6.334 1.00 29.47 124 ALA B C 1
ATOM 2734 O O . ALA B 1 124 ? 22.471 -16.100 6.500 1.00 26.38 124 ALA B O 1
ATOM 2736 N N . THR B 1 125 ? 20.464 -17.085 6.783 1.00 23.47 125 THR B N 1
ATOM 2737 C CA . THR B 1 125 ? 20.992 -18.167 7.616 1.00 25.08 125 THR B CA 1
ATOM 2738 C C . THR B 1 125 ? 22.144 -18.987 6.984 1.00 25.25 125 THR B C 1
ATOM 2739 O O . THR B 1 125 ? 23.145 -19.270 7.650 1.00 30.01 125 THR B O 1
ATOM 2743 N N . PRO B 1 126 ? 22.014 -19.377 5.703 1.00 31.00 126 PRO B N 1
ATOM 2744 C CA . PRO B 1 126 ? 23.118 -20.149 5.111 1.00 26.35 126 PRO B CA 1
ATOM 2745 C C . PRO B 1 126 ? 24.462 -19.410 5.174 1.00 30.73 126 PRO B C 1
ATOM 2746 O O . PRO B 1 126 ? 25.491 -20.029 5.424 1.00 32.80 126 PRO B O 1
ATOM 2750 N N . GLN B 1 127 ? 24.458 -18.103 4.945 1.00 30.29 127 GLN B N 1
ATOM 2751 C CA . GLN B 1 127 ? 25.698 -17.349 5.025 1.00 31.59 127 GLN B CA 1
ATOM 2752 C C . GLN B 1 127 ? 26.212 -17.356 6.461 1.00 28.49 127 GLN B C 1
ATOM 2753 O O . GLN B 1 127 ? 27.385 -17.638 6.721 1.00 29.28 127 GLN B O 1
ATOM 2767 N N . LEU B 1 129 ? 25.587 -19.385 8.887 1.00 25.88 129 LEU B N 1
ATOM 2768 C CA . LEU B 1 129 ? 25.981 -20.721 9.330 1.00 26.90 129 LEU B CA 1
ATOM 2769 C C . LEU B 1 129 ? 27.386 -21.034 8.856 1.00 30.33 129 LEU B C 1
ATOM 2770 O O . LEU B 1 129 ? 28.169 -21.650 9.581 1.00 32.01 129 LEU B O 1
ATOM 2775 N N . ARG B 1 130 ? 27.708 -20.610 7.636 1.00 29.89 130 ARG B N 1
ATOM 2776 C CA . ARG B 1 130 ? 29.047 -20.829 7.093 1.00 32.54 130 ARG B CA 1
ATOM 2777 C C . ARG B 1 130 ? 30.081 -19.984 7.841 1.00 30.35 130 ARG B C 1
ATOM 2778 O O . ARG B 1 130 ? 31.213 -20.416 8.042 1.00 29.84 130 ARG B O 1
ATOM 2786 N N . GLN B 1 131 ? 29.688 -18.774 8.225 1.00 29.38 131 GLN B N 1
ATOM 2787 C CA . GLN B 1 131 ? 30.536 -17.906 9.050 1.00 34.57 131 GLN B CA 1
ATOM 2788 C C . GLN B 1 131 ? 30.641 -18.451 10.467 1.00 34.61 131 GLN B C 1
ATOM 2789 O O . GLN B 1 131 ? 31.644 -18.250 11.146 1.00 30.64 131 GLN B O 1
ATOM 2795 N N . ARG B 1 132 ? 29.590 -19.136 10.908 1.00 23.67 132 ARG B N 1
ATOM 2796 C CA . ARG B 1 132 ? 29.445 -19.491 12.316 1.00 25.86 132 ARG B CA 1
ATOM 2797 C C . ARG B 1 132 ? 29.438 -18.224 13.167 1.00 30.62 132 ARG B C 1
ATOM 2798 O O . ARG B 1 132 ? 29.981 -18.185 14.278 1.00 26.68 132 ARG B O 1
ATOM 2806 N N . SER B 1 133 ? 28.812 -17.180 12.633 1.00 26.71 133 SER B N 1
ATOM 2807 C CA . SER B 1 133 ? 28.610 -15.949 13.393 1.00 28.82 133 SER B CA 1
ATOM 2808 C C . SER B 1 133 ? 27.626 -15.038 12.681 1.00 27.20 133 SER B C 1
ATOM 2809 O O . SER B 1 133 ? 27.419 -15.146 11.470 1.00 26.21 133 SER B O 1
ATOM 2812 N N . GLY B 1 134 ? 27.035 -14.126 13.444 1.00 25.89 134 GLY B N 1
ATOM 2813 C CA . GLY B 1 134 ? 26.101 -13.171 12.893 1.00 21.69 134 GLY B CA 1
ATOM 2814 C C . GLY B 1 134 ? 25.233 -12.616 13.995 1.00 22.09 134 GLY B C 1
ATOM 2815 O O . GLY B 1 134 ? 25.106 -13.207 15.070 1.00 25.30 134 GLY B O 1
ATOM 2816 N N . ALA B 1 135 ? 24.639 -11.465 13.731 1.00 17.65 135 ALA B N 1
ATOM 2817 C CA . ALA B 1 135 ? 23.648 -10.908 14.633 1.00 19.18 135 ALA B CA 1
ATOM 2818 C C . ALA B 1 135 ? 22.442 -10.510 13.812 1.00 21.90 135 ALA B C 1
ATOM 2819 O O . ALA B 1 135 ? 22.570 -9.786 12.829 1.00 22.30 135 ALA B O 1
ATOM 2821 N N . ILE B 1 136 ? 21.275 -10.996 14.220 1.00 15.81 136 ILE B N 1
ATOM 2822 C CA . ILE B 1 136 ? 20.024 -10.621 13.585 1.00 17.30 136 ILE B CA 1
ATOM 2823 C C . ILE B 1 136 ? 19.212 -9.806 14.575 1.00 19.87 136 ILE B C 1
ATOM 2824 O O . ILE B 1 136 ? 19.019 -10.229 15.719 1.00 18.11 136 ILE B O 1
ATOM 2829 N N . ILE B 1 137 ? 18.753 -8.632 14.139 1.00 16.97 137 ILE B N 1
ATOM 2830 C CA . ILE B 1 137 ? 17.936 -7.776 14.991 1.00 17.86 137 ILE B 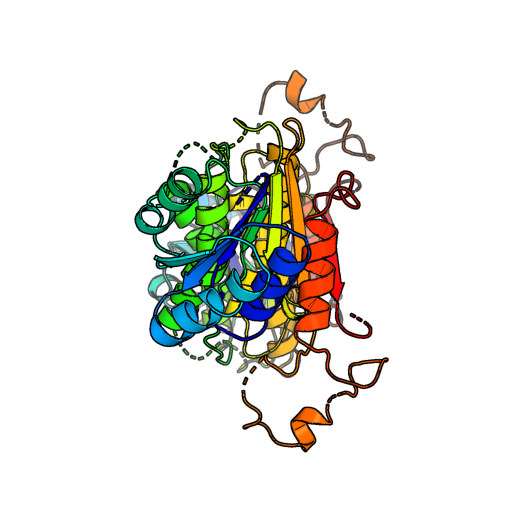CA 1
ATOM 2831 C C . ILE B 1 137 ? 16.639 -7.421 14.294 1.00 15.90 137 ILE B C 1
ATOM 2832 O O . ILE B 1 137 ? 16.644 -6.795 13.226 1.00 17.62 137 ILE B O 1
ATOM 2837 N N . ASN B 1 138 ? 15.534 -7.829 14.908 1.00 14.72 138 ASN B N 1
ATOM 2838 C CA . ASN B 1 138 ? 14.207 -7.605 14.357 1.00 16.88 138 ASN B CA 1
ATOM 2839 C C . ASN B 1 138 ? 13.508 -6.462 15.064 1.00 22.29 138 ASN B C 1
ATOM 2840 O O . ASN B 1 138 ? 13.612 -6.336 16.281 1.00 17.80 138 ASN B O 1
ATOM 2845 N N . LEU B 1 139 ? 12.787 -5.633 14.306 1.00 16.64 139 LEU B N 1
ATOM 2846 C CA . LEU B 1 139 ? 12.015 -4.555 14.909 1.00 13.71 139 LEU B CA 1
ATOM 2847 C C . LEU B 1 139 ? 10.609 -5.032 15.252 1.00 18.98 139 LEU B C 1
ATOM 2848 O O . LEU B 1 139 ? 9.884 -5.550 14.395 1.00 17.82 139 LEU B O 1
ATOM 2853 N N . SER B 1 140 ? 10.239 -4.874 16.516 1.00 17.98 140 SER B N 1
ATOM 2854 C CA . SER B 1 140 ? 8.872 -5.112 16.962 1.00 19.02 140 SER B CA 1
ATOM 2855 C C . SER B 1 140 ? 8.235 -3.755 17.275 1.00 18.92 140 SER B C 1
ATOM 2856 O O . SER B 1 140 ? 8.500 -2.759 16.586 1.00 18.78 140 SER B O 1
ATOM 2859 N N . SER B 1 141 ? 7.398 -3.708 18.307 1.00 18.63 141 SER B N 1
ATOM 2860 C CA . SER B 1 141 ? 6.744 -2.468 18.712 1.00 14.95 141 SER B CA 1
ATOM 2861 C C . SER B 1 141 ? 6.108 -2.649 20.079 1.00 14.39 141 SER B C 1
ATOM 2862 O O . SER B 1 141 ? 5.722 -3.763 20.454 1.00 14.61 141 SER B O 1
ATOM 2865 N N . VAL B 1 142 ? 5.975 -1.556 20.821 1.00 14.86 142 VAL B N 1
ATOM 2866 C CA . VAL B 1 142 ? 5.294 -1.646 22.103 1.00 11.53 142 VAL B CA 1
ATOM 2867 C C . VAL B 1 142 ? 3.911 -2.256 21.910 1.00 13.54 142 VAL B C 1
ATOM 2868 O O . VAL B 1 142 ? 3.434 -2.995 22.780 1.00 15.57 142 VAL B O 1
ATOM 2872 N N . VAL B 1 143 ? 3.254 -1.981 20.778 1.00 12.48 143 VAL B N 1
ATOM 2873 C CA . VAL B 1 143 ? 1.885 -2.496 20.623 1.00 13.02 143 VAL B CA 1
ATOM 2874 C C . VAL B 1 143 ? 1.879 -4.008 20.433 1.00 14.26 143 VAL B C 1
ATOM 2875 O O . VAL B 1 143 ? 0.867 -4.658 20.657 1.00 16.30 143 VAL B O 1
ATOM 2879 N N . GLY B 1 144 ? 3.017 -4.573 20.034 1.00 17.47 144 GLY B N 1
ATOM 2880 C CA . GLY B 1 144 ? 3.129 -6.024 19.978 1.00 15.72 144 GLY B CA 1
ATOM 2881 C C . GLY B 1 144 ? 2.971 -6.645 21.368 1.00 20.28 144 GLY B C 1
ATOM 2882 O O . GLY B 1 144 ? 2.512 -7.783 21.506 1.00 21.18 144 GLY B O 1
ATOM 2883 N N . ALA B 1 145 ? 3.356 -5.896 22.403 1.00 16.75 145 ALA B N 1
ATOM 2884 C CA . ALA B 1 145 ? 3.297 -6.394 23.781 1.00 16.79 145 ALA B CA 1
ATOM 2885 C C . ALA B 1 145 ? 1.992 -6.029 24.482 1.00 20.85 145 ALA B C 1
ATOM 2886 O O . ALA B 1 145 ? 1.542 -6.738 25.379 1.00 20.83 145 ALA B O 1
ATOM 2888 N N . VAL B 1 146 ? 1.385 -4.916 24.087 1.00 18.51 146 VAL B N 1
ATOM 2889 C CA . VAL B 1 146 ? 0.230 -4.431 24.827 1.00 19.95 146 VAL B CA 1
ATOM 2890 C C . VAL B 1 146 ? -1.083 -4.455 24.063 1.00 23.99 146 VAL B C 1
ATOM 2891 O O . VAL B 1 146 ? -2.141 -4.263 24.658 1.00 17.82 146 VAL B O 1
ATOM 2895 N N . GLY B 1 147 ? -1.021 -4.687 22.753 1.00 19.26 147 GLY B N 1
ATOM 2896 C CA . GLY B 1 147 ? -2.208 -4.596 21.918 1.00 14.13 147 GLY B CA 1
ATOM 2897 C C . GLY B 1 147 ? -2.569 -3.152 21.616 1.00 21.27 147 GLY B C 1
ATOM 2898 O O . GLY B 1 147 ? -2.055 -2.227 22.239 1.00 21.05 147 GLY B O 1
ATOM 2899 N N . ASN B 1 148 ? -3.452 -2.948 20.648 1.00 17.29 148 ASN B N 1
ATOM 2900 C CA . ASN B 1 148 ? -3.931 -1.602 20.343 1.00 13.81 148 ASN B CA 1
ATOM 2901 C C . ASN B 1 148 ? -5.152 -1.711 19.442 1.00 23.34 148 ASN B C 1
ATOM 2902 O O . ASN B 1 148 ? -5.081 -2.356 18.382 1.00 23.85 148 ASN B O 1
ATOM 2907 N N . PRO B 1 149 ? -6.282 -1.109 19.858 1.00 18.49 149 PRO B N 1
ATOM 2908 C CA . PRO B 1 149 ? -7.489 -1.153 19.022 1.00 18.74 149 PRO B CA 1
ATOM 2909 C C . PRO B 1 149 ? -7.223 -0.568 17.644 1.00 22.15 149 PRO B C 1
ATOM 2910 O O . PRO B 1 149 ? -6.513 0.427 17.535 1.00 23.89 149 PRO B O 1
ATOM 2914 N N . GLY B 1 150 ? -7.795 -1.169 16.608 1.00 18.81 150 GLY B N 1
ATOM 2915 C CA . GLY B 1 150 ? -7.575 -0.683 15.257 1.00 17.51 150 GLY B CA 1
ATOM 2916 C C . GLY B 1 150 ? -6.313 -1.174 14.564 1.00 18.95 150 GLY B C 1
ATOM 2917 O O . GLY B 1 150 ? -6.057 -0.807 13.419 1.00 21.22 150 GLY B O 1
ATOM 2918 N N . GLN B 1 151 ? -5.515 -1.996 15.243 1.00 15.21 151 GLN B N 1
ATOM 2919 C CA . GLN B 1 151 ? -4.277 -2.508 14.651 1.00 14.35 151 GLN B CA 1
ATOM 2920 C C . GLN B 1 151 ? -4.102 -4.001 14.859 1.00 14.91 151 GLN B C 1
ATO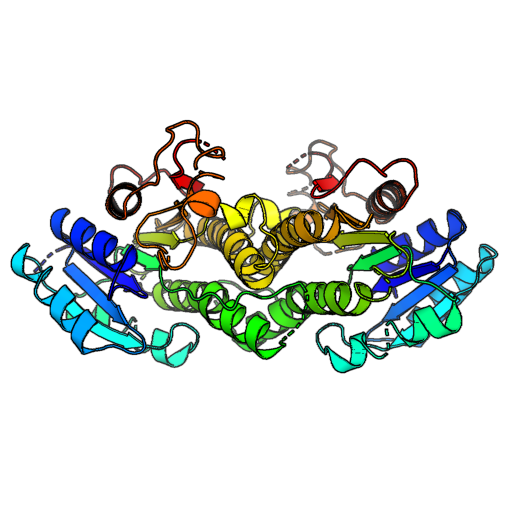M 2921 O O . GLN B 1 151 ? -2.979 -4.460 15.048 1.00 16.19 151 GLN B O 1
ATOM 2927 N N . ALA B 1 152 ? -5.198 -4.756 14.822 1.00 14.90 152 ALA B N 1
ATOM 2928 C CA . ALA B 1 152 ? -5.132 -6.181 15.123 1.00 18.40 152 ALA B CA 1
ATOM 2929 C C . ALA B 1 152 ? -4.098 -6.859 14.235 1.00 16.51 152 ALA B C 1
ATOM 2930 O O . ALA B 1 152 ? -3.359 -7.728 14.700 1.00 15.04 152 ALA B O 1
ATOM 2932 N N . ASN B 1 153 ? -4.050 -6.454 12.959 1.00 12.98 153 ASN B N 1
ATOM 2933 C CA . ASN B 1 153 ? -3.093 -7.025 12.022 1.00 14.45 153 ASN B CA 1
ATOM 2934 C C . ASN B 1 153 ? -1.658 -6.684 12.398 1.00 14.11 153 ASN B C 1
ATOM 2935 O O . ASN B 1 153 ? -0.818 -7.570 12.523 1.00 12.49 153 ASN B O 1
ATOM 2940 N N . TYR B 1 154 ? -1.383 -5.405 12.613 1.00 14.28 154 TYR B N 1
ATOM 2941 C CA . TYR B 1 154 ? -0.032 -4.971 12.981 1.00 13.81 154 TYR B CA 1
ATOM 2942 C C . TYR B 1 154 ? 0.427 -5.615 14.291 1.00 15.21 154 TYR B C 1
ATOM 2943 O O . TYR B 1 154 ? 1.562 -6.099 14.402 1.00 11.52 154 TYR B O 1
ATOM 2952 N N . VAL B 1 155 ? -0.447 -5.611 15.290 1.00 13.32 155 VAL B N 1
ATOM 2953 C CA . VAL B 1 155 ? -0.119 -6.211 16.580 1.00 14.83 155 VAL B CA 1
ATOM 2954 C C . VAL B 1 155 ? 0.241 -7.686 16.420 1.00 13.43 155 VAL B C 1
ATOM 2955 O O . VAL B 1 155 ? 1.226 -8.162 16.997 1.00 12.12 155 VAL B O 1
ATOM 2959 N N . ALA B 1 156 ? -0.561 -8.410 15.637 1.00 15.35 156 ALA B N 1
ATOM 2960 C CA . ALA B 1 156 ? -0.311 -9.835 15.423 1.00 14.29 156 ALA B CA 1
ATOM 2961 C C . ALA B 1 156 ? 1.086 -10.056 14.833 1.00 14.77 156 ALA B C 1
ATOM 2962 O O . ALA B 1 156 ? 1.800 -10.966 15.239 1.00 13.75 156 ALA B O 1
ATOM 2964 N N . THR B 1 157 ? 1.487 -9.201 13.899 1.00 12.32 157 THR B N 1
ATOM 2965 C CA . THR B 1 157 ? 2.804 -9.366 13.283 1.00 14.75 157 THR B CA 1
ATOM 2966 C C . THR B 1 157 ? 3.937 -9.026 14.253 1.00 15.10 157 THR B C 1
ATOM 2967 O O . THR B 1 157 ? 4.952 -9.701 14.275 1.00 13.74 157 THR B O 1
ATOM 2971 N N . LYS B 1 158 ? 3.771 -7.983 15.058 1.00 13.84 158 LYS B N 1
ATOM 2972 C CA . LYS B 1 158 ? 4.875 -7.577 15.936 1.00 14.38 158 LYS B CA 1
ATOM 2973 C C . LYS B 1 158 ? 5.030 -8.503 17.146 1.00 16.08 158 LYS B C 1
ATOM 2974 O O . LYS B 1 158 ? 6.138 -8.684 17.657 1.00 13.89 158 LYS B O 1
ATOM 2980 N N . ALA B 1 159 ? 3.929 -9.093 17.602 1.00 13.92 159 ALA B N 1
ATOM 2981 C CA . ALA B 1 159 ? 4.007 -10.160 18.593 1.00 14.31 159 ALA B CA 1
ATOM 2982 C C . ALA B 1 159 ? 4.597 -11.398 17.927 1.00 12.64 159 ALA B C 1
ATOM 2983 O O . ALA B 1 159 ? 5.459 -12.075 18.490 1.00 15.73 159 ALA B O 1
ATOM 2985 N N . GLY B 1 160 ? 4.144 -11.686 16.711 1.00 15.01 160 GLY B N 1
ATOM 2986 C CA . GLY B 1 160 ? 4.680 -12.814 15.965 1.00 15.43 160 GLY B CA 1
ATOM 2987 C C . GLY B 1 160 ? 6.179 -12.697 15.739 1.00 17.62 160 GLY B C 1
ATOM 2988 O O . GLY B 1 160 ? 6.915 -13.687 15.811 1.00 14.78 160 GLY B O 1
ATOM 2989 N N . VAL B 1 161 ? 6.639 -11.484 15.460 1.00 10.65 161 VAL B N 1
ATOM 2990 C CA . VAL B 1 161 ? 8.079 -11.236 15.306 1.00 14.78 161 VAL B CA 1
ATOM 2991 C C . VAL B 1 161 ? 8.857 -11.560 16.592 1.00 17.41 161 VAL B C 1
ATOM 2992 O O . VAL B 1 161 ? 9.974 -12.096 16.549 1.00 17.85 161 VAL B O 1
ATOM 2996 N N . ILE B 1 162 ? 8.277 -11.239 17.742 1.00 13.45 162 ILE B N 1
ATOM 2997 C CA . ILE B 1 162 ? 8.903 -11.626 19.007 1.00 14.97 162 ILE B CA 1
ATOM 2998 C C . ILE B 1 162 ? 9.037 -13.158 19.127 1.00 17.65 162 ILE B C 1
ATOM 2999 O O . ILE B 1 162 ? 10.109 -13.673 19.449 1.00 17.97 162 ILE B O 1
ATOM 3004 N N . GLY B 1 163 ? 7.961 -13.882 18.828 1.00 14.53 163 GLY B N 1
ATOM 3005 C CA . GLY B 1 163 ? 8.012 -15.337 18.825 1.00 17.67 163 GLY B CA 1
ATOM 3006 C C . GLY B 1 163 ? 9.050 -15.885 17.855 1.00 19.66 163 GLY B C 1
ATOM 3007 O O . GLY B 1 163 ? 9.793 -16.805 18.177 1.00 19.50 163 GLY B O 1
ATOM 3008 N N . LEU B 1 164 ? 9.103 -15.309 16.661 1.00 17.08 164 LEU B N 1
ATOM 3009 C CA . LEU B 1 164 ? 10.051 -15.742 15.645 1.00 19.20 164 LEU B CA 1
ATOM 3010 C C . LEU B 1 164 ? 11.492 -15.487 16.104 1.00 15.62 164 LEU B C 1
ATOM 3011 O O . LEU B 1 164 ? 12.403 -16.284 15.847 1.00 17.77 164 LEU B O 1
ATOM 3016 N N . THR B 1 165 ? 11.685 -14.346 16.755 1.00 14.54 165 THR B N 1
ATOM 3017 C CA . THR B 1 165 ? 12.969 -13.980 17.348 1.00 13.87 165 THR B CA 1
ATOM 3018 C C . THR B 1 165 ? 13.461 -15.062 18.318 1.00 14.62 165 THR B C 1
ATOM 3019 O O . THR B 1 165 ? 14.620 -15.507 18.255 1.00 16.21 165 THR B O 1
ATOM 3023 N N . LYS B 1 166 ? 12.576 -15.491 19.211 1.00 14.58 166 LYS B N 1
ATOM 3024 C CA . LYS B 1 166 ? 12.926 -16.524 20.181 1.00 17.85 166 LYS B CA 1
ATOM 3025 C C . LYS B 1 166 ? 13.228 -17.862 19.521 1.00 17.17 166 LYS B C 1
ATOM 3026 O O . LYS B 1 166 ? 14.168 -18.563 19.907 1.00 16.55 166 LYS B O 1
ATOM 3032 N N . SER B 1 167 ? 12.431 -18.229 18.524 1.00 15.91 167 SER B N 1
ATOM 3033 C CA . SER B 1 167 ? 12.609 -19.536 17.899 1.00 19.43 167 SER B CA 1
ATOM 3034 C C . SER B 1 167 ? 13.923 -19.568 17.121 1.00 17.55 167 SER B C 1
ATOM 3035 O O . SER B 1 167 ? 14.716 -20.509 17.235 1.00 18.75 167 SER B O 1
ATOM 3038 N N . ALA B 1 168 ? 14.164 -18.517 16.344 1.00 18.89 168 ALA B N 1
ATOM 3039 C CA . ALA B 1 168 ? 15.397 -18.419 15.570 1.00 19.58 168 ALA B CA 1
ATOM 3040 C C . ALA B 1 168 ? 16.612 -18.388 16.492 1.00 18.47 168 ALA B C 1
ATOM 3041 O O . ALA B 1 168 ? 17.637 -19.021 16.206 1.00 17.05 168 ALA B O 1
ATOM 3043 N N . ALA B 1 169 ? 16.499 -17.649 17.598 1.00 15.19 169 ALA B N 1
ATOM 3044 C CA . ALA B 1 169 ? 17.573 -17.601 18.579 1.00 17.84 169 ALA B CA 1
ATOM 3045 C C . ALA B 1 169 ? 17.938 -18.997 19.088 1.00 20.09 169 ALA B C 1
ATOM 3046 O O . ALA B 1 169 ? 19.117 -19.354 19.171 1.00 19.73 169 ALA B O 1
ATOM 3048 N N . ARG B 1 170 ? 16.926 -19.785 19.440 1.00 16.38 170 ARG B N 1
ATOM 3049 C CA . ARG B 1 170 ? 17.172 -21.123 19.968 1.00 20.34 170 ARG B CA 1
ATOM 3050 C C . ARG B 1 170 ? 17.730 -22.044 18.892 1.00 23.32 170 ARG B C 1
ATOM 3051 O O . ARG B 1 170 ? 18.549 -22.917 19.168 1.00 20.53 1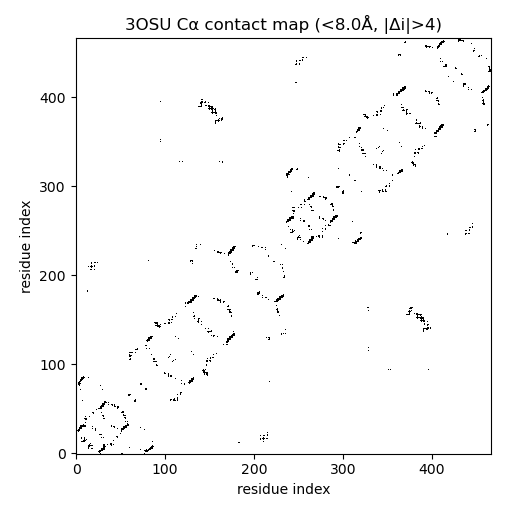70 ARG B O 1
ATOM 3059 N N . GLU B 1 171 ? 17.292 -21.845 17.657 1.00 20.25 171 GLU B N 1
ATOM 3060 C CA . GLU B 1 171 ? 17.715 -22.723 16.574 1.00 22.58 171 GLU B CA 1
ATOM 3061 C C . GLU B 1 171 ? 19.139 -22.425 16.089 1.00 20.98 171 GLU B C 1
ATOM 3062 O O . GLU B 1 171 ? 19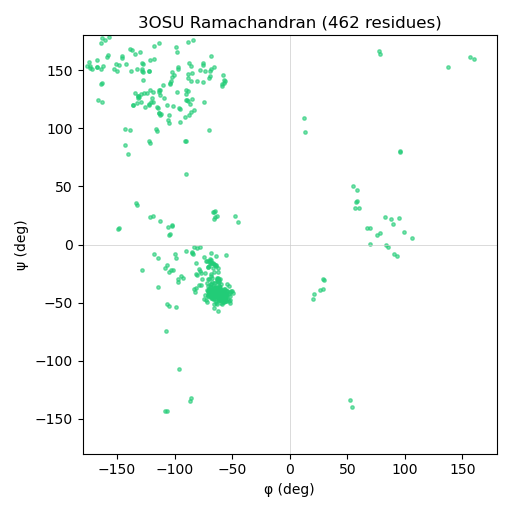.884 -23.336 15.715 1.00 20.32 171 GLU B O 1
ATOM 3068 N N . LEU B 1 172 ? 19.510 -21.148 16.113 1.00 24.38 172 LEU B N 1
ATOM 3069 C CA . LEU B 1 172 ? 20.788 -20.697 15.573 1.00 20.30 172 LEU B CA 1
ATOM 3070 C C . LEU B 1 172 ? 21.883 -20.471 16.628 1.00 21.63 172 LEU B C 1
ATOM 3071 O O . LEU B 1 172 ? 23.035 -20.239 16.275 1.00 23.08 172 LEU B O 1
ATOM 3076 N N . ALA B 1 173 ? 21.531 -20.541 17.915 1.00 19.97 173 ALA B N 1
ATOM 3077 C CA . ALA B 1 173 ? 22.494 -20.282 18.976 1.00 19.35 173 ALA B CA 1
ATOM 3078 C C . ALA B 1 173 ? 23.714 -21.198 18.903 1.00 27.56 173 ALA B C 1
ATOM 3079 O O . ALA B 1 173 ? 24.834 -20.769 19.179 1.00 28.77 173 ALA B O 1
ATOM 3081 N N . SER B 1 174 ? 23.501 -22.459 18.546 1.00 28.33 174 SER B N 1
ATOM 3082 C CA . SER B 1 174 ? 24.607 -23.421 18.535 1.00 39.00 174 SER B CA 1
ATOM 3083 C C . SER B 1 174 ? 25.623 -23.123 17.434 1.00 40.74 174 SER B C 1
ATOM 3084 O O . SER B 1 174 ? 26.746 -23.634 17.466 1.00 44.21 174 SER B O 1
ATOM 3087 N N . ARG B 1 175 ? 25.237 -22.301 16.462 1.00 32.29 175 ARG B N 1
ATOM 3088 C CA . ARG B 1 175 ? 26.147 -21.975 15.365 1.00 36.51 175 ARG B CA 1
ATOM 3089 C C . ARG B 1 175 ? 26.731 -20.569 15.462 1.00 33.73 175 ARG B C 1
ATOM 3090 O O . ARG B 1 175 ? 27.265 -20.052 14.481 1.00 36.99 175 ARG B O 1
ATOM 3098 N N . GLY B 1 176 ? 26.615 -19.955 16.637 1.00 25.72 176 GLY B N 1
ATOM 3099 C CA . GLY B 1 176 ? 27.248 -18.674 16.912 1.00 29.64 176 GLY B CA 1
ATOM 3100 C C . GLY B 1 176 ? 26.497 -17.434 16.442 1.00 30.13 176 GLY B C 1
ATOM 3101 O O . GLY B 1 176 ? 27.096 -16.379 16.232 1.00 36.33 176 GLY B O 1
ATOM 3102 N N . ILE B 1 177 ? 25.184 -17.555 16.280 1.00 25.52 177 ILE B N 1
ATOM 3103 C CA . ILE B 1 177 ? 24.363 -16.448 15.805 1.00 18.40 177 ILE B CA 1
ATOM 3104 C C . ILE B 1 177 ? 23.408 -15.993 16.905 1.00 24.03 177 ILE B C 1
ATOM 3105 O O . ILE B 1 177 ? 22.748 -16.826 17.527 1.00 25.72 177 ILE B O 1
ATOM 3110 N N . THR B 1 178 ? 23.348 -14.683 17.156 1.00 17.87 178 THR B N 1
ATOM 3111 C CA . THR B 1 178 ? 22.377 -14.136 18.110 1.00 16.19 178 THR B CA 1
ATOM 3112 C C . THR B 1 178 ? 21.192 -13.543 17.359 1.00 23.02 178 THR B C 1
ATOM 3113 O O . THR B 1 178 ? 21.340 -13.017 16.248 1.00 19.11 178 THR B O 1
ATOM 3117 N N . VAL B 1 179 ? 20.008 -13.650 17.953 1.00 16.20 179 VAL B N 1
ATOM 3118 C CA . VAL B 1 179 ? 18.805 -13.104 17.330 1.00 14.36 179 VAL B CA 1
ATOM 3119 C C . VAL B 1 179 ? 18.025 -12.393 18.429 1.00 16.26 179 VAL B C 1
ATOM 3120 O O . VAL B 1 179 ? 17.658 -13.009 19.427 1.00 14.40 179 VAL B O 1
ATOM 3124 N N . ASN B 1 180 ? 17.811 -11.095 18.246 1.00 13.56 180 ASN B N 1
ATOM 3125 C CA . ASN B 1 180 ? 17.143 -10.270 19.248 1.00 12.74 180 ASN B CA 1
ATOM 3126 C C . ASN B 1 180 ? 16.141 -9.345 18.571 1.00 15.78 180 ASN B C 1
ATOM 3127 O O . ASN B 1 180 ? 16.148 -9.220 17.346 1.00 17.59 180 ASN B O 1
ATOM 3132 N N . ALA B 1 181 ? 15.276 -8.715 19.363 1.00 15.52 181 ALA B N 1
ATOM 3133 C CA . ALA B 1 181 ? 14.357 -7.706 18.833 1.00 18.01 181 ALA B CA 1
ATOM 3134 C C . ALA B 1 181 ? 14.426 -6.404 19.629 1.00 16.78 181 ALA B C 1
ATOM 3135 O O . ALA B 1 181 ? 14.837 -6.385 20.798 1.00 15.39 181 ALA B O 1
ATOM 3137 N N . VAL B 1 182 ? 14.034 -5.319 18.969 1.00 15.89 182 VAL B N 1
ATOM 3138 C CA . VAL B 1 182 ? 13.920 -4.026 19.613 1.00 16.78 182 VAL B CA 1
ATOM 3139 C C . VAL B 1 182 ? 12.488 -3.565 19.388 1.00 17.20 182 VAL B C 1
ATOM 3140 O O . VAL B 1 182 ? 11.980 -3.615 18.257 1.00 16.18 182 VAL B O 1
ATOM 3144 N N . ALA B 1 183 ? 11.832 -3.150 20.467 1.00 16.00 183 ALA B N 1
ATOM 3145 C CA . ALA B 1 183 ? 10.433 -2.717 20.407 1.00 16.26 183 ALA B CA 1
ATOM 3146 C C . ALA B 1 183 ? 10.328 -1.238 20.771 1.00 14.13 183 ALA B C 1
ATOM 3147 O O . ALA B 1 183 ? 10.330 -0.890 21.950 1.00 16.21 183 ALA B O 1
ATOM 3149 N N . PRO B 1 184 ? 10.237 -0.363 19.764 1.00 12.50 184 PRO B N 1
ATOM 3150 C CA . PRO B 1 184 ? 10.083 1.069 20.040 1.00 15.15 184 PRO B CA 1
ATOM 3151 C C . PRO B 1 184 ? 8.724 1.394 20.639 1.00 19.85 184 PRO B C 1
ATOM 3152 O O . PRO B 1 184 ? 7.734 0.725 20.331 1.00 15.13 184 PRO B O 1
ATOM 3156 N N . GLY B 1 185 ? 8.673 2.425 21.476 1.00 15.37 185 GLY B N 1
ATOM 3157 C CA . GLY B 1 185 ? 7.404 2.974 21.893 1.00 16.42 185 GLY B CA 1
ATOM 3158 C C . GLY B 1 185 ? 6.928 3.992 20.872 1.00 21.30 185 GLY B C 1
ATOM 3159 O O . GLY B 1 185 ? 6.934 3.727 19.661 1.00 21.70 185 GLY B O 1
ATOM 3160 N N . PHE B 1 186 ? 6.512 5.160 21.354 1.00 18.63 186 PHE B N 1
ATOM 3161 C CA . PHE B 1 186 ? 6.030 6.208 20.469 1.00 19.40 186 PHE B CA 1
ATOM 3162 C C . PHE B 1 186 ? 7.233 7.072 20.095 1.00 21.18 186 PHE B C 1
ATOM 3163 O O . PHE B 1 186 ? 7.778 7.779 20.942 1.00 20.11 186 PHE B O 1
ATOM 3171 N N . ILE B 1 187 ? 7.646 6.982 18.834 1.00 21.54 187 ILE B N 1
ATOM 3172 C CA . ILE B 1 187 ? 8.837 7.666 18.337 1.00 21.24 187 ILE B CA 1
ATOM 3173 C C . ILE B 1 187 ? 8.485 8.799 17.376 1.00 25.07 187 ILE B C 1
ATOM 3174 O O . ILE B 1 187 ? 7.626 8.639 16.507 1.00 21.34 187 ILE B O 1
ATOM 3179 N N . VAL B 1 188 ? 9.170 9.933 17.526 1.00 23.52 188 VAL B N 1
ATOM 3180 C CA . VAL B 1 188 ? 8.893 11.111 16.708 1.00 19.75 188 VAL B CA 1
ATOM 3181 C C . VAL B 1 188 ? 8.900 10.834 15.212 1.00 30.50 188 VAL B C 1
ATOM 3182 O O . VAL B 1 188 ? 8.036 11.333 14.486 1.00 34.49 188 VAL B O 1
ATOM 3186 N N . SER B 1 189 ? 9.852 10.051 14.721 1.00 28.33 189 SER B N 1
ATOM 3187 C CA . SER B 1 189 ? 9.829 9.797 13.274 1.00 57.47 189 SER B CA 1
ATOM 3188 C C . SER B 1 189 ? 8.490 9.187 12.840 1.00 67.92 189 SER B C 1
ATOM 3189 O O . SER B 1 189 ? 7.861 9.665 11.895 1.00 73.12 189 SER B O 1
ATOM 3192 N N . ASP B 1 190 ? 8.055 8.143 13.542 1.00 70.99 190 ASP B N 1
ATOM 3193 C CA . ASP B 1 190 ? 6.800 7.464 13.222 1.00 79.78 190 ASP B CA 1
ATOM 3194 C C . ASP B 1 190 ? 5.610 8.424 13.202 1.00 86.14 190 ASP B C 1
ATOM 3195 O O . ASP B 1 190 ? 4.626 8.189 12.497 1.00 88.63 190 ASP B O 1
ATOM 3208 N N . LEU B 1 195 ? -0.224 14.096 13.403 1.00 65.66 195 LEU B N 1
ATOM 3209 C CA . LEU B 1 195 ? -1.203 13.968 14.478 1.00 58.86 195 LEU B CA 1
ATOM 3210 C C . LEU B 1 195 ? -1.510 15.327 15.094 1.00 46.02 195 LEU B C 1
ATOM 3211 O O . LEU B 1 195 ? -0.675 16.230 15.068 1.00 50.10 195 LEU B O 1
ATOM 3216 N N . SER B 1 196 ? -2.712 15.466 15.644 1.00 44.70 196 SER B N 1
ATOM 3217 C CA . SER B 1 196 ? -3.099 16.688 16.341 1.00 52.10 196 SER B CA 1
ATOM 3218 C C . SER B 1 196 ? -2.393 16.754 17.686 1.00 53.19 196 SER B C 1
ATOM 3219 O O . SER B 1 196 ? -2.112 15.719 18.292 1.00 44.80 196 SER B O 1
ATOM 3222 N N . ASP B 1 197 ? -2.107 17.966 18.149 1.00 59.12 197 ASP B N 1
ATOM 3223 C CA . ASP B 1 197 ? -1.426 18.143 19.425 1.00 62.22 197 ASP B CA 1
ATOM 3224 C C . ASP B 1 197 ? -2.283 17.637 20.585 1.00 61.49 197 ASP B C 1
ATOM 3225 O O . ASP B 1 197 ? -1.776 17.365 21.675 1.00 60.42 197 ASP B O 1
ATOM 3230 N N . GLU B 1 198 ? -3.581 17.497 20.340 1.00 58.50 198 GLU B N 1
ATOM 3231 C CA . GLU B 1 198 ? -4.493 16.974 21.350 1.00 56.74 198 GLU B CA 1
ATOM 3232 C C . GLU B 1 198 ? -4.305 15.471 21.515 1.00 47.13 198 GLU B C 1
ATOM 3233 O O . GLU B 1 198 ? -4.281 14.954 22.634 1.00 44.01 198 GLU B O 1
ATOM 3239 N N . LEU B 1 199 ? -4.172 14.766 20.399 1.00 42.87 199 LEU B N 1
ATOM 3240 C CA . LEU B 1 199 ? -3.931 13.332 20.458 1.00 44.10 199 LEU B CA 1
ATOM 3241 C C . LEU B 1 199 ? -2.546 13.061 21.053 1.00 36.29 199 LEU B C 1
ATOM 3242 O O . LEU B 1 199 ? -2.374 12.145 21.863 1.00 32.09 199 LEU B O 1
ATOM 3247 N N . LYS B 1 200 ? -1.575 13.879 20.658 1.00 32.49 200 LYS B N 1
ATOM 3248 C CA . LYS B 1 200 ? -0.197 13.749 21.134 1.00 37.76 200 LYS B CA 1
ATOM 3249 C C . LYS B 1 200 ? -0.114 13.985 22.636 1.00 33.15 200 LYS B C 1
ATOM 3250 O O . LYS B 1 200 ? 0.667 13.341 23.339 1.00 29.25 200 LYS B O 1
ATOM 3256 N N . GLU B 1 201 ? -0.917 14.925 23.118 1.00 34.36 201 GLU B N 1
ATOM 3257 C CA . GLU B 1 201 ? -0.966 15.225 24.543 1.00 43.89 201 GLU B CA 1
ATOM 3258 C C . GLU B 1 201 ? -1.421 14.003 25.340 1.00 40.44 201 GLU B C 1
ATOM 3259 O O . GLU B 1 201 ? -0.867 13.697 26.399 1.00 33.60 201 GLU B O 1
ATOM 3265 N N . GLN B 1 202 ? -2.426 13.301 24.823 1.00 35.98 202 GLN B N 1
ATOM 3266 C CA . GLN B 1 202 ? -2.923 12.092 25.472 1.00 34.15 202 GLN B CA 1
ATOM 3267 C C . GLN B 1 202 ? -1.894 10.974 25.450 1.00 30.24 202 GLN B C 1
ATOM 3268 O O . GLN B 1 202 ? -1.713 10.264 26.440 1.00 34.93 202 GLN B O 1
ATOM 3282 N N . LEU B 1 204 ? 1.264 11.340 25.385 1.00 27.06 204 LEU B N 1
ATOM 3283 C CA . LEU B 1 204 ? 2.345 11.686 26.309 1.00 24.26 204 LEU B CA 1
ATOM 3284 C C . LEU B 1 204 ? 2.022 11.272 27.734 1.00 23.56 204 LEU B C 1
ATOM 3285 O O . LEU B 1 204 ? 2.930 10.978 28.512 1.00 28.74 204 LEU B O 1
ATOM 3290 N N . THR B 1 205 ? 0.738 11.256 28.085 1.00 23.70 205 THR B N 1
ATOM 3291 C CA . THR B 1 205 ? 0.346 10.854 29.442 1.00 27.10 205 THR B CA 1
ATOM 3292 C C . THR B 1 205 ? 0.572 9.370 29.678 1.00 21.76 205 THR B C 1
ATOM 3293 O O . THR B 1 205 ? 0.545 8.911 30.825 1.00 25.39 205 THR B O 1
ATOM 3297 N N . GLN B 1 206 ? 0.790 8.611 28.605 1.00 19.86 206 GLN B N 1
ATOM 3298 C CA . GLN B 1 206 ? 1.100 7.186 28.752 1.00 19.99 206 GLN B CA 1
ATOM 3299 C C . GLN B 1 206 ? 2.588 6.934 28.992 1.00 23.31 206 GLN B C 1
ATOM 3300 O O . GLN B 1 206 ? 2.978 5.799 29.251 1.00 22.72 206 GLN B O 1
ATOM 3306 N N . ILE B 1 207 ? 3.408 7.981 28.885 1.00 20.26 207 ILE B N 1
ATOM 3307 C CA . ILE B 1 207 ? 4.868 7.836 28.895 1.00 17.13 207 ILE B CA 1
ATOM 3308 C C . ILE B 1 207 ? 5.479 8.463 30.138 1.00 17.93 207 ILE B C 1
ATOM 3309 O O . ILE B 1 207 ? 5.435 9.675 30.299 1.00 18.54 207 ILE B O 1
ATOM 3314 N N . PRO B 1 208 ? 6.053 7.637 31.034 1.00 16.73 208 PRO B N 1
ATOM 3315 C CA . PRO B 1 208 ? 6.702 8.181 32.236 1.00 17.38 208 PRO B CA 1
ATOM 3316 C C . PRO B 1 208 ? 7.741 9.291 31.960 1.00 18.56 208 PRO B C 1
ATOM 3317 O O . PRO B 1 208 ? 7.683 10.343 32.616 1.00 16.59 208 PRO B O 1
ATOM 3321 N N . LEU B 1 209 ? 8.651 9.089 31.005 1.00 14.54 209 LEU B N 1
ATOM 3322 C CA . LEU B 1 209 ? 9.612 10.140 30.663 1.00 13.35 209 LEU B CA 1
ATOM 3323 C C . LEU B 1 209 ? 8.952 11.403 30.079 1.00 21.96 209 LEU B C 1
ATOM 3324 O O . LEU B 1 209 ? 9.612 12.426 29.907 1.00 19.80 209 LEU B O 1
ATOM 3329 N N . ALA B 1 210 ? 7.664 11.316 29.768 1.00 21.60 210 ALA B N 1
ATOM 3330 C CA . ALA B 1 210 ? 6.881 12.469 29.324 1.00 20.97 210 ALA B CA 1
ATOM 3331 C C . ALA B 1 210 ? 7.406 13.121 28.049 1.00 23.66 210 ALA B C 1
ATOM 3332 O O . ALA B 1 210 ? 7.260 14.332 27.858 1.00 22.35 210 ALA B O 1
ATOM 3334 N N . ARG B 1 211 ? 8.008 12.323 27.173 1.00 22.07 211 ARG B N 1
ATOM 3335 C CA . ARG B 1 211 ? 8.417 12.818 25.859 1.00 20.63 211 ARG B CA 1
ATOM 3336 C C . ARG B 1 211 ? 8.376 11.664 24.867 1.00 22.35 211 ARG B C 1
ATOM 3337 O O . ARG B 1 211 ? 8.490 10.506 25.267 1.00 15.94 211 ARG B O 1
ATOM 3345 N N . PHE B 1 212 ? 8.220 11.965 23.580 1.00 18.08 212 PHE B N 1
ATOM 3346 C CA . PHE B 1 212 ? 8.347 10.925 22.561 1.00 20.06 212 PHE B CA 1
ATOM 3347 C C . PHE B 1 212 ? 9.823 10.588 22.370 1.00 20.79 212 PHE B C 1
ATOM 3348 O O . PHE B 1 212 ? 10.684 11.416 22.643 1.00 20.12 212 PHE B O 1
ATOM 3356 N N . GLY B 1 213 ? 10.119 9.376 21.916 1.00 18.86 213 GLY B N 1
ATOM 3357 C CA . GLY B 1 213 ? 11.499 8.983 21.678 1.00 15.16 213 GLY B CA 1
ATOM 3358 C C . GLY B 1 213 ? 11.937 9.453 20.301 1.00 16.82 213 GLY B C 1
ATOM 3359 O O . GLY B 1 213 ? 11.138 10.008 19.558 1.00 19.42 213 GLY B O 1
ATOM 3360 N N . GLN B 1 214 ? 13.206 9.244 19.975 1.00 19.35 214 GLN B N 1
ATOM 3361 C CA . GLN B 1 214 ? 13.756 9.676 18.702 1.00 23.77 214 GLN B CA 1
ATOM 3362 C C . GLN B 1 214 ? 14.302 8.459 17.968 1.00 25.67 214 GLN B C 1
ATOM 3363 O O . GLN B 1 214 ? 14.603 7.430 18.586 1.00 21.90 214 GLN B O 1
ATOM 3369 N N . ASP B 1 215 ? 14.434 8.583 16.651 1.00 21.22 215 ASP B N 1
ATOM 3370 C CA . ASP B 1 215 ? 15.013 7.529 15.824 1.00 21.52 215 ASP B CA 1
ATOM 3371 C C . ASP B 1 215 ? 16.325 7.040 16.407 1.00 21.60 215 ASP B C 1
ATOM 3372 O O . ASP B 1 215 ? 16.612 5.841 16.409 1.00 24.02 215 ASP B O 1
ATOM 3377 N N . THR B 1 216 ? 17.132 7.989 16.875 1.00 21.69 216 THR B N 1
ATOM 3378 C CA . THR B 1 216 ? 18.471 7.683 17.373 1.00 18.94 216 THR B CA 1
ATOM 3379 C C . THR B 1 216 ? 18.423 6.762 18.593 1.00 22.32 216 THR B C 1
ATOM 3380 O O . THR B 1 216 ? 19.331 5.952 18.790 1.00 22.52 216 THR B O 1
ATOM 3384 N N . ASP B 1 217 ? 17.374 6.881 19.410 1.00 23.36 217 ASP B N 1
ATOM 3385 C CA . ASP B 1 217 ? 17.212 5.987 20.562 1.00 21.57 217 ASP B CA 1
ATOM 3386 C C . ASP B 1 217 ? 17.097 4.540 20.076 1.00 21.07 217 ASP B C 1
ATOM 3387 O O . ASP B 1 217 ? 17.684 3.620 20.633 1.00 18.65 217 ASP B O 1
ATOM 3392 N N . ILE B 1 218 ? 16.329 4.333 19.022 1.00 16.67 218 ILE B N 1
ATOM 3393 C CA . ILE B 1 218 ? 16.188 2.978 18.492 1.00 15.62 218 ILE B CA 1
ATOM 3394 C C . ILE B 1 218 ? 17.496 2.520 17.847 1.00 19.80 218 ILE B C 1
ATOM 3395 O O . ILE B 1 218 ? 17.969 1.410 18.093 1.00 19.25 218 ILE B O 1
ATOM 3400 N N . ALA B 1 219 ? 18.110 3.401 17.062 1.00 20.76 219 ALA B N 1
ATOM 3401 C CA . ALA B 1 219 ? 19.341 3.050 16.361 1.00 21.63 219 ALA B CA 1
ATOM 3402 C C . ALA B 1 219 ? 20.472 2.694 17.326 1.00 17.21 219 ALA B C 1
ATOM 3403 O O . ALA B 1 219 ? 21.237 1.755 17.080 1.00 18.21 219 ALA B O 1
ATOM 3405 N N . ASN B 1 220 ? 20.590 3.454 18.409 1.00 18.09 220 ASN B N 1
ATOM 3406 C CA . ASN B 1 220 ? 21.605 3.184 19.426 1.00 18.91 220 ASN B CA 1
ATOM 3407 C C . ASN B 1 220 ? 21.456 1.795 20.044 1.00 18.05 220 ASN B C 1
ATOM 3408 O O . ASN B 1 220 ? 22.439 1.115 20.318 1.00 16.29 220 ASN B O 1
ATOM 3413 N N . THR B 1 221 ? 20.218 1.382 20.279 1.00 14.73 221 THR B N 1
ATOM 3414 C CA . THR B 1 221 ? 19.970 0.063 20.859 1.00 16.97 221 THR B CA 1
ATOM 3415 C C . THR B 1 221 ? 20.276 -1.057 19.870 1.00 20.15 221 THR B C 1
ATOM 3416 O O . THR B 1 221 ? 20.893 -2.059 20.238 1.00 20.61 221 THR B O 1
ATOM 3420 N N . VAL B 1 222 ? 19.841 -0.892 18.620 1.00 16.00 222 VAL B N 1
ATOM 3421 C CA . VAL B 1 222 ? 20.174 -1.862 17.572 1.00 14.08 222 VAL B CA 1
ATOM 3422 C C . VAL B 1 222 ? 21.694 -2.004 17.436 1.00 17.58 222 VAL B C 1
ATOM 3423 O O . VAL B 1 222 ? 22.234 -3.114 17.368 1.00 18.18 222 VAL B O 1
ATOM 3427 N N . ALA B 1 223 ? 22.394 -0.878 17.417 1.00 18.43 223 ALA B N 1
ATOM 3428 C CA . ALA B 1 223 ? 23.848 -0.907 17.302 1.00 20.17 223 ALA B CA 1
ATOM 3429 C C . ALA B 1 223 ? 24.509 -1.643 18.474 1.00 23.05 223 ALA B C 1
ATOM 3430 O O . ALA B 1 223 ? 25.510 -2.328 18.302 1.00 18.08 223 ALA B O 1
ATOM 3432 N N . PHE B 1 224 ? 23.964 -1.478 19.673 1.00 18.92 224 PHE B N 1
ATOM 3433 C CA . PHE B 1 224 ? 24.487 -2.193 20.836 1.00 23.94 224 PHE B CA 1
ATOM 3434 C C . PHE B 1 224 ? 24.329 -3.702 20.635 1.00 21.07 224 PHE B C 1
ATOM 3435 O O . PHE B 1 224 ? 25.267 -4.464 20.840 1.00 20.30 224 PHE B O 1
ATOM 3443 N N . LEU B 1 225 ? 23.142 -4.127 20.214 1.00 17.82 225 LEU B N 1
ATOM 3444 C CA . LEU B 1 225 ? 22.871 -5.551 19.986 1.00 19.35 225 LEU B CA 1
ATOM 3445 C C . LEU B 1 225 ? 23.743 -6.145 18.869 1.00 26.52 225 LEU B C 1
ATOM 3446 O O . LEU B 1 225 ? 24.088 -7.323 18.907 1.00 23.12 225 LEU B O 1
ATOM 3451 N N . ALA B 1 226 ? 24.106 -5.327 17.883 1.00 21.45 226 ALA B N 1
ATOM 3452 C CA . ALA B 1 226 ? 24.928 -5.800 16.767 1.00 24.29 226 ALA B CA 1
ATOM 3453 C C . ALA B 1 226 ? 26.424 -5.811 17.096 1.00 29.73 226 ALA B C 1
ATOM 3454 O O . ALA B 1 226 ? 27.232 -6.242 16.281 1.00 32.96 226 ALA B O 1
ATOM 3456 N N . SER B 1 227 ? 26.783 -5.357 18.295 1.00 20.73 227 SER B N 1
ATOM 3457 C CA . SER B 1 227 ? 28.181 -5.199 18.671 1.00 21.08 227 SER B CA 1
ATOM 3458 C C . SER B 1 227 ? 28.697 -6.376 19.488 1.00 28.37 227 SER B C 1
ATOM 3459 O O . SER B 1 227 ? 27.914 -7.177 20.008 1.00 24.80 227 SER B O 1
ATOM 3462 N N . ASP B 1 228 ? 30.019 -6.459 19.624 1.00 24.80 228 ASP B N 1
ATOM 3463 C CA . ASP B 1 228 ? 30.638 -7.517 20.425 1.00 35.44 228 ASP B CA 1
ATOM 3464 C C . ASP B 1 228 ? 30.220 -7.420 21.889 1.00 35.33 228 ASP B C 1
ATOM 3465 O O . ASP B 1 228 ? 30.315 -8.396 22.639 1.00 38.92 228 ASP B O 1
ATOM 3470 N N . LYS B 1 229 ? 29.762 -6.239 22.290 1.00 26.89 229 LYS B N 1
ATOM 3471 C CA . LYS B 1 229 ? 29.351 -6.003 23.671 1.00 27.51 229 LYS B CA 1
ATOM 3472 C C . LYS B 1 229 ? 28.070 -6.751 24.037 1.00 30.06 229 LYS B C 1
ATOM 3473 O O . LYS B 1 229 ? 27.716 -6.830 25.207 1.00 30.02 229 LYS B O 1
ATOM 3479 N N . ALA B 1 230 ? 27.377 -7.292 23.037 1.00 24.58 230 ALA B N 1
ATOM 3480 C CA . ALA B 1 230 ? 26.103 -7.971 23.272 1.00 20.72 230 ALA B CA 1
ATOM 3481 C C . ALA B 1 230 ? 26.153 -9.445 22.866 1.00 22.64 230 ALA B C 1
ATOM 3482 O O . ALA B 1 230 ? 25.127 -10.046 22.573 1.00 22.62 230 ALA B O 1
ATOM 3484 N N . LYS B 1 231 ? 27.345 -10.034 22.851 1.00 19.33 231 LYS B N 1
ATOM 3485 C CA . LYS B 1 231 ? 27.491 -11.405 22.349 1.00 23.21 231 LYS B CA 1
ATOM 3486 C C . LYS B 1 231 ? 26.819 -12.494 23.208 1.00 25.10 231 LYS B C 1
ATOM 3487 O O . LYS B 1 231 ? 26.624 -13.614 22.734 1.00 24.47 231 LYS B O 1
ATOM 3493 N N . TYR B 1 232 ? 26.465 -12.175 24.456 1.00 20.31 232 TYR B N 1
ATOM 3494 C CA . TYR B 1 232 ? 25.806 -13.154 25.333 1.00 22.78 232 TYR B CA 1
ATOM 3495 C C . TYR B 1 232 ? 24.304 -12.901 25.473 1.00 24.76 232 TYR B C 1
ATOM 3496 O O . TYR B 1 232 ? 23.627 -13.529 26.298 1.00 18.66 232 TYR B O 1
ATOM 3505 N N . ILE B 1 233 ? 23.787 -11.984 24.662 1.00 12.14 233 ILE B N 1
ATOM 3506 C CA . ILE B 1 233 ? 22.375 -11.655 24.691 1.00 17.01 233 ILE B CA 1
ATOM 3507 C C . ILE B 1 233 ? 21.708 -12.248 23.464 1.00 24.36 233 ILE B C 1
ATOM 3508 O O . ILE B 1 233 ? 22.086 -11.938 22.336 1.00 15.40 233 ILE B O 1
ATOM 3513 N N . THR B 1 234 ? 20.735 -13.122 23.671 1.00 14.26 234 THR B N 1
ATOM 3514 C CA . THR B 1 234 ? 20.011 -13.658 22.530 1.00 13.67 234 THR B CA 1
ATOM 3515 C C . THR B 1 234 ? 18.588 -14.059 22.923 1.00 14.82 234 THR B C 1
ATOM 3516 O O . THR B 1 234 ? 18.332 -14.397 24.081 1.00 17.43 234 THR B O 1
ATOM 3520 N N . GLY B 1 235 ? 17.673 -13.995 21.958 1.00 16.38 235 GLY B N 1
ATOM 3521 C CA . GLY B 1 235 ? 16.269 -14.277 22.210 1.00 14.60 235 GLY B CA 1
ATOM 3522 C C . GLY B 1 235 ? 15.520 -13.166 22.933 1.00 19.39 235 GLY B C 1
ATOM 3523 O O . GLY B 1 235 ? 14.370 -13.347 23.319 1.00 18.39 235 GLY B O 1
ATOM 3524 N N . GLN B 1 236 ? 16.162 -12.013 23.113 1.00 18.02 236 GLN B N 1
ATOM 3525 C CA . GLN B 1 236 ? 15.584 -10.938 23.930 1.00 14.48 236 GLN B CA 1
ATOM 3526 C C . GLN B 1 236 ? 14.854 -9.878 23.126 1.00 20.25 236 GLN B C 1
ATOM 3527 O O . GLN B 1 236 ? 15.190 -9.616 21.976 1.00 19.79 236 GLN B O 1
ATOM 3533 N N . THR B 1 237 ? 13.860 -9.256 23.752 1.00 13.73 237 THR B N 1
ATOM 3534 C CA . THR B 1 237 ? 13.221 -8.077 23.178 1.00 18.23 237 THR B CA 1
ATOM 3535 C C . THR B 1 237 ? 13.529 -6.889 24.079 1.00 22.48 237 THR B C 1
ATOM 3536 O O . THR B 1 237 ? 13.154 -6.894 25.254 1.00 16.39 237 THR B O 1
ATOM 3540 N N . ILE B 1 238 ? 14.232 -5.892 23.540 1.00 17.39 238 ILE B N 1
ATOM 3541 C CA . ILE B 1 238 ? 14.560 -4.689 24.302 1.00 16.20 238 ILE B CA 1
ATOM 3542 C C . ILE B 1 238 ? 13.531 -3.605 24.020 1.00 15.86 238 ILE B C 1
ATOM 3543 O O . ILE B 1 238 ? 13.399 -3.149 22.887 1.00 17.39 238 ILE B O 1
ATOM 3548 N N . HIS B 1 239 ? 12.794 -3.204 25.048 1.00 16.28 239 HIS B N 1
ATOM 3549 C CA . HIS B 1 239 ? 11.769 -2.180 24.900 1.00 18.41 239 HIS B CA 1
ATOM 3550 C C . HIS B 1 239 ? 12.358 -0.793 25.106 1.00 15.75 239 HIS B C 1
ATOM 3551 O O . HIS 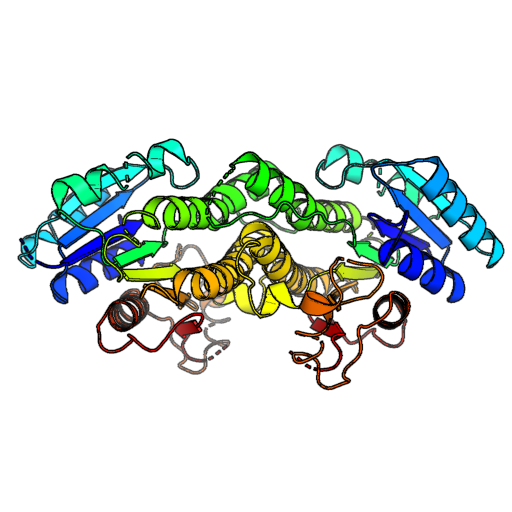B 1 239 ? 12.951 -0.509 26.140 1.00 16.07 239 HIS B O 1
ATOM 3558 N N . VAL B 1 240 ? 12.199 0.061 24.106 1.00 13.61 240 VAL B N 1
ATOM 3559 C CA . VAL B 1 240 ? 12.781 1.398 24.144 1.00 13.15 240 VAL B CA 1
ATOM 3560 C C . VAL B 1 240 ? 11.614 2.367 24.005 1.00 16.06 240 VAL B C 1
ATOM 3561 O O . VAL B 1 240 ? 11.249 2.768 22.893 1.00 15.58 240 VAL B O 1
ATOM 3565 N N . ASN B 1 241 ? 11.013 2.718 25.135 1.00 13.63 241 ASN B N 1
ATOM 3566 C CA . ASN B 1 241 ? 9.666 3.289 25.096 1.00 15.10 241 ASN B CA 1
ATOM 3567 C C . ASN B 1 241 ? 9.392 4.302 26.194 1.00 14.39 241 ASN B C 1
ATOM 3568 O O . ASN B 1 241 ? 8.237 4.662 26.444 1.00 17.30 241 ASN B O 1
ATOM 3573 N N . GLY B 1 242 ? 10.451 4.760 26.856 1.00 14.11 242 GLY B N 1
ATOM 3574 C CA . GLY B 1 242 ? 10.297 5.829 27.825 1.00 13.98 242 GLY B CA 1
ATOM 3575 C C . GLY B 1 242 ? 9.502 5.399 29.046 1.00 17.27 242 GLY B C 1
ATOM 3576 O O . GLY B 1 242 ? 9.065 6.244 29.837 1.00 14.94 242 GLY B O 1
ATOM 3577 N N . GLY B 1 243 ? 9.326 4.087 29.198 1.00 16.38 243 GLY B N 1
ATOM 3578 C CA . GLY B 1 243 ? 8.649 3.515 30.354 1.00 16.92 243 GLY B CA 1
ATOM 3579 C C . GLY B 1 243 ? 7.166 3.228 30.143 1.00 21.34 243 GLY B C 1
ATOM 3580 O O . GLY B 1 243 ? 6.470 2.844 31.079 1.00 18.45 243 GLY B O 1
ATOM 3589 N N . TYR B 1 245 ? 5.739 0.817 28.737 1.00 17.42 245 TYR B N 1
ATOM 3590 C CA . TYR B 1 245 ? 5.504 -0.593 29.002 1.00 13.10 245 TYR B CA 1
ATOM 3591 C C . TYR B 1 245 ? 6.720 -1.172 29.690 1.00 21.03 245 TYR B C 1
ATOM 3592 O O . TYR B 1 245 ? 7.841 -1.050 29.197 1.00 16.86 245 TYR B O 1
#

Nearest PDB structures (foldseek):
  1q7b-assembly1_B  TM=9.353E-01  e=2.669E-27  Escherichia coli
  4i08-assembly1_B-2  TM=9.401E-01  e=2.731E-26  Vibrio cholerae O1 biovar El Tor str. N16961
  4mow-assembly1_D  TM=9.402E-01  e=1.241E-24  Burkholderia cenocepacia J2315
  4wcf-assembly1_B  TM=9.202E-01  e=2.469E-20  Trypanosoma brucei brucei
  6drr-assembly1_B  TM=9.049E-01  e=7.125E-18  Campylobacter jejuni

Foldseek 3Di:
DQAAAEFAQCLDFLNLLLQQLLLLVPHAYEYEHAPDPVSSVVSQVSSVVSVHHYDYAYDQLLDLVRLLCCVVRCVVNVAHAEYEAEDFDADFAAVPDPVRLVVRCSRQASSLVSNLVSNVVSLVVLHHEYEYEAAVCLVVPDGRGPSNNVSRVNVLVVQLVSQVVSVVSQYAGEYEHEYAEPRPDCPDDVVVVVVCPVAPQSDHHYSNLRSVVSSCRSDPVNSVDHSYYHYRYNHD/DEEEFAQCLDFLNLLLQQVLLLVVHAYEYEHADDPVSSVVSQVSSVVSVHHYYYAYAQLLDLVRLLVCVVRCVPVVAYAEYEAEWFDADFAAVPDPCNLVVRCSRQAVSLVSNLVSRVVSLVVLHHEYEYEAAPCLVVPDGRGPSNNVSRVNVLVVQQVSQVVSVVSHYAGEYEHEYAEPRPDDVVVVCCCPVAPQSDHHYSNLRSVVSSCRSDPVNSPDHSYYHYRYNHD